Protein 2YIK (pdb70)

Structure (mmCIF, N/CA/C/O backbone):
data_2YIK
#
_entry.id   2YIK
#
_cell.length_a   96.860
_cell.length_b   96.860
_cell.length_c   159.920
_cell.angle_alpha   90.00
_cell.angle_beta   90.00
_cell.angle_gamma   90.00
#
_symmetry.space_group_name_H-M   'P 43 21 2'
#
loop_
_entity.id
_entity.type
_entity.pdbx_description
1 polymer ENDOGLUCANASE
2 non-polymer 'CALCIUM ION'
3 non-polymer 'ZINC ION'
4 water water
#
loop_
_atom_site.group_PDB
_atom_site.id
_atom_site.type_symbol
_atom_site.label_atom_id
_atom_site.label_alt_id
_atom_site.label_comp_id
_atom_site.label_asym_id
_atom_site.label_entity_id
_atom_site.label_seq_id
_atom_site.pdbx_PDB_ins_code
_atom_site.Cartn_x
_atom_site.Cartn_y
_atom_site.Cartn_z
_atom_site.occupancy
_atom_site.B_iso_or_equiv
_atom_site.auth_seq_id
_atom_site.auth_comp_id
_atom_site.auth_asym_id
_atom_site.auth_atom_id
_atom_site.pdbx_PDB_model_num
ATOM 1 N N . TYR A 1 38 ? -10.460 27.755 -4.865 1.00 36.73 38 TYR A N 1
ATOM 2 C CA . TYR A 1 38 ? -10.970 26.415 -5.296 1.00 36.07 38 TYR A CA 1
ATOM 3 C C . TYR A 1 38 ? -9.938 25.355 -4.939 1.00 34.85 38 TYR A C 1
ATOM 4 O O . TYR A 1 38 ? -9.298 24.744 -5.797 1.00 32.92 38 TYR A O 1
ATOM 13 N N . ASN A 1 39 ? -9.819 25.165 -3.629 1.00 34.20 39 ASN A N 1
ATOM 14 C CA . ASN A 1 39 ? -8.905 24.235 -2.979 1.00 33.21 39 ASN A CA 1
ATOM 15 C C . ASN A 1 39 ? -9.703 22.976 -2.633 1.00 31.75 39 ASN A C 1
ATOM 16 O O . ASN A 1 39 ? -10.475 22.974 -1.678 1.00 30.10 39 ASN A O 1
ATOM 21 N N . TYR A 1 40 ? -9.507 21.909 -3.401 1.00 31.23 40 TYR A N 1
ATOM 22 C CA . TYR A 1 40 ? -10.245 20.674 -3.182 1.00 30.84 40 TYR A CA 1
ATOM 23 C C . TYR A 1 40 ? -9.795 19.866 -1.976 1.00 31.44 40 TYR A C 1
ATOM 24 O O . TYR A 1 40 ? -10.569 19.073 -1.444 1.00 30.84 40 TYR A O 1
ATOM 33 N N . ALA A 1 41 ? -8.553 20.062 -1.541 1.00 31.46 41 ALA A N 1
ATOM 34 C CA . ALA A 1 41 ? -8.051 19.347 -0.367 1.00 31.89 41 ALA A CA 1
ATOM 35 C C . ALA A 1 41 ? -8.778 19.891 0.853 1.00 31.23 41 ALA A C 1
ATOM 36 O O . ALA A 1 41 ? -9.221 19.142 1.724 1.00 31.47 41 ALA A O 1
ATOM 38 N N . LYS A 1 42 ? -8.904 21.209 0.907 1.00 30.72 42 LYS A N 1
ATOM 39 C CA . LYS A 1 42 ? -9.591 21.858 2.011 1.00 29.32 42 LYS A CA 1
ATOM 40 C C . LYS A 1 42 ? -11.088 21.561 1.935 1.00 28.66 42 LYS A C 1
ATOM 41 O O . LYS A 1 42 ? -11.758 21.428 2.960 1.00 27.70 42 LYS A O 1
ATOM 47 N N . ALA A 1 43 ? -11.615 21.461 0.718 1.00 26.83 43 ALA A N 1
ATOM 48 C CA . ALA A 1 43 ? -13.037 21.177 0.536 1.00 26.49 43 ALA A CA 1
ATOM 49 C C . ALA A 1 43 ? -13.346 19.791 1.097 1.00 25.73 43 ALA A C 1
ATOM 50 O O . ALA A 1 43 ? -14.355 19.589 1.775 1.00 26.02 43 ALA A O 1
ATOM 52 N N . LEU A 1 44 ? -12.464 18.838 0.816 1.00 26.56 44 LEU A N 1
ATOM 53 C CA . LEU A 1 44 ? -12.624 17.474 1.312 1.00 27.46 44 LEU A CA 1
ATOM 54 C C . LEU A 1 44 ? -12.595 17.503 2.836 1.00 27.92 44 LEU A C 1
ATOM 55 O O . LEU A 1 44 ? -13.471 16.948 3.504 1.00 26.71 44 LEU A O 1
ATOM 60 N N . GLN A 1 45 ? -11.575 18.157 3.384 1.00 28.97 45 GLN A N 1
ATOM 61 C CA . GLN A 1 45 ? -11.436 18.266 4.829 1.00 29.36 45 GLN A CA 1
ATOM 62 C C . GLN A 1 45 ? -12.708 18.806 5.460 1.00 28.83 45 GLN A C 1
ATOM 63 O O . GLN A 1 45 ? -13.283 18.185 6.356 1.00 28.97 45 GLN A O 1
ATOM 69 N N . TYR A 1 46 ? -13.145 19.968 4.989 1.00 28.03 46 TYR A N 1
ATOM 70 C CA . TYR A 1 46 ? -14.348 20.594 5.513 1.00 28.65 46 TYR A CA 1
ATOM 71 C C . TYR A 1 46 ? -15.621 19.767 5.332 1.00 29.01 46 TYR A C 1
ATOM 72 O O . TYR A 1 46 ? -16.441 19.686 6.246 1.00 29.00 46 TYR A O 1
ATOM 81 N N . SER A 1 47 ? -15.782 19.148 4.165 1.00 28.95 47 SER A N 1
ATOM 82 C CA . SER A 1 47 ? -16.992 18.373 3.871 1.00 28.35 47 SER A CA 1
ATOM 83 C C . SER A 1 47 ? -17.449 17.381 4.940 1.00 28.86 47 SER A C 1
ATOM 84 O O . SER A 1 47 ? -18.648 17.236 5.169 1.00 27.71 47 SER A O 1
ATOM 87 N N . MET A 1 48 ? -16.513 16.705 5.599 1.00 29.44 48 MET A N 1
ATOM 88 C CA . MET A 1 48 ? -16.892 15.718 6.607 1.00 28.69 48 MET A CA 1
ATOM 89 C C . MET A 1 48 ? -17.382 16.283 7.927 1.00 27.93 48 MET A C 1
ATOM 90 O O . MET A 1 48 ? -18.082 15.596 8.674 1.00 27.08 48 MET A O 1
ATOM 95 N N . PHE A 1 49 ? -17.038 17.531 8.218 1.00 27.38 49 PHE A N 1
ATOM 96 C CA . PHE A 1 49 ? -17.461 18.129 9.476 1.00 27.99 49 PHE A CA 1
ATOM 97 C C . PHE A 1 49 ? -18.962 18.246 9.646 1.00 27.35 49 PHE A C 1
ATOM 98 O O . PHE A 1 49 ? -19.442 18.399 10.766 1.00 27.57 49 PHE A O 1
ATOM 106 N N . PHE A 1 50 ? -19.709 18.163 8.550 1.00 26.25 50 PHE A N 1
ATOM 107 C CA . PHE A 1 50 ? -21.158 18.232 8.672 1.00 26.08 50 PHE A CA 1
ATOM 108 C C . PHE A 1 50 ? -21.615 17.002 9.433 1.00 25.18 50 PHE A C 1
ATOM 109 O O . PHE A 1 50 ? -22.570 17.053 10.201 1.00 25.17 50 PHE A O 1
ATOM 117 N N . TYR A 1 51 ? -20.927 15.890 9.220 1.00 25.40 51 TYR A N 1
ATOM 118 C CA . TYR A 1 51 ? -21.305 14.667 9.897 1.00 25.44 51 TYR A CA 1
ATOM 119 C C . TYR A 1 51 ? -21.054 14.779 11.394 1.00 25.77 51 TYR A C 1
ATOM 120 O O . TYR A 1 51 ? -21.856 14.295 12.192 1.00 25.09 51 TYR A O 1
ATOM 129 N N . ASP A 1 52 ? -19.969 15.444 11.780 1.00 26.04 52 ASP A N 1
ATOM 130 C CA . ASP A 1 52 ? -19.689 15.622 13.200 1.00 26.80 52 ASP A CA 1
ATOM 131 C C . ASP A 1 52 ? -20.816 16.427 13.838 1.00 27.26 52 ASP A C 1
ATOM 132 O O . ASP A 1 52 ? -21.175 16.199 14.995 1.00 27.59 52 ASP A O 1
ATOM 137 N N . ALA A 1 53 ? -21.377 17.365 13.077 1.00 27.60 53 ALA A N 1
ATOM 138 C CA . ALA A 1 53 ? -22.451 18.212 13.581 1.00 26.57 53 ALA A CA 1
ATOM 139 C C . ALA A 1 53 ? -23.767 17.471 13.748 1.00 27.36 53 ALA A C 1
ATOM 140 O O . ALA A 1 53 ? -24.648 17.935 14.471 1.00 28.37 53 ALA A O 1
ATOM 142 N N . ASN A 1 54 ? -23.905 16.327 13.082 1.00 26.38 54 ASN A N 1
ATOM 143 C CA . ASN A 1 54 ? -25.134 15.544 13.172 1.00 27.23 54 ASN A CA 1
ATOM 144 C C . ASN A 1 54 ? -25.023 14.243 13.961 1.00 27.39 54 ASN A C 1
ATOM 145 O O . ASN A 1 54 ? -25.978 13.470 14.004 1.00 27.41 54 ASN A O 1
ATOM 150 N N . MET A 1 55 ? -23.871 13.983 14.572 1.00 28.11 55 MET A N 1
ATOM 151 C CA . MET A 1 55 ? -23.725 12.763 15.364 1.00 28.71 55 MET A CA 1
ATOM 152 C C . MET A 1 55 ? -24.767 12.746 16.485 1.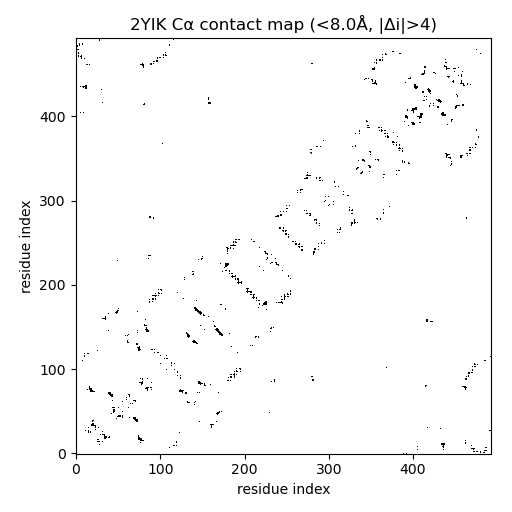00 28.44 55 MET A C 1
ATOM 153 O O . MET A 1 55 ? -25.054 13.765 17.107 1.00 27.91 55 MET A O 1
ATOM 158 N N . CYS A 1 56 ? -25.322 11.569 16.735 1.00 27.69 56 CYS A N 1
ATOM 159 C CA . CYS A 1 56 ? -26.378 11.400 17.718 1.00 27.87 56 CYS A CA 1
ATOM 160 C C . CYS A 1 56 ? -26.063 10.295 18.729 1.00 27.91 56 CYS A C 1
ATOM 161 O O . CYS A 1 56 ? -25.265 9.399 18.454 1.00 28.09 56 CYS A O 1
ATOM 164 N N . GLY A 1 57 ? -26.675 10.375 19.908 1.00 28.14 57 GLY A N 1
ATOM 165 C CA . GLY A 1 57 ? -26.471 9.344 20.914 1.00 29.01 57 GLY A CA 1
ATOM 166 C C . GLY A 1 57 ? -25.478 9.577 22.035 1.00 30.40 57 GLY A C 1
ATOM 167 O O . GLY A 1 57 ? -25.101 10.707 22.339 1.00 30.06 57 GLY A O 1
ATOM 168 N N . THR A 1 58 ? -25.048 8.473 22.640 1.00 31.27 58 THR A N 1
ATOM 169 C CA . THR A 1 58 ? -24.111 8.485 23.756 1.00 32.72 58 THR A CA 1
ATOM 170 C C . THR A 1 58 ? -22.645 8.559 23.342 1.00 32.88 58 THR A C 1
ATOM 171 O O . THR A 1 58 ? -21.761 8.648 24.191 1.00 33.29 58 THR A O 1
ATOM 175 N N . GLY A 1 59 ? -22.378 8.526 22.044 1.00 32.54 59 GLY A N 1
ATOM 176 C CA . GLY A 1 59 ? -20.997 8.586 21.611 1.00 31.03 59 GLY A CA 1
ATOM 177 C C . GLY A 1 59 ? -20.565 9.873 20.938 1.00 30.97 59 GLY A C 1
ATOM 178 O O . GLY A 1 59 ? -19.495 9.912 20.333 1.00 29.11 59 GLY A O 1
ATOM 179 N N . VAL A 1 60 ? -21.345 10.944 21.041 1.00 30.82 60 VAL A N 1
ATOM 180 C CA . VAL A 1 60 ? -20.910 12.139 20.339 1.00 32.98 60 VAL A CA 1
ATOM 181 C C . VAL A 1 60 ? -19.738 12.936 20.926 1.00 33.76 60 VAL A C 1
ATOM 182 O O . VAL A 1 60 ? -18.943 13.440 20.141 1.00 33.35 60 VAL A O 1
ATOM 186 N N . ASP A 1 61 ? -19.573 13.071 22.248 1.00 35.41 61 ASP A N 1
ATOM 187 C CA . ASP A 1 61 ? -18.388 13.830 22.667 1.00 36.68 61 ASP A CA 1
ATOM 188 C C . ASP A 1 61 ? -17.135 13.008 22.423 1.00 36.11 61 ASP A C 1
ATOM 189 O O . ASP A 1 61 ? -16.030 13.546 22.369 1.00 36.80 61 ASP A O 1
ATOM 194 N N . GLU A 1 62 ? -17.306 11.703 22.250 1.00 35.99 62 GLU A N 1
ATOM 195 C CA . GLU A 1 62 ? -16.169 10.825 21.993 1.00 36.50 62 GLU A CA 1
ATOM 196 C C . GLU A 1 62 ? -15.816 10.761 20.503 1.00 35.99 62 GLU A C 1
ATOM 197 O O . GLU A 1 62 ? -14.659 10.522 20.136 1.00 36.13 62 GLU A O 1
ATOM 203 N N . ASN A 1 63 ? -16.804 10.991 19.643 1.00 34.18 63 ASN A N 1
ATOM 204 C CA . ASN A 1 63 ? -16.578 10.899 18.204 1.00 33.19 63 ASN A CA 1
ATOM 205 C C . ASN A 1 63 ? -16.610 12.180 17.367 1.00 32.75 63 ASN A C 1
ATOM 206 O O . ASN A 1 63 ? -16.001 12.233 16.297 1.00 32.82 63 ASN A O 1
ATOM 211 N N . SER A 1 64 ? -17.319 13.201 17.835 1.00 32.30 64 SER A N 1
ATOM 212 C CA . SER A 1 64 ? -17.410 14.462 17.097 1.00 31.94 64 SER A CA 1
ATOM 213 C C . SER A 1 64 ? -16.254 15.423 17.404 1.00 33.09 64 SER A C 1
ATOM 214 O O . SER A 1 64 ? -15.830 15.553 18.556 1.00 34.22 64 SER A O 1
ATOM 217 N N . LEU A 1 65 ? -15.740 16.089 16.370 1.00 32.03 65 LEU A N 1
ATOM 218 C CA . LEU A 1 65 ? -14.641 17.034 16.538 1.00 32.45 65 LEU A CA 1
ATOM 219 C C . LEU A 1 65 ? -15.144 18.432 16.848 1.00 33.93 65 LEU A C 1
ATOM 220 O O . LEU A 1 65 ? -14.347 19.351 17.028 1.00 35.05 65 LEU A O 1
ATOM 225 N N . LEU A 1 66 ? -16.463 18.601 16.903 1.00 34.33 66 LEU A N 1
ATOM 226 C CA . LEU A 1 66 ? -17.038 19.915 17.188 1.00 35.51 66 LEU A CA 1
ATOM 227 C C . LEU A 1 66 ? -17.349 20.052 18.677 1.00 36.79 66 LEU A C 1
ATOM 228 O O . LEU A 1 66 ? -18.182 19.318 19.219 1.00 36.68 66 LEU A O 1
ATOM 233 N N . SER A 1 67 ? -16.666 20.989 19.332 1.00 36.72 67 SER A N 1
ATOM 234 C CA . SER A 1 67 ? -16.839 21.207 20.760 1.00 37.71 67 SER A CA 1
ATOM 235 C C . SER A 1 67 ? -18.260 21.581 21.152 1.00 36.65 67 SER A C 1
ATOM 236 O O . SER A 1 67 ? -18.671 21.345 22.291 1.00 37.58 67 SER A O 1
ATOM 239 N N . TRP A 1 68 ? -19.018 22.159 20.224 1.00 34.78 68 TRP A N 1
ATOM 240 C CA . TRP A 1 68 ? -20.385 22.542 20.544 1.00 33.29 68 TRP A CA 1
ATOM 241 C C . TRP A 1 68 ? -21.409 21.415 20.403 1.00 33.22 68 TRP A C 1
ATOM 242 O O . TRP A 1 68 ? -22.618 21.650 20.506 1.00 33.55 68 TRP A O 1
ATOM 253 N N . ARG A 1 69 ? -20.933 20.196 20.156 1.00 32.72 69 ARG A N 1
ATOM 254 C CA . ARG A 1 69 ? -21.828 19.036 20.067 1.00 33.65 69 ARG A CA 1
ATOM 255 C C . ARG A 1 69 ? -21.517 18.065 21.214 1.00 34.04 69 ARG A C 1
ATOM 256 O O . ARG A 1 69 ? -20.362 17.710 21.443 1.00 35.61 69 ARG A O 1
ATOM 264 N N . GLY A 1 70 ? -22.550 17.661 21.947 1.00 34.59 70 GLY A N 1
ATOM 265 C CA . GLY A 1 70 ? -22.372 16.713 23.040 1.00 33.56 70 GLY A CA 1
ATOM 266 C C . GLY A 1 70 ? -23.386 15.592 22.875 1.00 34.14 70 GLY A C 1
ATOM 267 O O . GLY A 1 70 ? -24.195 15.627 21.945 1.00 33.37 70 GLY A O 1
ATOM 268 N N . ASP A 1 71 ? -23.362 14.603 23.766 1.00 33.65 71 ASP A N 1
ATOM 269 C CA . ASP A 1 71 ? -24.302 13.486 23.695 1.00 33.05 71 ASP A CA 1
ATOM 270 C C . ASP A 1 71 ? -25.734 13.996 23.632 1.00 32.19 71 ASP A C 1
ATOM 271 O O . ASP A 1 71 ? -26.083 14.964 24.303 1.00 31.91 71 ASP A O 1
ATOM 276 N N . CYS A 1 72 ? -26.565 13.336 22.832 1.00 30.63 72 CYS A N 1
ATOM 277 C CA . CYS A 1 72 ? -27.956 13.751 22.691 1.00 29.79 72 CYS A CA 1
ATOM 278 C C . CYS A 1 72 ? -28.889 12.560 22.539 1.00 29.51 72 CYS A C 1
ATOM 279 O O . CYS A 1 72 ? -28.459 11.474 22.151 1.00 29.85 72 CYS A O 1
ATOM 282 N N . HIS A 1 73 ? -30.170 12.791 22.820 1.00 28.61 73 HIS A N 1
ATOM 283 C CA . HIS A 1 73 ? -31.198 11.759 22.735 1.00 30.26 73 HIS A CA 1
ATOM 284 C C . HIS A 1 73 ? -30.661 10.459 23.315 1.00 30.92 73 HIS A C 1
ATOM 285 O O . HIS A 1 73 ? -30.881 9.377 22.764 1.00 30.20 73 HIS A O 1
ATOM 292 N N . VAL A 1 74 ? -29.957 10.571 24.440 1.00 30.37 74 VAL A N 1
ATOM 293 C CA . VAL A 1 74 ? -29.387 9.391 25.066 1.00 31.50 74 VAL A CA 1
ATOM 294 C C . VAL A 1 74 ? -30.460 8.404 25.523 1.00 31.10 74 VAL A C 1
ATOM 295 O O . VAL A 1 74 ? -30.161 7.238 25.767 1.00 32.02 74 VAL A O 1
ATOM 299 N N . TYR A 1 75 ? -31.711 8.844 25.625 1.00 30.78 75 TYR A N 1
ATOM 300 C CA . TYR A 1 75 ? -32.758 7.911 26.022 1.00 30.34 75 TYR A CA 1
ATOM 301 C C . TYR A 1 75 ? -33.031 6.896 24.907 1.00 30.13 75 TYR A C 1
ATOM 302 O O . TYR A 1 75 ? -33.735 5.907 25.123 1.00 30.09 75 TYR A O 1
ATOM 311 N N . ASP A 1 76 ? -32.468 7.149 23.720 1.00 29.00 76 ASP A N 1
ATOM 312 C CA . ASP A 1 76 ? -32.597 6.239 22.575 1.00 28.34 76 ASP A CA 1
ATOM 313 C C . ASP A 1 76 ? -31.940 4.921 22.978 1.00 28.63 76 ASP A C 1
ATOM 314 O O . ASP A 1 76 ? -32.319 3.848 22.501 1.00 28.63 76 ASP A O 1
ATOM 319 N N . ALA A 1 77 ? -30.936 5.026 23.846 1.00 27.50 77 ALA A N 1
ATOM 320 C CA . ALA A 1 77 ? -30.185 3.866 24.310 1.00 29.48 77 ALA A CA 1
ATOM 321 C C . ALA A 1 77 ? -30.966 2.987 25.285 1.00 29.52 77 ALA A C 1
ATOM 322 O O . ALA A 1 77 ? -30.526 1.893 25.627 1.00 29.48 77 ALA A O 1
ATOM 324 N N . ARG A 1 78 ? -32.124 3.471 25.720 1.00 30.69 78 ARG A N 1
ATOM 325 C CA . ARG A 1 78 ? -32.972 2.731 2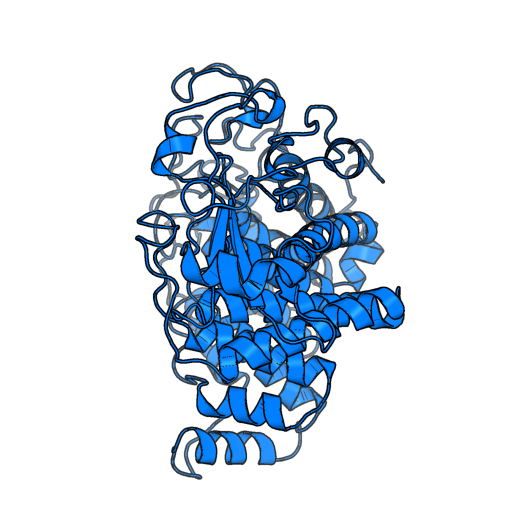6.643 1.00 33.48 78 ARG A CA 1
ATOM 326 C C . ARG A 1 78 ? -34.411 2.780 26.168 1.00 32.01 78 ARG A C 1
ATOM 327 O O . ARG A 1 78 ? -35.316 3.060 26.955 1.00 31.33 78 ARG A O 1
ATOM 335 N N . LEU A 1 79 ? -34.626 2.531 24.879 1.00 32.42 79 LEU A N 1
ATOM 336 C CA . LEU A 1 79 ? -35.977 2.538 24.320 1.00 30.31 79 LEU A CA 1
ATOM 337 C C . LEU A 1 79 ? -36.794 1.394 24.924 1.00 30.74 79 LEU A C 1
ATOM 338 O O . LEU A 1 79 ? -36.355 0.245 24.902 1.00 30.30 79 LEU A O 1
ATOM 343 N N . PRO A 1 80 ? -37.986 1.691 25.479 1.00 30.67 80 PRO A N 1
ATOM 344 C CA . PRO A 1 80 ? -38.802 0.622 26.065 1.00 30.42 80 PRO A CA 1
ATOM 345 C C . PRO A 1 80 ? -39.305 -0.343 25.004 1.00 30.19 80 PRO A C 1
ATOM 346 O O . PRO A 1 80 ? -39.812 0.069 23.963 1.00 30.40 80 PRO A O 1
ATOM 350 N N . LEU A 1 81 ? -39.178 -1.632 25.283 1.00 30.96 81 LEU A N 1
ATOM 351 C CA . LEU A 1 81 ? -39.610 -2.653 24.346 1.00 31.80 81 LEU A CA 1
ATOM 352 C C . LEU A 1 81 ? -41.098 -2.968 24.494 1.00 32.32 81 LEU A C 1
ATOM 353 O O . LEU A 1 81 ? -41.476 -3.846 25.264 1.00 32.95 81 LEU A O 1
ATOM 358 N N . ASP A 1 82 ? -41.939 -2.228 23.776 1.00 31.30 82 ASP A N 1
ATOM 359 C CA . ASP A 1 82 ? -43.384 -2.462 23.793 1.00 31.10 82 ASP A CA 1
ATOM 360 C C . ASP A 1 82 ? -43.987 -1.968 22.484 1.00 30.46 82 ASP A C 1
ATOM 361 O O . ASP A 1 82 ? -43.291 -1.361 21.671 1.00 29.59 82 ASP A O 1
ATOM 366 N N . SER A 1 83 ? -45.277 -2.230 22.281 1.00 29.90 83 SER A N 1
ATOM 367 C CA . SER A 1 83 ? -45.955 -1.850 21.043 1.00 29.78 83 SER A CA 1
ATOM 368 C C . SER A 1 83 ? -46.286 -0.374 20.859 1.00 30.14 83 SER A C 1
ATOM 369 O O . SER A 1 83 ? -46.933 -0.006 19.880 1.00 29.47 83 SER A O 1
ATOM 372 N N . GLN A 1 84 ? -45.863 0.468 21.795 1.00 30.59 84 GLN A N 1
ATOM 373 C CA . GLN A 1 84 ? -46.118 1.898 21.673 1.00 32.02 84 GLN A CA 1
ATOM 374 C C . GLN A 1 84 ? -44.796 2.621 21.457 1.00 31.32 84 GLN A C 1
ATOM 375 O O . GLN A 1 84 ? -44.702 3.510 20.616 1.00 31.08 84 GLN A O 1
ATOM 381 N N . ASN A 1 85 ? -43.768 2.237 22.208 1.00 29.64 85 ASN A N 1
ATOM 382 C CA . ASN A 1 85 ? -42.474 2.875 22.038 1.00 29.70 85 ASN A CA 1
ATOM 383 C C . ASN A 1 85 ? -41.764 2.349 20.795 1.00 28.81 85 ASN A C 1
ATOM 384 O O . ASN A 1 85 ? -40.796 2.946 20.329 1.00 29.45 85 ASN A O 1
ATOM 389 N N . THR A 1 86 ? -42.234 1.222 20.272 1.00 27.47 86 THR A N 1
ATOM 390 C CA . THR A 1 86 ? -41.686 0.665 19.035 1.00 27.63 86 THR A CA 1
ATOM 391 C C . THR A 1 86 ? -42.931 0.385 18.204 1.00 28.35 86 THR A C 1
ATOM 392 O O . THR A 1 86 ? -44.050 0.529 18.703 1.00 28.18 86 THR A O 1
ATOM 396 N N . ASN A 1 87 ? -42.758 -0.010 16.950 1.00 27.32 87 ASN A N 1
ATOM 397 C CA . ASN A 1 87 ? -43.916 -0.299 16.120 1.00 26.32 87 ASN A CA 1
ATOM 398 C C . ASN A 1 87 ? -44.036 -1.791 15.832 1.00 27.92 87 ASN A C 1
ATOM 399 O O . ASN A 1 87 ? -44.639 -2.199 14.834 1.00 27.91 87 ASN A O 1
ATOM 404 N N . MET A 1 88 ? -43.437 -2.607 16.697 1.00 27.32 88 MET A N 1
ATOM 405 C CA . MET A 1 88 ? -43.549 -4.056 16.560 1.00 28.26 88 MET A CA 1
ATOM 406 C C . MET A 1 88 ? -44.807 -4.430 17.343 1.00 27.64 88 MET A C 1
ATOM 407 O O . MET A 1 88 ? -45.150 -3.765 18.320 1.00 27.74 88 MET A O 1
ATOM 412 N N . SER A 1 89 ? -45.501 -5.476 16.905 1.00 27.92 89 SER A N 1
ATOM 413 C CA . SER A 1 89 ? -46.728 -5.929 17.560 1.00 28.67 89 SER A CA 1
ATOM 414 C C . SER A 1 89 ? -46.450 -6.602 18.903 1.00 29.31 89 SER A C 1
ATOM 415 O O . SER A 1 89 ? -45.324 -7.021 19.171 1.00 26.72 89 SER A O 1
ATOM 418 N N . ASP A 1 90 ? -47.485 -6.698 19.741 1.00 29.82 90 ASP A N 1
ATOM 419 C CA . ASP A 1 90 ? -47.361 -7.348 21.046 1.00 29.67 90 ASP A CA 1
ATOM 420 C C . ASP A 1 90 ? -46.932 -8.801 20.837 1.00 27.91 90 ASP A C 1
ATOM 421 O O . ASP A 1 90 ? -46.087 -9.326 21.558 1.00 27.50 90 ASP A O 1
ATOM 426 N N . GLY A 1 91 ? -47.543 -9.445 19.851 1.00 26.59 91 GLY A N 1
ATOM 427 C CA . GLY A 1 91 ? -47.237 -10.835 19.556 1.00 26.76 91 GLY A CA 1
ATOM 428 C C . GLY A 1 91 ? -45.810 -11.070 19.087 1.00 27.44 91 GLY A C 1
ATOM 429 O O . GLY A 1 91 ? -45.172 -12.048 19.474 1.00 25.45 91 GLY A O 1
ATOM 430 N N . PHE A 1 92 ? -45.311 -10.174 18.244 1.00 26.84 92 PHE A N 1
ATOM 431 C CA . PHE A 1 92 ? -43.953 -10.296 17.741 1.00 24.84 92 PHE A CA 1
ATOM 432 C C . PHE A 1 92 ? -42.967 -10.146 18.888 1.00 24.15 92 PHE A C 1
ATOM 433 O O . PHE A 1 92 ? -42.041 -10.936 19.018 1.00 24.80 92 PHE A O 1
ATOM 441 N N . ILE A 1 93 ? -43.164 -9.122 19.712 1.00 26.22 93 ILE A N 1
ATOM 442 C CA . ILE A 1 93 ? -42.288 -8.891 20.861 1.00 27.38 93 ILE A CA 1
ATOM 443 C C . ILE A 1 93 ? -42.345 -10.090 21.816 1.00 27.77 93 ILE A C 1
ATOM 444 O O . ILE A 1 93 ? -41.319 -10.545 22.328 1.00 26.66 93 ILE A O 1
ATOM 449 N N . SER A 1 94 ? -43.553 -10.602 22.039 1.00 27.27 94 SER A N 1
ATOM 450 C CA . SER A 1 94 ? -43.755 -11.732 22.940 1.00 26.48 94 SER A CA 1
ATOM 451 C C . SER A 1 94 ? -42.956 -12.965 22.503 1.00 25.63 94 SER A C 1
ATOM 452 O O . SER A 1 94 ? -42.279 -13.589 23.319 1.00 25.48 94 SER A O 1
ATOM 455 N N . SER A 1 95 ? -43.009 -13.291 21.213 1.00 25.73 95 SER A N 1
ATOM 456 C CA . SER A 1 95 ? -42.295 -14.454 20.675 1.00 24.88 95 SER A CA 1
ATOM 457 C C . SER A 1 95 ? -40.788 -14.267 20.508 1.00 24.84 95 SER A C 1
ATOM 458 O O . SER A 1 95 ? -40.044 -15.248 20.502 1.00 23.89 95 SER A O 1
ATOM 461 N N . ASN A 1 96 ? -40.339 -13.019 20.376 1.00 24.64 96 ASN A N 1
ATOM 462 C CA . ASN A 1 96 ? -38.920 -12.747 20.146 1.00 25.48 96 ASN A CA 1
ATOM 463 C C . ASN A 1 96 ? -38.149 -12.004 21.229 1.00 25.45 96 ASN A C 1
ATOM 464 O O . ASN A 1 96 ? -37.016 -11.569 21.003 1.00 23.74 96 ASN A O 1
ATOM 469 N N . ARG A 1 97 ? -38.741 -11.891 22.411 1.00 25.38 97 ARG A N 1
ATOM 470 C CA . ARG A 1 97 ? -38.117 -11.174 23.514 1.00 25.18 97 ARG A CA 1
ATOM 471 C C . ARG A 1 97 ? -36.669 -11.558 23.843 1.00 24.39 97 ARG A C 1
ATOM 472 O O . ARG A 1 97 ? -35.836 -10.685 24.099 1.00 24.01 97 ARG A O 1
ATOM 480 N N . SER A 1 98 ? -36.363 -12.851 23.838 1.00 21.84 98 SER A N 1
ATOM 481 C CA . SER A 1 98 ? -35.015 -13.293 24.177 1.00 23.43 98 SER A CA 1
ATOM 482 C C . SER A 1 98 ? -33.942 -12.846 23.188 1.00 23.77 98 SER A C 1
ATOM 483 O O . SER A 1 98 ? -32.761 -12.830 23.527 1.00 23.81 98 SER A O 1
ATOM 486 N N . VAL A 1 99 ? -34.343 -12.484 21.972 1.00 24.59 99 VAL A N 1
ATOM 487 C CA . VAL A 1 99 ? -33.380 -12.015 20.979 1.00 24.90 99 VAL A CA 1
ATOM 488 C C . VAL A 1 99 ? -33.377 -10.493 20.956 1.00 25.03 99 VAL A C 1
ATOM 489 O O . VAL A 1 99 ? -32.328 -9.871 20.825 1.00 27.23 99 VAL A O 1
ATOM 493 N N . LEU A 1 100 ? -34.550 -9.894 21.110 1.00 25.02 100 LEU A N 1
ATOM 494 C CA . LEU A 1 100 ? -34.664 -8.443 21.118 1.00 24.56 100 LEU A CA 1
ATOM 495 C C . LEU A 1 100 ? -34.122 -7.826 22.408 1.00 26.67 100 LEU A C 1
ATOM 496 O O . LEU A 1 100 ? -33.607 -6.705 22.400 1.00 26.83 100 LEU A O 1
ATOM 501 N N . ASP A 1 101 ? -34.225 -8.573 23.506 1.00 25.67 101 ASP A N 1
ATOM 502 C CA . ASP A 1 101 ? -33.825 -8.095 24.829 1.00 26.24 101 ASP A CA 1
ATOM 503 C C . ASP A 1 101 ? -33.219 -9.237 25.672 1.00 27.38 101 ASP A C 1
ATOM 504 O O . ASP A 1 101 ? -33.761 -9.601 26.715 1.00 26.71 101 ASP A O 1
ATOM 509 N N . PRO A 1 102 ? -32.063 -9.787 25.243 1.00 27.75 102 PRO A N 1
ATOM 510 C CA . PRO A 1 102 ? -31.404 -10.888 25.957 1.00 28.06 102 PRO A CA 1
ATOM 511 C C . PRO A 1 102 ? -31.237 -10.679 27.460 1.00 29.14 102 PRO A C 1
ATOM 512 O O . PRO A 1 102 ? -31.427 -11.610 28.239 1.00 27.43 102 PRO A O 1
ATOM 516 N N . ASP A 1 103 ? -30.877 -9.462 27.864 1.00 29.54 103 ASP A N 1
ATOM 517 C CA . ASP A 1 103 ? -30.667 -9.181 29.279 1.00 32.21 103 ASP A CA 1
ATOM 518 C C . ASP A 1 103 ? -31.959 -8.993 30.073 1.00 32.37 103 ASP A C 1
ATOM 519 O O . ASP A 1 103 ? -31.930 -8.895 31.300 1.00 33.13 103 ASP A O 1
ATOM 524 N N . GLY A 1 104 ? -33.085 -8.929 29.372 1.00 32.27 104 GLY A N 1
ATOM 525 C CA . GLY A 1 104 ? -34.370 -8.791 30.034 1.00 32.37 104 GLY A CA 1
ATOM 526 C C . GLY A 1 104 ? -34.695 -7.531 30.817 1.00 32.69 104 GLY A C 1
ATOM 527 O O . GLY A 1 104 ? -35.611 -7.555 31.635 1.00 33.10 104 GLY A O 1
ATOM 528 N N . ASP A 1 105 ? -33.992 -6.427 30.580 1.00 32.29 105 ASP A N 1
ATOM 529 C CA . ASP A 1 105 ? -34.303 -5.215 31.333 1.00 31.91 105 ASP A CA 1
ATOM 530 C C . ASP A 1 105 ? -35.450 -4.431 30.684 1.00 31.75 105 ASP A C 1
ATOM 531 O O . ASP A 1 105 ? -35.780 -3.322 31.108 1.00 32.42 105 ASP A O 1
ATOM 536 N N . GLY A 1 106 ? -36.049 -5.014 29.647 1.00 31.52 106 GLY A N 1
ATOM 537 C CA . GLY A 1 106 ? -37.172 -4.382 28.965 1.00 31.17 106 GLY A CA 1
ATOM 538 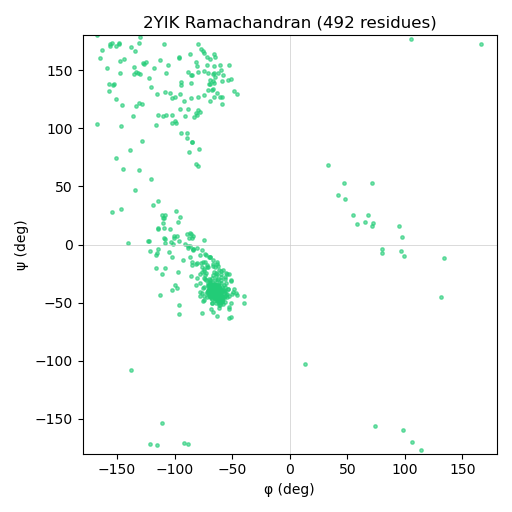C C . GLY A 1 106 ? -36.872 -3.160 28.111 1.00 31.10 106 GLY A C 1
ATOM 539 O O . GLY A 1 106 ? -37.782 -2.412 27.747 1.00 30.42 106 GLY A O 1
ATOM 540 N N . LYS A 1 107 ? -35.602 -2.953 27.783 1.00 30.07 107 LYS A N 1
ATOM 541 C CA . LYS A 1 107 ? -35.209 -1.810 26.971 1.00 30.69 107 LYS A CA 1
ATOM 542 C C . LYS A 1 107 ? -34.226 -2.215 25.876 1.00 30.50 107 LYS A C 1
ATOM 543 O O . LYS A 1 107 ? -33.521 -3.197 26.011 1.00 29.54 107 LYS A O 1
ATOM 549 N N . VAL A 1 108 ? -34.202 -1.488 24.767 1.00 30.83 108 VAL A N 1
ATOM 550 C CA . VAL A 1 108 ? -33.243 -1.803 23.716 1.00 29.45 108 VAL A CA 1
ATOM 551 C C . VAL A 1 108 ? -32.468 -0.536 23.397 1.00 29.09 108 VAL A C 1
ATOM 552 O O . VAL A 1 108 ? -32.951 0.573 23.632 1.00 28.78 108 VAL A O 1
ATOM 556 N N . ASP A 1 109 ? -31.260 -0.708 22.873 1.00 28.60 109 ASP A N 1
ATOM 557 C CA . ASP A 1 109 ? -30.401 0.414 22.529 1.00 28.98 109 ASP A CA 1
ATOM 558 C C . ASP A 1 109 ? -30.386 0.696 21.022 1.00 29.80 109 ASP A C 1
ATOM 559 O O . ASP A 1 109 ? -29.776 -0.041 20.248 1.00 29.19 109 ASP A O 1
ATOM 564 N N . VAL A 1 110 ? -31.074 1.755 20.603 1.00 29.69 110 VAL A N 1
ATOM 565 C CA . VAL A 1 110 ? -31.088 2.127 19.190 1.00 29.35 110 VAL A CA 1
ATOM 566 C C . VAL A 1 110 ? -30.485 3.525 19.053 1.00 29.20 110 VAL A C 1
ATOM 567 O O . VAL A 1 110 ? -30.878 4.317 18.193 1.00 29.96 110 VAL A O 1
ATOM 571 N N . SER A 1 111 ? -29.511 3.807 19.913 1.00 28.04 111 SER A N 1
ATOM 572 C CA . SER A 1 111 ? -28.822 5.086 19.919 1.00 27.04 111 SER A CA 1
ATOM 573 C C . SER A 1 111 ? -27.651 5.071 18.940 1.00 26.44 111 SER A C 1
ATOM 574 O O . SER A 1 111 ? -27.206 4.012 18.490 1.00 26.27 111 SER A O 1
ATOM 577 N N . GLY A 1 112 ? -27.161 6.262 18.617 1.00 26.01 112 GLY A N 1
ATOM 578 C CA . GLY A 1 112 ? -26.038 6.380 17.708 1.00 26.73 112 GLY A CA 1
ATOM 579 C C . GLY A 1 112 ? -26.423 6.881 16.333 1.00 26.96 112 GLY A C 1
ATOM 580 O O . GLY A 1 112 ? -27.548 7.324 16.113 1.00 26.63 112 GLY A O 1
ATOM 581 N N . GLY A 1 113 ? -25.485 6.812 15.400 1.00 26.00 113 GLY A N 1
ATOM 582 C CA . GLY A 1 113 ? -25.786 7.274 14.061 1.00 26.89 113 GLY A CA 1
ATOM 583 C C . GLY A 1 113 ? -25.841 8.788 13.942 1.00 26.80 113 GLY A C 1
ATOM 584 O O . GLY A 1 113 ? -25.284 9.516 14.771 1.00 25.94 113 GLY A O 1
ATOM 585 N N . PHE A 1 114 ? -26.566 9.261 12.933 1.00 26.70 114 PHE A N 1
ATOM 586 C CA . PHE A 1 114 ? -26.643 10.688 12.649 1.00 25.86 114 PHE A CA 1
ATOM 587 C C . PHE A 1 114 ? -28.052 11.232 12.468 1.00 25.48 114 PHE A C 1
ATOM 588 O O . PHE A 1 114 ? -28.925 10.525 11.967 1.00 25.53 114 PHE A O 1
ATOM 596 N N . HIS A 1 115 ? -28.259 12.486 12.882 1.00 23.88 115 HIS A N 1
ATOM 597 C CA . HIS A 1 115 ? -29.543 13.165 12.700 1.00 25.54 115 HIS A CA 1
ATOM 598 C C . HIS A 1 115 ? -29.630 13.270 11.193 1.00 25.22 115 HIS A C 1
ATOM 599 O O . HIS A 1 115 ? -28.623 13.344 10.501 1.00 25.17 115 HIS A O 1
ATOM 606 N N . ASP A 1 116 ? -30.824 13.336 10.659 1.00 25.82 116 ASP A N 1
ATOM 607 C CA . ASP A 1 116 ? -30.921 13.338 9.211 1.00 26.20 116 ASP A CA 1
ATOM 608 C C . ASP A 1 116 ? -30.565 14.594 8.458 1.00 26.93 116 ASP A C 1
ATOM 609 O O . ASP A 1 116 ? -29.729 14.577 7.526 1.00 26.63 116 ASP A O 1
ATOM 614 N N . ALA A 1 117 ? -31.093 15.721 8.888 1.00 26.53 117 ALA A N 1
ATOM 615 C CA . ALA A 1 117 ? -30.902 16.914 8.139 1.00 27.61 117 ALA A CA 1
ATOM 616 C C . ALA A 1 117 ? -30.594 18.096 9.075 1.00 26.87 117 ALA A C 1
ATOM 617 O O . ALA A 1 117 ? -29.435 18.219 9.485 1.00 28.09 117 ALA A O 1
ATOM 619 N N . GLY A 1 118 ? -31.515 19.056 9.271 1.00 27.38 118 GLY A N 1
ATOM 620 C CA . GLY A 1 118 ? -31.264 20.182 10.169 1.00 28.30 118 GLY A CA 1
ATOM 621 C C . GLY A 1 118 ? -32.103 19.835 11.405 1.00 29.04 118 GLY A C 1
ATOM 622 O O . GLY A 1 118 ? -32.101 20.547 12.430 1.00 31.57 118 GLY A O 1
ATOM 623 N N . ASP A 1 119 ? -32.877 18.740 11.252 1.00 28.92 119 ASP A N 1
ATOM 624 C CA . ASP A 1 119 ? -33.808 18.144 12.259 1.00 29.01 119 ASP A CA 1
ATOM 625 C C . ASP A 1 119 ? -33.046 17.074 13.074 1.00 29.20 119 ASP A C 1
ATOM 626 O O . ASP A 1 119 ? -31.813 16.991 12.942 1.00 29.99 119 ASP A O 1
ATOM 631 N N . HIS A 1 120 ? -33.724 16.272 13.905 1.00 28.28 120 HIS A N 1
ATOM 632 C CA . HIS A 1 120 ? -33.013 15.271 14.725 1.00 27.29 120 HIS A CA 1
ATOM 633 C C . HIS A 1 120 ? -33.500 13.827 14.526 1.00 27.57 120 HIS A C 1
ATOM 634 O O . HIS A 1 120 ? -33.033 12.896 15.214 1.00 26.82 120 HIS A O 1
ATOM 641 N N . VAL A 1 121 ? -34.451 13.636 13.615 1.00 27.04 121 VAL A N 1
ATOM 642 C CA . VAL A 1 121 ? -34.925 12.291 13.360 1.00 26.96 121 VAL A CA 1
ATOM 643 C C . VAL A 1 121 ? -33.833 11.520 12.618 1.00 28.38 121 VAL A C 1
ATOM 644 O O . VAL A 1 121 ? -32.988 12.116 11.937 1.00 28.53 121 VAL A O 1
ATOM 648 N N . LYS A 1 122 ? -33.846 10.198 12.760 1.00 27.02 122 LYS A N 1
ATOM 649 C CA . LYS A 1 122 ? -32.902 9.342 12.061 1.00 27.04 122 LYS A CA 1
ATOM 650 C C . LYS A 1 122 ? -33.753 8.477 11.133 1.00 26.15 122 LYS A C 1
ATOM 651 O O . LYS A 1 122 ? -34.421 7.551 11.584 1.00 25.94 122 LYS A O 1
ATOM 657 N N . PHE A 1 123 ? -33.757 8.819 9.843 1.00 25.82 123 PHE A N 1
ATOM 658 C CA . PHE A 1 123 ? -34.522 8.087 8.832 1.00 23.22 123 PHE A CA 1
ATOM 659 C C . PHE A 1 123 ? -33.600 7.066 8.177 1.00 24.14 123 PHE A C 1
ATOM 660 O O . PHE A 1 123 ? -32.508 7.408 7.727 1.00 23.98 123 PHE A O 1
ATOM 668 N N . GLY A 1 124 ? -34.055 5.816 8.120 1.00 23.20 124 GLY A N 1
ATOM 669 C CA . GLY A 1 124 ? -33.253 4.736 7.572 1.00 22.18 124 GLY A CA 1
ATOM 670 C C . GLY A 1 124 ? -32.781 4.769 6.131 1.00 22.25 124 GLY A C 1
ATOM 671 O O . GLY A 1 124 ? -31.617 4.459 5.862 1.00 22.79 124 GLY A O 1
ATOM 672 N N . LEU A 1 125 ? -33.660 5.126 5.200 1.00 21.45 125 LEU A N 1
ATOM 673 C CA . LEU A 1 125 ? -33.267 5.147 3.800 1.00 21.41 125 LEU A CA 1
ATOM 674 C C . LEU A 1 125 ? -32.137 6.136 3.535 1.00 21.08 125 LEU A C 1
ATOM 675 O O . LEU A 1 125 ? -31.114 5.755 2.978 1.00 21.25 125 LEU A O 1
ATOM 680 N N . PRO A 1 126 ? -32.300 7.416 3.916 1.00 22.64 126 PRO A N 1
ATOM 681 C CA . PRO A 1 126 ? -31.169 8.313 3.640 1.00 22.44 126 PRO A CA 1
ATOM 682 C C . PRO A 1 126 ? -29.963 8.072 4.569 1.00 23.49 126 PRO A C 1
ATOM 683 O O . PRO A 1 126 ? -28.828 8.389 4.208 1.00 25.25 126 PRO A O 1
ATOM 687 N N . GLU A 1 127 ? -30.197 7.520 5.760 1.00 21.81 127 GLU A N 1
ATOM 688 C CA . GLU A 1 127 ? -29.089 7.241 6.683 1.00 22.96 127 GLU A CA 1
ATOM 689 C C . GLU A 1 127 ? -28.159 6.226 5.992 1.00 23.08 127 GLU A C 1
ATOM 690 O O . GLU A 1 127 ? -26.936 6.402 5.953 1.00 22.92 127 GLU A O 1
ATOM 696 N N . ALA A 1 128 ? -28.749 5.170 5.439 1.00 22.15 128 ALA A N 1
ATOM 697 C CA . ALA A 1 128 ? -27.980 4.145 4.741 1.00 23.43 128 ALA A CA 1
ATOM 698 C C . ALA A 1 128 ? -27.374 4.703 3.450 1.00 23.42 128 ALA A C 1
ATOM 699 O O . ALA A 1 128 ? -26.262 4.343 3.079 1.00 21.52 128 ALA A O 1
ATOM 701 N N . TYR A 1 129 ? -28.107 5.580 2.766 1.00 22.73 129 TYR A N 1
ATOM 702 C CA . TYR A 1 129 ? -27.590 6.163 1.533 1.00 21.47 129 TYR A CA 1
ATOM 703 C C . TYR A 1 129 ? -26.330 6.976 1.801 1.00 21.07 129 TYR A C 1
ATOM 704 O O . TYR A 1 129 ? -25.360 6.886 1.054 1.00 22.61 129 TYR A O 1
ATOM 713 N N . ALA A 1 130 ? -26.351 7.774 2.866 1.00 20.88 130 ALA A N 1
ATOM 714 C CA . ALA A 1 130 ? -25.204 8.604 3.198 1.00 21.65 130 ALA A CA 1
ATOM 715 C C . ALA A 1 130 ? -24.021 7.732 3.571 1.00 22.06 130 ALA A C 1
ATOM 716 O O . ALA A 1 130 ? -22.907 7.943 3.095 1.00 22.36 130 ALA A O 1
ATOM 718 N N . ALA A 1 131 ? -24.279 6.740 4.414 1.00 21.28 131 ALA A N 1
ATOM 719 C CA . ALA A 1 131 ? -23.249 5.812 4.863 1.00 22.16 131 ALA A CA 1
ATOM 720 C C . ALA A 1 131 ? -22.594 5.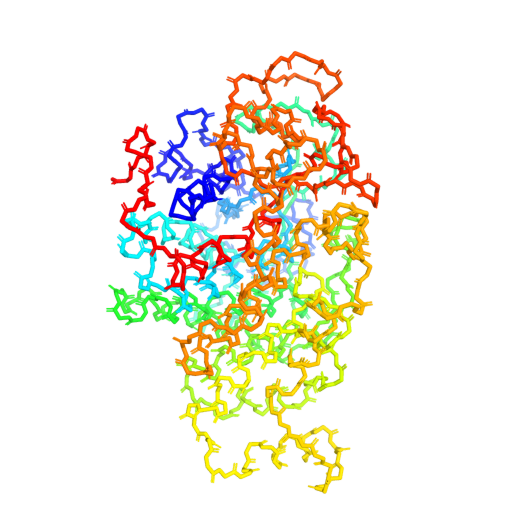059 3.706 1.00 22.15 131 ALA A C 1
ATOM 721 O O . ALA A 1 131 ? -21.376 4.921 3.655 1.00 23.36 131 ALA A O 1
ATOM 723 N N . SER A 1 132 ? -23.400 4.572 2.774 1.00 21.20 132 SER A N 1
ATOM 724 C CA . SER A 1 132 ? -22.851 3.824 1.657 1.00 21.94 132 SER A CA 1
ATOM 725 C C . SER A 1 132 ? -22.190 4.747 0.634 1.00 22.13 132 SER A C 1
ATOM 726 O O . SER A 1 132 ? -21.160 4.406 0.063 1.00 21.31 132 SER A O 1
ATOM 729 N N . THR A 1 133 ? -22.768 5.920 0.415 1.00 21.32 133 THR A N 1
ATOM 730 C CA . THR A 1 133 ? -22.204 6.827 -0.569 1.00 21.56 133 THR A CA 1
ATOM 731 C C . THR A 1 133 ? -20.882 7.439 -0.094 1.00 21.72 133 THR A C 1
ATOM 732 O O . THR A 1 133 ? -19.946 7.585 -0.881 1.00 22.49 133 THR A O 1
ATOM 736 N N . VAL A 1 134 ? -20.788 7.779 1.187 1.00 22.80 134 VAL A N 1
ATOM 737 C CA . VAL A 1 134 ? -19.527 8.304 1.708 1.00 23.13 134 VAL A CA 1
ATOM 738 C C . VAL A 1 134 ? -18.521 7.139 1.671 1.00 23.50 134 VAL A C 1
ATOM 739 O O . VAL A 1 134 ? -17.348 7.323 1.351 1.00 22.63 134 VAL A O 1
ATOM 743 N N . GLY A 1 135 ? -18.997 5.934 1.987 1.00 23.81 135 GLY A N 1
ATOM 744 C CA . GLY A 1 135 ? -18.132 4.759 1.963 1.00 24.96 135 GLY A CA 1
ATOM 745 C C . GLY A 1 135 ? -17.643 4.451 0.553 1.00 24.28 135 GLY A C 1
ATOM 746 O O . GLY A 1 135 ? -16.503 4.025 0.358 1.00 21.82 135 GLY A O 1
ATOM 747 N N . TRP A 1 136 ? -18.539 4.660 -0.411 1.00 24.71 136 TRP A N 1
ATOM 748 C CA . TRP A 1 136 ? -18.342 4.476 -1.858 1.00 26.04 136 TRP A CA 1
ATOM 749 C C . TRP A 1 136 ? -17.199 5.415 -2.267 1.00 25.82 136 TRP A C 1
ATOM 750 O O . TRP A 1 136 ? -16.238 4.992 -2.914 1.00 25.54 136 TRP A O 1
ATOM 761 N N . GLY A 1 137 ? -17.276 6.674 -1.843 1.00 25.28 137 GLY A N 1
ATOM 762 C CA . GLY A 1 137 ? -16.228 7.626 -2.174 1.00 24.67 137 GLY A CA 1
ATOM 763 C C . GLY A 1 137 ? -14.883 7.303 -1.529 1.00 25.82 137 GLY A C 1
ATOM 764 O O . GLY A 1 137 ? -13.831 7.438 -2.161 1.00 24.00 137 GLY A O 1
ATOM 765 N N . TYR A 1 138 ? -14.914 6.888 -0.264 1.00 25.37 138 TYR A N 1
ATOM 766 C CA . TYR A 1 138 ? -13.693 6.544 0.464 1.00 26.43 138 TYR A CA 1
ATOM 767 C C . TYR A 1 138 ? -13.049 5.321 -0.192 1.00 26.31 138 TYR A C 1
ATOM 768 O O . TYR A 1 138 ? -11.833 5.244 -0.328 1.00 26.42 138 TYR A O 1
ATOM 777 N N . TYR A 1 139 ? -13.874 4.370 -0.614 1.00 25.97 139 TYR A N 1
ATOM 778 C CA . TYR A 1 139 ? -13.373 3.172 -1.276 1.00 25.69 139 TYR A CA 1
ATOM 779 C C . TYR A 1 139 ? -12.676 3.514 -2.595 1.00 26.83 139 TYR A C 1
ATOM 780 O O . TYR A 1 139 ? -11.604 2.987 -2.888 1.00 26.34 139 TYR A O 1
ATOM 789 N N . GLU A 1 140 ? -13.286 4.399 -3.382 1.00 24.78 140 GLU A N 1
ATOM 790 C CA . GLU A 1 140 ? -12.730 4.796 -4.672 1.00 25.19 140 GLU A CA 1
ATOM 791 C C . GLU A 1 140 ? -11.498 5.680 -4.573 1.00 24.95 140 GLU A C 1
ATOM 792 O O . GLU A 1 140 ? -10.516 5.458 -5.280 1.00 27.39 140 GLU A O 1
ATOM 798 N N . PHE A 1 141 ? -11.549 6.680 -3.700 1.00 24.66 141 PHE A N 1
ATOM 799 C CA . PHE A 1 141 ? -10.447 7.626 -3.582 1.00 25.89 141 PHE A CA 1
ATOM 800 C C . PHE A 1 141 ? -9.673 7.621 -2.259 1.00 26.90 141 PHE A C 1
ATOM 801 O O . PHE A 1 141 ? -9.243 8.677 -1.785 1.00 25.47 141 PHE A O 1
ATOM 809 N N . LYS A 1 142 ? -9.467 6.438 -1.682 1.00 28.75 142 LYS A N 1
ATOM 810 C CA . LYS A 1 142 ? -8.738 6.325 -0.415 1.00 30.05 142 LYS A CA 1
ATOM 811 C C . LYS A 1 142 ? -7.364 7.015 -0.483 1.00 29.34 142 LYS A C 1
ATOM 812 O O . LYS A 1 142 ? -6.932 7.637 0.484 1.00 29.85 142 LYS A O 1
ATOM 818 N N . ASP A 1 143 ? -6.682 6.910 -1.622 1.00 29.67 143 ASP A N 1
ATOM 819 C CA . ASP A 1 143 ? -5.364 7.533 -1.774 1.00 31.02 143 ASP A CA 1
ATOM 820 C C . ASP A 1 143 ? -5.387 9.020 -1.455 1.00 30.32 143 ASP A C 1
ATOM 821 O O . ASP A 1 143 ? -4.483 9.532 -0.802 1.00 30.03 143 ASP A O 1
ATOM 826 N N . GLN A 1 144 ? -6.425 9.705 -1.926 1.00 30.07 144 GLN A N 1
ATOM 827 C CA . GLN A 1 144 ? -6.569 11.135 -1.703 1.00 30.40 144 GLN A CA 1
ATOM 828 C C . GLN A 1 144 ? -6.908 11.491 -0.264 1.00 29.79 144 GLN A C 1
ATOM 829 O O . GLN A 1 144 ? -6.456 12.518 0.235 1.00 30.51 144 GLN A O 1
ATOM 835 N N . PHE A 1 145 ? -7.708 10.664 0.401 1.00 29.95 145 PHE A N 1
ATOM 836 C CA . PHE A 1 145 ? -8.038 10.920 1.802 1.00 30.31 145 PHE A CA 1
ATOM 837 C C . PHE A 1 145 ? -6.729 10.806 2.599 1.00 31.26 145 PHE A C 1
ATOM 838 O O . PHE A 1 145 ? -6.452 11.602 3.498 1.00 30.90 145 PHE A O 1
ATOM 846 N N . ARG A 1 146 ? -5.925 9.808 2.251 1.00 33.21 146 ARG A N 1
ATOM 847 C CA . ARG A 1 146 ? -4.655 9.592 2.932 1.00 36.16 146 ARG A CA 1
ATOM 848 C C . ARG A 1 146 ? -3.678 10.714 2.652 1.00 36.43 146 ARG A C 1
ATOM 849 O O . ARG A 1 146 ? -3.097 11.282 3.576 1.00 36.63 146 ARG A O 1
ATOM 857 N N . ALA A 1 147 ? -3.510 11.043 1.376 1.00 35.81 147 ALA A N 1
ATOM 858 C CA . ALA A 1 147 ? -2.592 12.104 0.981 1.00 34.90 147 ALA A CA 1
ATOM 859 C C . ALA A 1 147 ? -2.923 13.416 1.682 1.00 35.00 147 ALA A C 1
ATOM 860 O O . ALA A 1 147 ? -2.029 14.233 1.936 1.00 36.85 147 ALA A O 1
ATOM 862 N N . THR A 1 148 ? -4.195 13.627 2.010 1.00 32.62 148 THR A N 1
ATOM 863 C CA . THR A 1 148 ? -4.589 14.868 2.670 1.00 31.30 148 THR A CA 1
ATOM 864 C C . THR A 1 148 ? -4.772 14.742 4.175 1.00 31.37 148 THR A C 1
ATOM 865 O O . THR A 1 148 ? -5.204 15.690 4.830 1.00 29.98 148 THR A O 1
ATOM 869 N N . GLY A 1 149 ? -4.449 13.571 4.717 1.00 30.18 149 GLY A N 1
ATOM 870 C CA . GLY A 1 149 ? -4.581 13.356 6.149 1.00 31.19 149 GLY A CA 1
ATOM 871 C C . GLY A 1 149 ? -6.020 13.352 6.627 1.00 31.09 149 GLY A C 1
ATOM 872 O O . GLY A 1 149 ? -6.293 13.634 7.797 1.00 31.14 149 GLY A O 1
ATOM 873 N N . GLN A 1 150 ? -6.949 13.015 5.734 1.00 31.31 150 GLN A N 1
ATOM 874 C CA . GLN A 1 150 ? -8.363 13.001 6.096 1.00 30.25 150 GLN A CA 1
ATOM 875 C C . GLN A 1 150 ? -8.986 11.603 6.195 1.00 29.75 150 GLN A C 1
ATOM 876 O O . GLN A 1 150 ? -10.196 11.474 6.395 1.00 28.44 150 GLN A O 1
ATOM 882 N N . ALA A 1 151 ? -8.168 10.563 6.066 1.00 29.05 151 ALA A N 1
ATOM 883 C CA . ALA A 1 151 ? -8.677 9.195 6.123 1.00 29.97 151 ALA A CA 1
ATOM 884 C C . ALA A 1 151 ? -9.195 8.821 7.506 1.00 30.75 151 ALA A C 1
ATOM 885 O O . ALA A 1 151 ? -10.229 8.156 7.631 1.00 31.11 151 ALA A O 1
ATOM 887 N N . VAL A 1 152 ? -8.491 9.251 8.548 1.00 31.24 152 VAL A N 1
ATOM 888 C CA . VAL A 1 152 ? -8.918 8.943 9.904 1.00 30.56 152 VAL A CA 1
ATOM 889 C C . VAL A 1 152 ? -10.310 9.516 10.174 1.00 30.43 152 VAL A C 1
ATOM 890 O O . VAL A 1 152 ? -11.165 8.837 10.749 1.00 30.24 152 VAL A O 1
ATOM 894 N N . HIS A 1 153 ? -10.538 10.756 9.747 1.00 28.81 153 HIS A N 1
ATOM 895 C CA . HIS A 1 153 ? -11.833 11.421 9.938 1.00 28.05 153 HIS A CA 1
ATOM 896 C C . HIS A 1 153 ? -12.929 10.608 9.238 1.00 26.75 153 HIS A C 1
ATOM 897 O O . HIS A 1 153 ? -13.995 10.364 9.802 1.00 27.07 153 HIS A O 1
ATOM 904 N N . ALA A 1 154 ? -12.655 10.184 8.008 1.00 25.76 154 ALA A N 1
ATOM 905 C CA . ALA A 1 154 ? -13.608 9.391 7.236 1.00 26.42 154 ALA A CA 1
ATOM 906 C C . ALA A 1 154 ? -13.955 8.079 7.942 1.00 26.38 154 ALA A C 1
ATOM 907 O O . ALA A 1 154 ? -15.124 7.696 8.027 1.00 25.77 154 ALA A O 1
ATOM 909 N N . GLU A 1 155 ? -12.937 7.392 8.453 1.00 26.44 155 GLU A N 1
ATOM 910 C CA . GLU A 1 155 ? -13.173 6.129 9.129 1.00 26.50 155 GLU A CA 1
ATOM 911 C C . GLU A 1 155 ? -13.988 6.300 10.414 1.00 27.11 155 GLU A C 1
ATOM 912 O O . GLU A 1 155 ? -14.815 5.448 10.741 1.00 26.83 155 GLU A O 1
ATOM 918 N N . VAL A 1 156 ? -13.790 7.409 11.125 1.00 25.69 156 VAL A N 1
ATOM 919 C CA . VAL A 1 156 ? -14.555 7.642 12.346 1.00 26.93 156 VAL A CA 1
ATOM 920 C C . VAL A 1 156 ? -16.035 7.824 12.007 1.00 26.65 156 VAL A C 1
ATOM 921 O O . VAL A 1 156 ? -16.917 7.314 12.713 1.00 27.11 156 VAL A O 1
ATOM 925 N N . ILE A 1 157 ? -16.304 8.550 10.925 1.00 24.75 157 ILE A N 1
ATOM 926 C CA . ILE A 1 157 ? -17.678 8.784 10.493 1.00 24.31 157 ILE A CA 1
ATOM 927 C C . ILE A 1 157 ? -18.305 7.478 9.999 1.00 22.63 157 ILE A C 1
ATOM 928 O O . ILE A 1 157 ? -19.429 7.162 10.369 1.00 22.88 157 ILE A O 1
ATOM 933 N N . LEU A 1 158 ? -17.575 6.721 9.181 1.00 20.45 158 LEU A N 1
ATOM 934 C CA . LEU A 1 158 ? -18.099 5.461 8.657 1.00 21.93 158 LEU A CA 1
ATOM 935 C C . LEU A 1 158 ? -18.340 4.415 9.745 1.00 23.21 158 LEU A C 1
ATOM 936 O O . LEU A 1 158 ? -19.275 3.621 9.647 1.00 21.97 158 LEU A O 1
ATOM 941 N N . ARG A 1 159 ? -17.503 4.414 10.781 1.00 24.63 159 ARG A N 1
ATOM 942 C CA . ARG A 1 159 ? -17.684 3.482 11.888 1.00 23.83 159 ARG A CA 1
ATOM 943 C C . ARG A 1 159 ? -18.926 3.885 12.673 1.00 23.82 159 ARG A C 1
ATOM 944 O O . ARG A 1 159 ? -19.695 3.030 13.116 1.00 22.68 159 ARG A O 1
ATOM 952 N N . TYR A 1 160 ? -19.130 5.189 12.839 1.00 23.59 160 TYR A N 1
ATOM 953 C CA . TYR A 1 160 ? -20.289 5.660 13.577 1.00 23.48 160 TYR A CA 1
ATOM 954 C C . TYR A 1 160 ? -21.589 5.300 12.856 1.00 24.06 160 TYR A C 1
ATOM 955 O O . TYR A 1 160 ? -22.583 4.970 13.507 1.00 24.87 160 TYR A O 1
ATOM 964 N N . PHE A 1 161 ? -21.588 5.365 11.523 1.00 22.83 161 PHE A N 1
ATOM 965 C CA . PHE A 1 161 ? -22.778 5.009 10.731 1.00 22.59 161 PHE A CA 1
ATOM 966 C C . PHE A 1 161 ? -23.064 3.516 10.863 1.00 22.69 161 PHE A C 1
ATOM 967 O O . PHE A 1 161 ? -24.140 3.102 11.278 1.00 21.73 161 PHE A O 1
ATOM 975 N N . ASN A 1 162 ? -22.075 2.715 10.484 1.00 22.40 162 ASN A N 1
ATOM 976 C CA . ASN A 1 162 ? -22.215 1.272 10.495 1.00 23.54 162 ASN A CA 1
ATOM 977 C C . ASN A 1 162 ? -22.337 0.588 11.861 1.00 23.29 162 ASN A C 1
ATOM 978 O O . ASN A 1 162 ? -22.960 -0.469 11.959 1.00 23.44 162 ASN A O 1
ATOM 983 N N . ASP A 1 163 ? -21.753 1.162 12.908 1.00 22.84 163 ASP A N 1
ATOM 984 C CA . ASP A 1 163 ? -21.892 0.542 14.223 1.00 24.11 163 ASP A CA 1
ATOM 985 C C . ASP A 1 163 ? -23.340 0.729 14.664 1.00 23.52 163 ASP A C 1
ATOM 986 O O . ASP A 1 163 ? -23.896 -0.096 15.388 1.00 22.16 163 ASP A O 1
ATOM 991 N N . TYR A 1 164 ? -23.945 1.825 14.204 1.00 23.55 164 TYR A N 1
ATOM 992 C CA . TYR A 1 164 ? -25.335 2.130 14.512 1.00 23.03 164 TYR A CA 1
ATOM 993 C C . TYR A 1 164 ? -26.215 1.085 13.820 1.00 24.13 164 TYR A C 1
ATOM 994 O O . TYR A 1 164 ? -27.112 0.518 14.441 1.00 25.78 164 TYR A O 1
ATOM 1003 N N . PHE A 1 165 ? -25.942 0.820 12.544 1.00 23.93 165 PHE A N 1
ATOM 1004 C CA . PHE A 1 165 ? -26.710 -0.171 11.796 1.00 24.17 165 PHE A CA 1
ATOM 1005 C C . PHE A 1 165 ? -26.610 -1.536 12.490 1.00 24.54 165 PHE A C 1
ATOM 1006 O O . PHE A 1 165 ? -27.614 -2.214 12.707 1.00 25.86 165 PHE A O 1
ATOM 1014 N N . MET A 1 166 ? -25.395 -1.934 12.847 1.00 25.30 166 MET A N 1
ATOM 1015 C CA . MET A 1 166 ? -25.197 -3.221 13.502 1.00 25.28 166 MET A CA 1
ATOM 1016 C C . MET A 1 166 ? -25.923 -3.359 14.836 1.00 25.50 166 MET A C 1
ATOM 1017 O O . MET A 1 166 ? -26.543 -4.393 15.091 1.00 25.67 166 MET A O 1
ATOM 1022 N N . ARG A 1 167 ? -25.861 -2.331 15.679 1.00 26.60 167 ARG A N 1
ATOM 1023 C CA . ARG A 1 167 ? -26.554 -2.359 16.971 1.00 26.50 167 ARG A CA 1
ATOM 1024 C C . ARG A 1 167 ? -28.066 -2.459 16.743 1.00 26.63 167 ARG A C 1
ATOM 1025 O O . ARG A 1 167 ? -28.792 -3.029 17.554 1.00 26.70 167 ARG A O 1
ATOM 1033 N N . CYS A 1 168 ? -28.534 -1.895 15.633 1.00 26.10 168 CYS A N 1
ATOM 1034 C CA . CYS A 1 168 ? -29.961 -1.904 15.309 1.00 25.46 168 CYS A CA 1
ATOM 1035 C C . CYS A 1 168 ? -30.428 -3.176 14.611 1.00 24.81 168 CYS A C 1
ATOM 1036 O O . CYS A 1 168 ? -31.618 -3.349 14.341 1.00 23.46 168 CYS A O 1
ATOM 1039 N N . THR A 1 169 ? -29.486 -4.061 14.307 1.00 24.19 169 THR A N 1
ATOM 1040 C CA . THR A 1 169 ? -29.829 -5.316 13.662 1.00 24.10 169 THR A CA 1
ATOM 1041 C C . THR A 1 169 ? -29.865 -6.384 14.748 1.00 24.94 169 THR A C 1
ATOM 1042 O O . THR A 1 169 ? -28.821 -6.800 15.255 1.00 24.36 169 THR A O 1
ATOM 1046 N N . PHE A 1 170 ? -31.073 -6.801 15.111 1.00 23.82 170 PHE A N 1
ATOM 1047 C CA . PHE A 1 170 ? -31.277 -7.818 16.136 1.00 24.80 170 PHE A CA 1
ATOM 1048 C C . PHE A 1 170 ? -31.318 -9.195 15.473 1.00 24.04 170 PHE A C 1
ATOM 1049 O O . PHE A 1 170 ? -32.257 -9.516 14.737 1.00 24.96 170 PHE A O 1
ATOM 1057 N N . ARG A 1 171 ? -30.281 -9.991 15.730 1.00 23.99 171 ARG A N 1
ATOM 1058 C CA . ARG A 1 171 ? -30.147 -11.322 15.143 1.00 24.67 171 ARG A CA 1
ATOM 1059 C C . ARG A 1 171 ? -30.139 -12.430 16.194 1.00 25.51 171 ARG A C 1
ATOM 1060 O O . ARG A 1 171 ? -29.735 -12.202 17.336 1.00 24.44 171 ARG A O 1
ATOM 1068 N N . ASP A 1 172 ? -30.582 -13.627 15.815 1.00 25.75 172 ASP A N 1
ATOM 1069 C CA . ASP A 1 172 ? -30.536 -14.733 16.758 1.00 27.61 172 ASP A CA 1
ATOM 1070 C C . ASP A 1 172 ? -29.083 -15.225 16.730 1.00 27.81 172 ASP A C 1
ATOM 1071 O O . ASP A 1 172 ? -28.285 -14.748 15.911 1.00 26.88 172 ASP A O 1
ATOM 1076 N N . ALA A 1 173 ? -28.732 -16.146 17.621 1.00 27.60 173 ALA A N 1
ATOM 1077 C CA . ALA A 1 173 ? -27.357 -16.630 17.713 1.00 28.43 173 ALA A CA 1
ATOM 1078 C C . ALA A 1 173 ? -26.801 -17.248 16.444 1.00 28.33 173 ALA A C 1
ATOM 1079 O O . ALA A 1 173 ? -25.590 -17.324 16.282 1.00 30.95 173 ALA A O 1
ATOM 1081 N N . SER A 1 174 ? -27.674 -17.694 15.550 1.00 29.12 174 SER A N 1
ATOM 1082 C CA . SER A 1 174 ? -27.241 -18.281 14.285 1.00 30.47 174 SER A CA 1
ATOM 1083 C C . SER A 1 174 ? -26.972 -17.219 13.214 1.00 30.89 174 SER A C 1
ATOM 1084 O O . SER A 1 174 ? -26.548 -17.538 12.100 1.00 31.54 174 SER A O 1
ATOM 1087 N N . GLY A 1 175 ? -27.243 -15.963 13.547 1.00 29.01 175 GLY A N 1
ATOM 1088 C CA . GLY A 1 175 ? -27.016 -14.888 12.601 1.00 28.65 175 GLY A CA 1
ATOM 1089 C C . GLY A 1 175 ? -28.242 -14.395 11.844 1.00 27.94 175 GLY A C 1
ATOM 1090 O O . GLY A 1 175 ? -28.166 -13.378 11.151 1.00 28.55 175 GLY A O 1
ATOM 1091 N N . ASN A 1 176 ? -29.364 -15.100 11.953 1.00 26.74 176 ASN A N 1
ATOM 1092 C CA . ASN A 1 176 ? -30.577 -14.689 11.252 1.00 27.10 176 ASN A CA 1
ATOM 1093 C C . ASN A 1 176 ? -31.132 -13.389 11.811 1.00 25.78 176 ASN A C 1
ATOM 1094 O O . ASN A 1 176 ? -31.241 -13.223 13.028 1.00 24.03 176 ASN A O 1
ATOM 1099 N N . VAL A 1 177 ? -31.477 -12.467 10.915 1.00 26.21 177 VAL A N 1
ATOM 1100 C CA . VAL A 1 177 ? -32.041 -11.184 11.323 1.00 25.17 177 VAL A CA 1
ATOM 1101 C C . VAL A 1 177 ? -33.491 -11.374 11.761 1.00 25.42 177 VAL A C 1
ATOM 1102 O O . VAL A 1 177 ? -34.301 -11.956 11.042 1.00 25.45 177 VAL A O 1
ATOM 1106 N N . VAL A 1 178 ? -33.805 -10.876 12.949 1.00 24.57 178 VAL A N 1
ATOM 1107 C CA . VAL A 1 178 ? -35.143 -10.979 13.505 1.00 23.84 178 VAL A CA 1
ATOM 1108 C C . VAL A 1 178 ? -35.881 -9.643 13.350 1.00 24.31 178 VAL A C 1
ATOM 1109 O O . VAL A 1 178 ? -37.076 -9.606 13.053 1.00 24.09 178 VAL A O 1
ATOM 1113 N N . ALA A 1 179 ? -35.155 -8.549 13.546 1.00 23.83 179 ALA A N 1
ATOM 1114 C CA . ALA A 1 179 ? -35.718 -7.213 13.409 1.00 23.38 179 ALA A CA 1
ATOM 1115 C C . ALA A 1 179 ? -34.595 -6.204 13.169 1.00 23.96 179 ALA A C 1
ATOM 1116 O O . ALA A 1 179 ? -33.451 -6.406 13.596 1.00 22.69 179 ALA A O 1
ATOM 1118 N N . PHE A 1 180 ? -34.925 -5.125 12.469 1.00 24.30 180 PHE A N 1
ATOM 1119 C CA . PHE A 1 180 ? -33.962 -4.072 12.197 1.00 22.86 180 PHE A CA 1
ATOM 1120 C C . PHE A 1 180 ? -34.602 -2.724 12.480 1.00 22.60 180 PHE A C 1
ATOM 1121 O O . PHE A 1 180 ? -35.616 -2.371 11.873 1.00 21.62 180 PHE A O 1
ATOM 1129 N N . CYS A 1 181 ? -34.032 -1.975 13.414 1.00 21.94 181 CYS A N 1
ATOM 1130 C CA . CYS A 1 181 ? -34.570 -0.657 13.709 1.00 23.85 181 CYS A CA 1
ATOM 1131 C C . CYS A 1 181 ? -34.011 0.285 12.656 1.00 24.23 181 CYS A C 1
ATOM 1132 O O . CYS A 1 181 ? -32.809 0.548 12.615 1.00 22.89 181 CYS A O 1
ATOM 1135 N N . HIS A 1 182 ? -34.898 0.796 11.813 1.00 24.41 182 HIS A N 1
ATOM 1136 C CA . HIS A 1 182 ? -34.500 1.685 10.733 1.00 25.46 182 HIS A CA 1
ATOM 1137 C C . HIS A 1 182 ? -34.766 3.161 11.001 1.00 25.34 182 HIS A C 1
ATOM 1138 O O . HIS A 1 182 ? -34.299 4.014 10.255 1.00 25.77 182 HIS A O 1
ATOM 1145 N N . GLN A 1 183 ? -35.506 3.469 12.058 1.00 25.13 183 GLN A N 1
ATOM 1146 C CA . GLN A 1 183 ? -35.826 4.866 12.349 1.00 24.98 183 GLN A CA 1
ATOM 1147 C C . GLN A 1 183 ? -36.073 5.125 13.835 1.00 25.58 183 GLN A C 1
ATOM 1148 O O . GLN A 1 183 ? -36.714 4.331 14.525 1.00 25.12 183 GLN A O 1
ATOM 1154 N N . VAL A 1 184 ? -35.541 6.237 14.318 1.00 25.59 184 VAL A N 1
ATOM 1155 C CA . VAL A 1 184 ? -35.726 6.641 15.702 1.00 27.03 184 VAL A CA 1
ATOM 1156 C C . VAL A 1 184 ? -36.220 8.079 15.603 1.00 28.61 184 VAL A C 1
ATOM 1157 O O . VAL A 1 184 ? -35.556 8.941 15.026 1.00 27.12 184 VAL A O 1
ATOM 1161 N N . GLY A 1 185 ? -37.402 8.333 16.147 1.00 29.14 185 GLY A N 1
ATOM 1162 C CA . GLY A 1 185 ? -37.958 9.668 16.061 1.00 28.74 185 GLY A CA 1
ATOM 1163 C C . GLY A 1 185 ? -39.076 9.676 15.035 1.00 28.58 185 GLY A C 1
ATOM 1164 O O . GLY A 1 185 ? -39.319 8.669 14.374 1.00 28.02 185 GLY A O 1
ATOM 1165 N N . ASP A 1 186 ? -39.727 10.826 14.891 1.00 28.03 186 ASP A N 1
ATOM 1166 C CA . ASP A 1 186 ? -40.853 10.998 13.975 1.00 28.94 186 ASP A CA 1
ATOM 1167 C C . ASP A 1 186 ? -40.884 12.452 13.503 1.00 28.86 186 ASP A C 1
ATOM 1168 O O . ASP A 1 186 ? -40.913 13.369 14.321 1.00 29.45 186 ASP A O 1
ATOM 1173 N N . GLY A 1 187 ? -40.878 12.668 12.193 1.00 28.94 187 GLY A N 1
ATOM 1174 C CA . GLY A 1 187 ? -40.907 14.030 11.691 1.00 31.17 187 GLY A CA 1
ATOM 1175 C C . GLY A 1 187 ? -42.071 14.831 12.257 1.00 31.95 187 GLY A C 1
ATOM 1176 O O . GLY A 1 187 ? -41.935 16.011 12.573 1.00 31.82 187 GLY A O 1
ATOM 1177 N N . ASP A 1 188 ? -43.218 14.179 12.403 1.00 32.64 188 ASP A N 1
ATOM 1178 C CA . ASP A 1 188 ? -44.409 14.842 12.921 1.00 34.36 188 ASP A CA 1
ATOM 1179 C C . ASP A 1 188 ? -44.212 15.408 14.314 1.00 35.27 188 ASP A C 1
ATOM 1180 O O . ASP A 1 188 ? -44.829 16.412 14.678 1.00 35.53 188 ASP A O 1
ATOM 1185 N N . ILE A 1 189 ? -43.360 14.760 15.098 1.00 35.64 189 ILE A N 1
ATOM 1186 C CA . ILE A 1 189 ? -43.096 15.207 16.458 1.00 35.37 189 ILE A CA 1
ATOM 1187 C C . ILE A 1 189 ? -41.851 16.078 16.526 1.00 35.48 189 ILE A C 1
ATOM 1188 O O . ILE A 1 189 ? -41.892 17.196 17.049 1.00 36.17 189 ILE A O 1
ATOM 1193 N N . ASP A 1 190 ? -40.752 15.572 15.974 1.00 34.85 190 ASP A N 1
ATOM 1194 C CA . ASP A 1 190 ? -39.474 16.277 15.984 1.00 33.83 190 ASP A CA 1
ATOM 1195 C C . ASP A 1 190 ? -39.493 17.678 15.367 1.00 34.10 190 ASP A C 1
ATOM 1196 O O . ASP A 1 190 ? -38.885 18.607 15.903 1.00 33.27 190 ASP A O 1
ATOM 1201 N N . HIS A 1 191 ? -40.189 17.842 14.248 1.00 34.34 191 HIS A N 1
ATOM 1202 C CA . HIS A 1 191 ? -40.230 19.145 13.595 1.00 35.98 191 HIS A CA 1
ATOM 1203 C C . HIS A 1 191 ? -41.000 20.230 14.341 1.00 36.13 191 HIS A C 1
ATOM 1204 O O . HIS A 1 191 ? -40.908 21.405 13.983 1.00 36.45 191 HIS A O 1
ATOM 1211 N N . ALA A 1 192 ? -41.742 19.853 15.379 1.00 36.74 192 ALA A N 1
ATOM 1212 C CA . ALA A 1 192 ? -42.500 20.836 16.156 1.00 36.87 192 ALA A CA 1
ATOM 1213 C C . ALA A 1 192 ? -41.609 21.556 17.166 1.00 36.56 192 ALA A C 1
ATOM 1214 O O . ALA A 1 192 ? -42.070 22.457 17.872 1.00 37.11 192 ALA A O 1
ATOM 1216 N N . PHE A 1 193 ? -40.337 21.161 17.231 1.00 36.52 193 PHE A N 1
ATOM 1217 C CA . PHE A 1 193 ? -39.390 21.774 18.163 1.00 36.67 193 PHE A CA 1
ATOM 1218 C C . PHE A 1 193 ? -38.167 22.289 17.437 1.00 36.09 193 PHE A C 1
ATOM 1219 O O . PHE A 1 193 ? -37.849 21.830 16.343 1.00 36.93 193 PHE A O 1
ATOM 1227 N N . TRP A 1 194 ? -37.494 23.253 18.057 1.00 35.80 194 TRP A N 1
ATOM 1228 C CA . TRP A 1 194 ? -36.283 23.838 17.507 1.00 35.37 194 TRP A CA 1
ATOM 1229 C C . TRP A 1 194 ? -35.366 24.221 18.658 1.00 35.63 194 TRP A C 1
ATOM 1230 O O . TRP A 1 194 ? -35.577 25.236 19.320 1.00 36.84 194 TRP A O 1
ATOM 1241 N N . GLY A 1 195 ? -34.352 23.396 18.895 1.00 35.91 195 GLY A N 1
ATOM 1242 C CA . GLY A 1 195 ? -33.406 23.662 19.961 1.00 35.70 195 GLY A CA 1
ATOM 1243 C C . GLY A 1 195 ? -32.207 22.752 19.811 1.00 35.98 195 GLY A C 1
ATOM 1244 O O . GLY A 1 195 ? -32.153 21.946 18.877 1.00 37.06 195 GLY A O 1
ATOM 1245 N N . ALA A 1 196 ? -31.240 22.873 20.714 1.00 35.36 196 ALA A N 1
ATOM 1246 C CA . ALA A 1 196 ? -30.050 22.032 20.645 1.00 34.33 196 ALA A CA 1
ATOM 1247 C C . ALA A 1 196 ? -30.456 20.580 20.901 1.00 33.67 1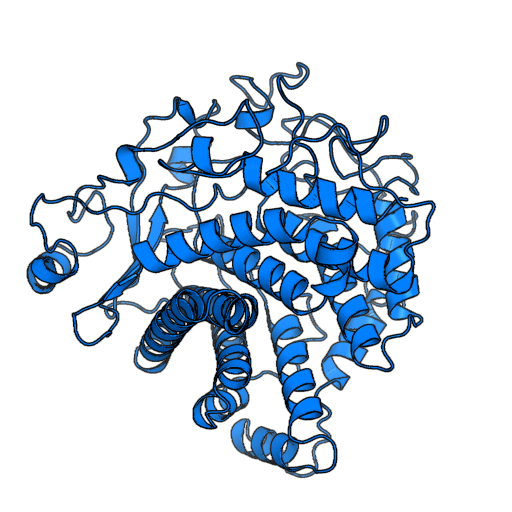96 ALA A C 1
ATOM 1248 O O . ALA A 1 196 ? -31.286 20.301 21.771 1.00 33.89 196 ALA A O 1
ATOM 1250 N N . PRO A 1 197 ? -29.887 19.634 20.139 1.00 32.91 197 PRO A N 1
ATOM 1251 C CA . PRO A 1 197 ? -30.238 18.220 20.337 1.00 32.82 197 PRO A CA 1
ATOM 1252 C C . PRO A 1 197 ? -29.937 17.687 21.746 1.00 32.65 197 PRO A C 1
ATOM 1253 O O . PRO A 1 197 ? -30.601 16.760 22.217 1.00 31.59 197 PRO A O 1
ATOM 1257 N N . GLU A 1 198 ? -28.944 18.282 22.409 1.00 32.35 198 GLU A N 1
ATOM 1258 C CA . GLU A 1 198 ? -28.559 17.877 23.760 1.00 32.61 198 GLU A CA 1
ATOM 1259 C C . GLU A 1 198 ? -29.678 18.097 24.787 1.00 33.58 198 GLU A C 1
ATOM 1260 O O . GLU A 1 198 ? -29.726 17.415 25.812 1.00 32.75 198 GLU A O 1
ATOM 1266 N N . ASN A 1 199 ? -30.578 19.039 24.517 1.00 34.16 199 ASN A N 1
ATOM 1267 C CA . ASN A 1 199 ? -31.668 19.332 25.452 1.00 34.52 199 ASN A CA 1
ATOM 1268 C C . ASN A 1 199 ? -33.025 18.761 25.060 1.00 34.31 199 ASN A C 1
ATOM 1269 O O . ASN A 1 199 ? -34.014 18.971 25.763 1.00 34.46 199 ASN A O 1
ATOM 1274 N N . ASP A 1 200 ? -33.079 18.034 23.946 1.00 33.32 200 ASP A N 1
ATOM 1275 C CA . ASP A 1 200 ? -34.339 17.441 23.493 1.00 33.12 200 AS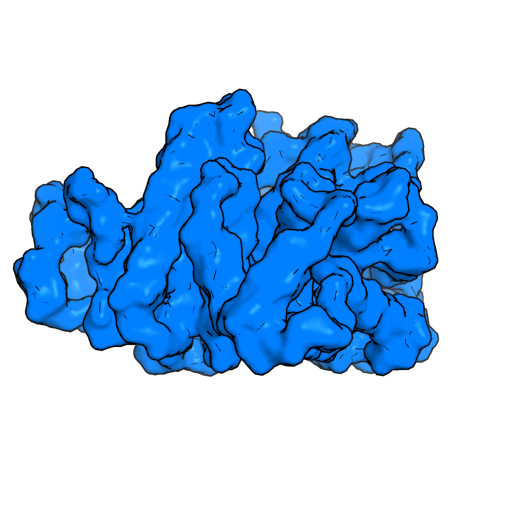P A CA 1
ATOM 1276 C C . ASP A 1 200 ? -34.844 16.387 24.468 1.00 33.10 200 ASP A C 1
ATOM 1277 O O . ASP A 1 200 ? -34.052 15.654 25.051 1.00 32.32 200 ASP A O 1
ATOM 1282 N N . THR A 1 201 ? -36.160 16.295 24.639 1.00 33.08 201 THR A N 1
ATOM 1283 C CA . THR A 1 201 ? -36.716 15.272 25.519 1.00 33.08 201 THR A CA 1
ATOM 1284 C C . THR A 1 201 ? -37.986 14.677 24.924 1.00 33.44 201 THR A C 1
ATOM 1285 O O . THR A 1 201 ? -38.595 13.797 25.528 1.00 32.88 201 THR A O 1
ATOM 1289 N N . MET A 1 202 ? -38.373 15.134 23.732 1.00 32.38 202 MET A N 1
ATOM 1290 C CA . MET A 1 202 ? -39.601 14.647 23.104 1.00 32.67 202 MET A CA 1
ATOM 1291 C C . MET A 1 202 ? -39.578 13.164 22.739 1.00 32.65 202 MET A C 1
ATOM 1292 O O . MET A 1 202 ? -38.515 12.543 22.650 1.00 33.38 202 MET A O 1
ATOM 1297 N N . PHE A 1 203 ? -40.771 12.611 22.537 1.00 31.78 203 PHE A N 1
ATOM 1298 C CA . PHE A 1 203 ? -40.962 11.204 22.186 1.00 32.99 203 PHE A CA 1
ATOM 1299 C C . PHE A 1 203 ? -40.255 10.809 20.881 1.00 32.76 203 PHE A C 1
ATOM 1300 O O . PHE A 1 203 ? -40.445 11.438 19.839 1.00 32.29 203 PHE A O 1
ATOM 1308 N N . ARG A 1 204 ? -39.437 9.761 20.954 1.00 32.22 204 ARG A N 1
ATOM 1309 C CA . ARG A 1 204 ? -38.702 9.262 19.794 1.00 30.87 204 ARG A CA 1
ATOM 1310 C C . ARG A 1 204 ? -38.938 7.764 19.634 1.00 30.68 204 ARG A C 1
ATOM 1311 O O . ARG A 1 204 ? -38.194 6.937 20.162 1.00 30.64 204 ARG A O 1
ATOM 1319 N N . ARG A 1 205 ? -39.990 7.435 18.894 1.00 30.11 205 ARG A N 1
ATOM 1320 C CA . ARG A 1 205 ? -40.375 6.058 18.649 1.00 29.66 205 ARG A CA 1
ATOM 1321 C C . ARG A 1 205 ? -39.321 5.320 17.830 1.00 29.74 205 ARG A C 1
ATOM 1322 O O . ARG A 1 205 ? -38.623 5.919 17.004 1.00 29.61 205 ARG A O 1
ATOM 1330 N N . GLY A 1 206 ? -39.197 4.021 18.087 1.00 27.90 206 GLY A N 1
ATOM 1331 C CA . GLY A 1 206 ? -38.264 3.203 17.341 1.00 26.95 206 GLY A CA 1
ATOM 1332 C C . GLY A 1 206 ? -39.092 2.426 16.330 1.00 25.62 206 GLY A C 1
ATOM 1333 O O . GLY A 1 206 ? -40.064 1.771 16.703 1.00 25.91 206 GLY A O 1
ATOM 1334 N N . TRP A 1 207 ? -38.742 2.507 15.052 1.00 24.33 207 TRP A N 1
ATOM 1335 C CA . TRP A 1 207 ? -39.499 1.791 14.032 1.00 23.69 207 TRP A CA 1
ATOM 1336 C C . TRP A 1 207 ? -38.634 0.632 13.541 1.00 24.40 207 TRP A C 1
ATOM 1337 O O . TRP A 1 207 ? -37.448 0.801 13.229 1.00 24.00 207 TRP A O 1
ATOM 1348 N N . PHE A 1 208 ? -39.240 -0.550 13.487 1.00 24.03 208 PHE A N 1
ATOM 1349 C CA . PHE A 1 208 ? -38.525 -1.765 13.124 1.00 24.07 208 PHE A CA 1
ATOM 1350 C C . PHE A 1 208 ? -39.071 -2.515 11.927 1.00 23.55 208 PHE A C 1
ATOM 1351 O O . PHE A 1 208 ? -40.282 -2.579 11.732 1.00 24.78 208 PHE A O 1
ATOM 1359 N N . ILE A 1 209 ? -38.170 -3.088 11.129 1.00 25.15 209 ILE A N 1
ATOM 1360 C CA . ILE A 1 209 ? -38.585 -3.914 10.000 1.00 25.35 209 ILE A CA 1
ATOM 1361 C C . ILE A 1 209 ? -38.558 -5.332 10.561 1.00 26.43 209 ILE A C 1
ATOM 1362 O O . ILE A 1 209 ? -37.631 -5.724 11.276 1.00 25.66 209 ILE A O 1
ATOM 1367 N N . THR A 1 210 ? -39.583 -6.088 10.207 1.00 26.60 210 THR A N 1
ATOM 1368 C CA . THR A 1 210 ? -39.792 -7.443 10.674 1.00 27.81 210 THR A CA 1
ATOM 1369 C C . THR A 1 210 ? -40.163 -8.296 9.455 1.00 28.78 210 THR A C 1
ATOM 1370 O O . THR A 1 210 ? -40.465 -7.751 8.395 1.00 28.73 210 THR A O 1
ATOM 1374 N N . LYS A 1 211 ? -40.142 -9.619 9.588 1.00 28.68 211 LYS A N 1
ATOM 1375 C CA . LYS A 1 211 ? -40.503 -10.469 8.460 1.00 29.74 211 LYS A CA 1
ATOM 1376 C C . LYS A 1 211 ? -42.004 -10.353 8.167 1.00 30.12 211 LYS A C 1
ATOM 1377 O O . LYS A 1 211 ? -42.483 -10.833 7.139 1.00 29.15 211 LYS A O 1
ATOM 1383 N N . GLU A 1 212 ? -42.738 -9.710 9.070 1.00 30.34 212 GLU A N 1
ATOM 1384 C CA . GLU A 1 212 ? -44.182 -9.567 8.918 1.00 31.86 212 GLU A CA 1
ATOM 1385 C C . GLU A 1 212 ? -44.642 -8.535 7.885 1.00 31.07 212 GLU A C 1
ATOM 1386 O O . GLU A 1 212 ? -45.801 -8.543 7.479 1.00 31.10 212 GLU A O 1
ATOM 1392 N N . LYS A 1 213 ? -43.737 -7.663 7.450 1.00 30.01 213 LYS A N 1
ATOM 1393 C CA . LYS A 1 213 ? -44.067 -6.662 6.435 1.00 29.30 213 LYS A CA 1
ATOM 1394 C C . LYS A 1 213 ? -42.767 -6.314 5.704 1.00 28.08 213 LYS A C 1
ATOM 1395 O O . LYS A 1 213 ? -41.727 -6.158 6.330 1.00 27.05 213 LYS A O 1
ATOM 1401 N N . PRO A 1 214 ? -42.812 -6.197 4.365 1.00 27.35 214 PRO A N 1
ATOM 1402 C CA . PRO A 1 214 ? -41.617 -5.877 3.576 1.00 27.56 214 PRO A CA 1
ATOM 1403 C C . PRO A 1 214 ? -40.921 -4.575 3.952 1.00 26.87 214 PRO A C 1
ATOM 1404 O O . PRO A 1 214 ? -41.563 -3.601 4.347 1.00 26.26 214 PRO A O 1
ATOM 1408 N N . GLY A 1 215 ? -39.600 -4.583 3.826 1.00 25.03 215 GLY A N 1
ATOM 1409 C CA . GLY A 1 215 ? -38.799 -3.412 4.118 1.00 25.24 215 GLY A CA 1
ATOM 1410 C C . GLY A 1 215 ? -37.539 -3.541 3.295 1.00 24.12 215 GLY A C 1
ATOM 1411 O O . GLY A 1 215 ? -36.485 -3.031 3.657 1.00 23.23 215 GLY A O 1
ATOM 1412 N N . THR A 1 216 ? -37.681 -4.232 2.170 1.00 23.95 216 THR A N 1
ATOM 1413 C CA . THR A 1 216 ? -36.593 -4.517 1.248 1.00 23.27 216 THR A CA 1
ATOM 1414 C C . THR A 1 216 ? -35.674 -3.360 0.886 1.00 25.15 216 THR A C 1
ATOM 1415 O O . THR A 1 216 ? -34.455 -3.522 0.858 1.00 25.05 216 THR A O 1
ATOM 1419 N N . ASP A 1 217 ? -36.240 -2.191 0.613 1.00 25.22 217 ASP A N 1
ATOM 1420 C CA . ASP A 1 217 ? -35.407 -1.059 0.240 1.00 25.08 217 ASP A CA 1
ATOM 1421 C C . ASP A 1 217 ? -34.430 -0.655 1.346 1.00 24.36 217 ASP A C 1
ATOM 1422 O O . ASP A 1 217 ? -33.228 -0.556 1.097 1.00 25.39 217 ASP A O 1
ATOM 1427 N N . ILE A 1 218 ? -34.927 -0.444 2.562 1.00 23.43 218 ILE A N 1
ATOM 1428 C CA . ILE A 1 218 ? -34.049 -0.050 3.667 1.00 23.75 218 ILE A CA 1
ATOM 1429 C C . ILE A 1 218 ? -33.100 -1.171 4.095 1.00 22.81 218 ILE A C 1
ATOM 1430 O O . ILE A 1 218 ? -31.940 -0.913 4.401 1.00 21.55 218 ILE A O 1
ATOM 1435 N N . ILE A 1 219 ? -33.591 -2.408 4.124 1.00 23.73 219 ILE A N 1
ATOM 1436 C CA . ILE A 1 219 ? -32.756 -3.547 4.512 1.00 24.29 219 ILE A CA 1
ATOM 1437 C C . ILE A 1 219 ? -31.567 -3.650 3.548 1.00 23.56 219 ILE A C 1
ATOM 1438 O O . ILE A 1 219 ? -30.422 -3.785 3.975 1.00 24.50 219 ILE A O 1
ATOM 1443 N N . SER A 1 220 ? -31.849 -3.565 2.250 1.00 22.51 220 SER A N 1
ATOM 1444 C CA . SER A 1 220 ? -30.811 -3.645 1.226 1.00 23.14 220 SER A CA 1
ATOM 1445 C C . SER A 1 220 ? -29.865 -2.448 1.255 1.00 22.96 220 SER A C 1
ATOM 1446 O O . SER A 1 220 ? -28.655 -2.610 1.115 1.00 21.87 220 SER A O 1
ATOM 1449 N N . ALA A 1 221 ? -30.417 -1.250 1.433 1.00 22.93 221 ALA A N 1
ATOM 1450 C CA . ALA A 1 221 ? -29.592 -0.050 1.476 1.00 23.20 221 ALA A CA 1
ATOM 1451 C C . ALA A 1 221 ? -28.595 -0.193 2.612 1.00 23.18 221 ALA A C 1
ATOM 1452 O O . ALA A 1 221 ? -27.426 0.168 2.469 1.00 23.64 221 ALA A O 1
ATOM 1454 N N . THR A 1 222 ? -29.055 -0.746 3.732 1.00 23.56 222 THR A N 1
ATOM 1455 C CA . THR A 1 222 ? -28.190 -0.939 4.889 1.00 22.95 222 THR A CA 1
ATOM 1456 C C . THR A 1 222 ? -27.144 -2.026 4.646 1.00 23.60 222 THR A C 1
ATOM 1457 O O . THR A 1 222 ? -25.982 -1.854 5.005 1.00 23.05 222 THR A O 1
ATOM 1461 N N . ALA A 1 223 ? -27.548 -3.137 4.036 1.00 22.00 223 ALA A N 1
ATOM 1462 C CA . ALA A 1 223 ? -26.604 -4.215 3.758 1.00 23.09 223 ALA A CA 1
ATOM 1463 C C . ALA A 1 223 ? -25.486 -3.717 2.842 1.00 23.08 223 ALA A C 1
ATOM 1464 O O . ALA A 1 223 ? -24.331 -4.108 2.999 1.00 22.55 223 ALA A O 1
ATOM 1466 N N . ALA A 1 224 ? -25.834 -2.851 1.893 1.00 21.83 224 ALA A N 1
ATOM 1467 C CA . ALA A 1 224 ? -24.847 -2.309 0.966 1.00 21.60 224 ALA A CA 1
ATOM 1468 C C . ALA A 1 224 ? -23.772 -1.557 1.740 1.00 21.80 224 ALA A C 1
ATOM 1469 O O . ALA A 1 224 ? -22.586 -1.792 1.539 1.00 21.52 224 ALA A O 1
ATOM 1471 N N . SER A 1 225 ? -24.201 -0.667 2.631 1.00 21.30 225 SER A N 1
ATOM 1472 C CA . SER A 1 225 ? -23.287 0.124 3.452 1.00 23.22 225 SER A CA 1
ATOM 1473 C C . SER A 1 225 ? -22.311 -0.757 4.233 1.00 23.92 225 SER A C 1
ATOM 1474 O O . SER A 1 225 ? -21.112 -0.474 4.297 1.00 24.38 225 SER A O 1
ATOM 1477 N N . LEU A 1 226 ? -22.837 -1.816 4.840 1.00 22.48 226 LEU A N 1
ATOM 1478 C CA . LEU A 1 226 ? -22.015 -2.736 5.612 1.00 23.06 226 LEU A CA 1
ATOM 1479 C C . LEU A 1 226 ? -21.039 -3.505 4.727 1.00 22.36 226 LEU A C 1
ATOM 1480 O O . LEU A 1 226 ? -19.919 -3.790 5.147 1.00 22.58 226 LEU A O 1
ATOM 1485 N N . ALA A 1 227 ? -21.457 -3.839 3.508 1.00 21.95 227 ALA A N 1
ATOM 1486 C CA . ALA A 1 227 ? -20.580 -4.542 2.578 1.00 22.38 227 ALA A CA 1
ATOM 1487 C C . ALA A 1 227 ? -19.452 -3.586 2.184 1.00 22.88 227 ALA A C 1
ATOM 1488 O O . ALA A 1 227 ? -18.302 -3.991 2.045 1.00 23.68 227 ALA A O 1
ATOM 1490 N N . ILE A 1 228 ? -19.791 -2.314 2.008 1.00 22.87 228 ILE A N 1
ATOM 1491 C CA . ILE A 1 228 ? -18.803 -1.295 1.669 1.00 22.98 228 ILE A CA 1
ATOM 1492 C C . ILE A 1 228 ? -17.846 -1.117 2.855 1.00 23.54 228 ILE A C 1
ATOM 1493 O O . ILE A 1 228 ? -16.647 -0.905 2.663 1.00 23.05 228 ILE A O 1
ATOM 1498 N N . ASN A 1 229 ? -18.381 -1.217 4.073 1.00 23.60 229 ASN A N 1
ATOM 1499 C CA . ASN A 1 229 ? -17.578 -1.069 5.284 1.00 25.64 229 ASN A CA 1
ATOM 1500 C C . ASN A 1 229 ? -16.527 -2.179 5.297 1.00 27.02 229 ASN A C 1
ATOM 1501 O O . ASN A 1 229 ? -15.370 -1.955 5.661 1.00 26.92 229 ASN A O 1
ATOM 1506 N N . TYR A 1 230 ? -16.938 -3.381 4.900 1.00 27.46 230 TYR A N 1
ATOM 1507 C CA . TYR A 1 230 ? -16.012 -4.497 4.837 1.00 26.91 230 TYR A CA 1
ATOM 1508 C C . TYR A 1 230 ? -14.909 -4.137 3.846 1.00 27.58 230 TYR A C 1
ATOM 1509 O O . TYR A 1 230 ? -13.720 -4.263 4.153 1.00 27.10 230 TYR A O 1
ATOM 1518 N N . MET A 1 231 ? -15.305 -3.683 2.658 1.00 26.75 231 MET A N 1
ATOM 1519 C CA . MET A 1 231 ? -14.344 -3.319 1.620 1.00 27.09 231 MET A CA 1
ATOM 1520 C C . MET A 1 231 ? -13.347 -2.269 2.100 1.00 28.23 231 MET A C 1
ATOM 1521 O O . MET A 1 231 ? -12.172 -2.311 1.742 1.00 28.26 231 MET A O 1
ATOM 1526 N N . ASN A 1 232 ? -13.820 -1.333 2.917 1.00 28.45 232 ASN A N 1
ATOM 1527 C CA . ASN A 1 232 ? -12.978 -0.259 3.436 1.00 27.99 232 ASN A CA 1
ATOM 1528 C C . ASN A 1 232 ? -12.066 -0.666 4.595 1.00 29.39 232 ASN A C 1
ATOM 1529 O O . ASN A 1 232 ? -11.018 -0.055 4.799 1.00 29.17 232 ASN A O 1
ATOM 1534 N N . PHE A 1 233 ? -12.447 -1.699 5.342 1.00 29.73 233 PHE A N 1
ATOM 1535 C CA . PHE A 1 233 ? -11.651 -2.125 6.492 1.00 30.72 233 PHE A CA 1
ATOM 1536 C C . PHE A 1 233 ? -10.994 -3.502 6.434 1.00 32.31 233 PHE A C 1
ATOM 1537 O O . PHE A 1 233 ? -10.251 -3.863 7.348 1.00 32.41 233 PHE A O 1
ATOM 1545 N N . LYS A 1 234 ? -11.241 -4.264 5.375 1.00 32.56 234 LYS A N 1
ATOM 1546 C CA . LYS A 1 234 ? -10.685 -5.613 5.281 1.00 35.71 234 LYS A CA 1
ATOM 1547 C C . LYS A 1 234 ? -9.177 -5.776 5.425 1.00 36.72 234 LYS A C 1
ATOM 1548 O O . LYS A 1 234 ? -8.710 -6.850 5.808 1.00 37.86 234 LYS A O 1
ATOM 1554 N N . ASP A 1 235 ? -8.414 -4.737 5.112 1.00 37.23 235 ASP A N 1
ATOM 1555 C CA . ASP A 1 235 ? -6.960 -4.830 5.207 1.00 38.87 235 ASP A CA 1
ATOM 1556 C C . ASP A 1 235 ? -6.480 -4.189 6.489 1.00 39.02 235 ASP A C 1
ATOM 1557 O O . ASP A 1 235 ? -5.535 -4.654 7.130 1.00 40.50 235 ASP A O 1
ATOM 1562 N N . THR A 1 236 ? -7.184 -3.134 6.870 1.00 37.58 236 THR A N 1
ATOM 1563 C CA . THR A 1 236 ? -6.876 -2.339 8.040 1.00 36.90 236 THR A CA 1
ATOM 1564 C C . THR A 1 236 ? -7.364 -2.862 9.399 1.00 36.58 236 THR A C 1
ATOM 1565 O O . THR A 1 236 ? -6.683 -2.680 10.410 1.00 35.91 236 THR A O 1
ATOM 1569 N N . ASP A 1 237 ? -8.524 -3.510 9.428 1.00 34.15 237 ASP A N 1
ATOM 1570 C CA . ASP A 1 237 ? -9.085 -4.058 10.672 1.00 33.02 237 ASP A CA 1
ATOM 1571 C C . ASP A 1 237 ? -9.913 -5.264 10.231 1.00 32.50 237 ASP A C 1
ATOM 1572 O O . ASP A 1 237 ? -11.144 -5.216 10.224 1.00 32.98 237 ASP A O 1
ATOM 1577 N N . PRO A 1 238 ? -9.243 -6.371 9.866 1.00 32.20 238 PRO A N 1
ATOM 1578 C CA . PRO A 1 238 ? -9.883 -7.612 9.406 1.00 31.01 238 PRO A CA 1
ATOM 1579 C C . PRO A 1 238 ? -11.058 -8.129 10.242 1.00 30.52 238 PRO A C 1
ATOM 1580 O O . PRO A 1 238 ? -12.068 -8.578 9.693 1.00 29.27 238 PRO A O 1
ATOM 1584 N N . GLN A 1 239 ? -10.925 -8.075 11.562 1.00 30.53 239 GLN A N 1
ATOM 1585 C CA . GLN A 1 239 ? -11.982 -8.558 12.446 1.00 31.44 239 GLN A CA 1
ATOM 1586 C C . GLN A 1 239 ? -13.234 -7.695 12.351 1.00 29.80 239 GLN A C 1
ATOM 1587 O O . GLN A 1 239 ? -14.349 -8.212 12.316 1.00 30.39 239 GLN A O 1
ATOM 1593 N N . TYR A 1 240 ? -13.040 -6.381 12.320 1.00 28.61 240 TYR A N 1
ATOM 1594 C CA . TYR A 1 240 ? -14.152 -5.444 12.213 1.00 29.17 240 TYR A CA 1
ATOM 1595 C C . TYR A 1 240 ? -14.790 -5.582 10.839 1.00 28.24 240 TYR A C 1
ATOM 1596 O O . TYR A 1 240 ? -16.012 -5.522 10.698 1.00 30.38 240 TYR A O 1
ATOM 1605 N N . ALA A 1 241 ? -13.952 -5.759 9.825 1.00 27.19 241 ALA A N 1
ATOM 1606 C CA . ALA A 1 241 ? -14.431 -5.912 8.460 1.00 27.34 241 ALA A CA 1
ATOM 1607 C C . ALA A 1 241 ? -15.272 -7.173 8.345 1.00 27.68 241 ALA A C 1
ATOM 1608 O O . ALA A 1 241 ? -16.320 -7.180 7.689 1.00 26.34 241 ALA A O 1
ATOM 1610 N N . ALA A 1 242 ? -14.806 -8.242 8.988 1.00 26.51 242 ALA A N 1
ATOM 1611 C CA . ALA A 1 242 ? -15.514 -9.519 8.964 1.00 26.67 242 ALA A CA 1
ATOM 1612 C C . ALA A 1 242 ? -16.874 -9.365 9.613 1.00 25.22 242 ALA A C 1
ATOM 1613 O O . ALA A 1 242 ? -17.861 -9.928 9.139 1.00 26.22 242 ALA A O 1
ATOM 1615 N N . LYS A 1 243 ? -16.929 -8.614 10.707 1.00 25.53 243 LYS A N 1
ATOM 1616 C CA . LYS A 1 243 ? -18.199 -8.408 11.391 1.00 26.79 243 LYS A CA 1
ATOM 1617 C C . LYS A 1 243 ? -19.177 -7.656 10.486 1.00 26.55 243 LYS A C 1
ATOM 1618 O O . LYS A 1 243 ? -20.351 -8.027 10.389 1.00 25.34 243 LYS A O 1
ATOM 1624 N N . SER A 1 244 ? -18.686 -6.613 9.818 1.00 25.91 244 SER A N 1
ATOM 1625 C CA . SER A 1 244 ? -19.516 -5.818 8.911 1.00 25.74 244 SER A CA 1
ATOM 1626 C C . SER A 1 244 ? -20.074 -6.707 7.805 1.00 25.37 244 SER A C 1
ATOM 1627 O O . SER A 1 244 ? -21.268 -6.670 7.510 1.00 24.38 244 SER A O 1
ATOM 1630 N N . LEU A 1 245 ? -19.204 -7.512 7.202 1.00 25.86 245 LEU A N 1
ATOM 1631 C CA . LEU A 1 245 ? -19.617 -8.408 6.130 1.00 25.84 245 LEU A CA 1
ATOM 1632 C C . LEU A 1 245 ? -20.633 -9.435 6.619 1.00 26.64 245 LEU A C 1
ATOM 1633 O O . LEU A 1 245 ? -21.568 -9.780 5.899 1.00 27.82 245 LEU A O 1
ATOM 1638 N N . ASP A 1 246 ? -20.451 -9.924 7.842 1.00 26.30 246 ASP A N 1
ATOM 1639 C CA . ASP A 1 246 ? -21.378 -10.905 8.394 1.00 26.09 246 ASP A CA 1
ATOM 1640 C C . ASP A 1 246 ? -22.775 -10.288 8.528 1.00 25.58 246 ASP A C 1
ATOM 1641 O O . ASP A 1 246 ? -23.779 -10.906 8.156 1.00 23.93 246 ASP A O 1
ATOM 1646 N N . TYR A 1 247 ? -22.842 -9.071 9.057 1.00 23.92 247 TYR A N 1
ATOM 1647 C CA . TYR A 1 247 ? -24.122 -8.388 9.195 1.00 23.69 247 TYR A CA 1
ATOM 1648 C C . TYR A 1 247 ? -24.706 -8.058 7.813 1.00 24.39 247 TYR A C 1
ATOM 1649 O O . TYR A 1 247 ? -25.913 -8.180 7.596 1.00 26.17 247 TYR A O 1
ATOM 1658 N N . ALA A 1 248 ? -23.852 -7.651 6.878 1.00 23.69 248 ALA A N 1
ATOM 1659 C CA . ALA A 1 248 ? -24.307 -7.316 5.528 1.00 23.28 248 ALA A CA 1
ATOM 1660 C C . ALA A 1 248 ? -24.998 -8.506 4.856 1.00 24.72 248 ALA A C 1
ATOM 1661 O O . ALA A 1 248 ? -26.106 -8.374 4.323 1.00 24.47 248 ALA A O 1
ATOM 1663 N N . LYS A 1 249 ? -24.342 -9.665 4.889 1.00 23.15 249 LYS A N 1
ATOM 1664 C CA . LYS A 1 249 ? -24.889 -10.880 4.287 1.00 24.48 249 LYS A CA 1
ATOM 1665 C C . LYS A 1 249 ? -26.208 -11.302 4.934 1.00 22.66 249 LYS A C 1
ATOM 1666 O O . LYS A 1 249 ? -27.108 -11.783 4.252 1.00 22.94 249 LYS A O 1
ATOM 1672 N N . ALA A 1 250 ? -26.305 -11.141 6.251 1.00 23.25 250 ALA A N 1
ATOM 1673 C CA . ALA A 1 250 ? -27.513 -11.512 6.984 1.00 23.02 250 ALA A CA 1
ATOM 1674 C C . ALA A 1 250 ? -28.673 -10.615 6.580 1.00 22.42 250 ALA A C 1
ATOM 1675 O O . ALA A 1 250 ? -29.786 -11.090 6.355 1.00 23.31 250 ALA A O 1
ATOM 1677 N N . LEU A 1 251 ? -28.411 -9.316 6.495 1.00 22.73 251 LEU A N 1
ATOM 1678 C CA . LEU A 1 251 ? -29.444 -8.374 6.095 1.00 22.95 251 LEU A CA 1
ATOM 1679 C C . LEU A 1 251 ? -29.882 -8.695 4.665 1.00 23.20 251 LEU A C 1
ATOM 1680 O O . LEU A 1 251 ? -31.080 -8.778 4.385 1.00 24.10 251 LEU A O 1
ATOM 1685 N N . PHE A 1 252 ? -28.921 -8.914 3.767 1.00 24.95 252 PHE A N 1
ATOM 1686 C CA . PHE A 1 252 ? -29.272 -9.226 2.383 1.00 26.40 252 PHE A CA 1
ATOM 1687 C C . PHE A 1 252 ? -30.104 -10.499 2.304 1.00 27.84 252 PHE A C 1
ATOM 1688 O O . PHE A 1 252 ? -31.047 -10.578 1.514 1.00 29.92 252 PHE A O 1
ATOM 1696 N N . ASP A 1 253 ? -29.758 -11.495 3.116 1.00 27.53 253 ASP A N 1
ATOM 1697 C CA . ASP A 1 253 ? -30.496 -12.751 3.111 1.00 27.22 253 ASP A CA 1
ATOM 1698 C C . ASP A 1 253 ? -31.932 -12.541 3.583 1.00 25.67 253 ASP A C 1
ATOM 1699 O O . ASP A 1 253 ? -32.859 -13.188 3.099 1.00 24.95 253 ASP A O 1
ATOM 1704 N N . PHE A 1 254 ? -32.101 -11.635 4.535 1.00 24.41 254 PHE A N 1
ATOM 1705 C CA . PHE A 1 254 ? -33.413 -11.306 5.064 1.00 24.26 254 PHE A CA 1
ATOM 1706 C C . PHE A 1 254 ? -34.215 -10.648 3.932 1.00 24.21 254 PHE A C 1
ATOM 1707 O O . PHE A 1 254 ? -35.380 -10.968 3.720 1.00 23.11 254 PHE A O 1
ATOM 1715 N N . ALA A 1 255 ? -33.581 -9.736 3.201 1.00 23.13 255 ALA A N 1
ATOM 1716 C CA . ALA A 1 255 ? -34.258 -9.056 2.094 1.00 23.90 255 ALA A CA 1
ATOM 1717 C C . ALA A 1 255 ? -34.603 -10.051 0.992 1.00 24.47 255 ALA A C 1
ATOM 1718 O O . ALA A 1 255 ? -35.695 -10.024 0.434 1.00 24.91 255 ALA A O 1
ATOM 1720 N N . GLU A 1 256 ? -33.665 -10.940 0.689 1.00 25.27 256 GLU A N 1
ATOM 1721 C CA . GLU A 1 256 ? -33.863 -11.936 -0.357 1.00 26.16 256 GLU A CA 1
ATOM 1722 C C . GLU A 1 256 ? -34.980 -12.930 -0.045 1.00 27.50 256 GLU A C 1
ATOM 1723 O O . GLU A 1 256 ? -35.860 -13.162 -0.864 1.00 26.80 256 GLU A O 1
ATOM 1729 N N . LYS A 1 257 ? -34.922 -13.503 1.153 1.00 29.93 257 LYS A N 1
ATOM 1730 C CA . LYS A 1 257 ? -35.871 -14.510 1.618 1.00 31.65 257 LYS A CA 1
ATOM 1731 C C . LYS A 1 257 ? -37.307 -14.075 1.869 1.00 32.11 257 LYS A C 1
ATOM 1732 O O . LYS A 1 257 ? -38.234 -14.863 1.687 1.00 32.11 257 LYS A O 1
ATOM 1738 N N . ASN A 1 258 ? -37.500 -12.832 2.289 1.00 30.41 258 ASN A N 1
ATOM 1739 C CA . ASN A 1 258 ? -38.840 -12.354 2.601 1.00 29.75 258 ASN A CA 1
ATOM 1740 C C . ASN A 1 258 ? -39.538 -11.593 1.470 1.00 29.78 258 ASN A C 1
ATOM 1741 O O . ASN A 1 258 ? -38.894 -11.130 0.531 1.00 28.94 258 ASN A O 1
ATOM 1746 N N . PRO A 1 259 ? -40.880 -11.486 1.536 1.00 29.28 259 PRO A N 1
ATOM 1747 C CA . PRO A 1 259 ? -41.642 -10.773 0.503 1.00 28.63 259 PRO A CA 1
ATOM 1748 C C . PRO A 1 259 ? -41.070 -9.380 0.235 1.00 27.55 259 PRO A C 1
ATOM 1749 O O . PRO A 1 259 ? -40.635 -8.680 1.149 1.00 26.15 259 PRO A O 1
ATOM 1753 N N . LYS A 1 260 ? -41.092 -8.991 -1.032 1.00 26.59 260 LYS A N 1
ATOM 1754 C CA . LYS A 1 260 ? -40.549 -7.717 -1.481 1.00 26.76 260 LYS A CA 1
ATOM 1755 C C . LYS A 1 260 ? -41.490 -6.516 -1.358 1.00 27.71 260 LYS A C 1
ATOM 1756 O O . LYS A 1 260 ? -42.704 -6.638 -1.524 1.00 28.92 260 LYS A O 1
ATOM 1762 N N . GLY A 1 261 ? -40.909 -5.353 -1.072 1.00 26.41 261 GLY A N 1
ATOM 1763 C CA . GLY A 1 261 ? -41.680 -4.130 -0.949 1.00 26.64 261 GLY A CA 1
ATOM 1764 C C . GLY A 1 261 ? -40.848 -3.045 -0.292 1.00 27.68 261 GLY A C 1
ATOM 1765 O O . GLY A 1 261 ? -39.740 -3.308 0.175 1.00 27.97 261 GLY A O 1
ATOM 1766 N N . VAL A 1 262 ? -41.363 -1.821 -0.256 1.00 26.92 262 VAL A N 1
ATOM 1767 C CA . VAL A 1 262 ? -40.632 -0.735 0.384 1.00 26.01 262 VAL A CA 1
ATOM 1768 C C . VAL A 1 262 ? -41.287 -0.421 1.722 1.00 25.28 262 VAL A C 1
ATOM 1769 O O . VAL A 1 262 ? -42.466 -0.698 1.923 1.00 25.10 262 VAL A O 1
ATOM 1773 N N . VAL A 1 263 ? -40.519 0.127 2.654 1.00 24.98 263 VAL A N 1
ATOM 1774 C CA . VAL A 1 263 ? -41.090 0.495 3.937 1.00 25.53 263 VAL A CA 1
ATOM 1775 C C . VAL A 1 263 ? -42.127 1.583 3.625 1.00 27.81 263 VAL A C 1
ATOM 1776 O O . VAL A 1 263 ? -41.842 2.541 2.899 1.00 28.04 263 VAL A O 1
ATOM 1780 N N . GLN A 1 264 ? -43.335 1.411 4.154 1.00 28.57 264 GLN A N 1
ATOM 1781 C CA . GLN A 1 264 ? -44.436 2.343 3.917 1.00 29.70 264 GLN A CA 1
ATOM 1782 C C . GLN A 1 264 ? -44.389 3.587 4.793 1.00 29.20 264 GLN A C 1
ATOM 1783 O O . GLN A 1 264 ? -43.840 3.564 5.896 1.00 27.76 264 GLN A O 1
ATOM 1789 N N . GLY A 1 265 ? -44.978 4.670 4.291 1.00 29.81 265 GLY A N 1
ATOM 1790 C CA . GLY A 1 265 ? -44.995 5.924 5.025 1.00 28.88 265 GLY A CA 1
ATOM 1791 C C . GLY A 1 265 ? -45.519 5.821 6.447 1.00 29.83 265 GLY A C 1
ATOM 1792 O O . GLY A 1 265 ? -44.937 6.393 7.370 1.00 30.23 265 GLY A O 1
ATOM 1793 N N . GLU A 1 266 ? -46.616 5.091 6.632 1.00 30.38 266 GLU A N 1
ATOM 1794 C CA . GLU A 1 266 ? -47.224 4.925 7.955 1.00 31.64 266 GLU A CA 1
ATOM 1795 C C . GLU A 1 266 ? -46.333 4.131 8.906 1.00 31.06 266 GLU A C 1
ATOM 1796 O O . GLU A 1 266 ? -46.543 4.142 10.119 1.00 29.73 266 GLU A O 1
ATOM 1802 N N . ASP A 1 267 ? -45.347 3.429 8.363 1.00 29.82 267 ASP A N 1
ATOM 1803 C CA . ASP A 1 267 ? -44.474 2.636 9.213 1.00 29.75 267 ASP A CA 1
ATOM 1804 C C . ASP A 1 267 ? -43.182 3.355 9.492 1.00 30.20 267 ASP A C 1
ATOM 1805 O O . ASP A 1 267 ? -42.122 2.751 9.705 1.00 28.51 267 ASP A O 1
ATOM 1810 N N . GLY A 1 268 ? -43.295 4.683 9.470 1.00 29.42 268 GLY A N 1
ATOM 1811 C CA . GLY A 1 268 ? -42.154 5.538 9.788 1.00 30.98 268 GLY A CA 1
ATOM 1812 C C . GLY A 1 268 ? -41.700 6.710 8.946 1.00 32.03 268 GLY A C 1
ATOM 1813 O O . GLY A 1 268 ? -41.631 7.830 9.522 1.00 32.35 268 GLY A O 1
ATOM 1814 N N . PRO A 1 269 ? -41.592 6.636 7.619 1.00 32.84 269 PRO A N 1
ATOM 1815 C CA . PRO A 1 269 ? -41.111 7.932 7.167 1.00 33.10 269 PRO A CA 1
ATOM 1816 C C . PRO A 1 269 ? -42.056 8.985 6.667 1.00 31.84 269 PRO A C 1
ATOM 1817 O O . PRO A 1 269 ? -41.589 10.183 6.434 1.00 32.81 269 PRO A O 1
ATOM 1821 N N . LYS A 1 270 ? -43.354 8.610 6.753 1.00 32.17 270 LYS A N 1
ATOM 1822 C CA . LYS A 1 270 ? -44.582 9.127 6.170 1.00 33.48 270 LYS A CA 1
ATOM 1823 C C . LYS A 1 270 ? -44.264 10.106 5.060 1.00 31.75 270 LYS A C 1
ATOM 1824 O O . LYS A 1 270 ? -44.142 9.516 3.931 1.00 32.39 270 LYS A O 1
ATOM 1830 N N . GLY A 1 271 ? -44.322 11.452 5.115 1.00 31.72 271 GLY A N 1
ATOM 1831 C CA . GLY A 1 271 ? -44.079 12.067 3.857 1.00 29.82 271 GLY A CA 1
ATOM 1832 C C . GLY A 1 271 ? -42.680 12.612 3.704 1.00 30.01 271 GLY A C 1
ATOM 1833 O O . GLY A 1 271 ? -42.361 13.266 2.701 1.00 29.70 271 GLY A O 1
ATOM 1834 N N . TYR A 1 272 ? -41.823 12.332 4.675 1.00 27.68 272 TYR A N 1
ATOM 1835 C CA . TYR A 1 272 ? -40.466 12.855 4.675 1.00 28.12 272 TYR A CA 1
ATOM 1836 C C . TYR A 1 272 ? -39.528 12.157 3.705 1.00 27.88 272 TYR A C 1
ATOM 1837 O O . TYR A 1 272 ? -38.728 12.808 3.030 1.00 27.51 272 TYR A O 1
ATOM 1846 N N . TYR A 1 273 ? -39.632 10.835 3.638 1.00 25.54 273 TYR A N 1
ATOM 1847 C CA . TYR A 1 273 ? -38.810 10.046 2.731 1.00 25.62 273 TYR A CA 1
ATOM 1848 C C . TYR A 1 273 ? -39.643 8.947 2.083 1.00 25.61 273 TYR A C 1
ATOM 1849 O O . TYR A 1 273 ? -39.635 7.796 2.521 1.00 26.40 273 TYR A O 1
ATOM 1858 N N . GLY A 1 274 ? -40.379 9.337 1.043 1.00 25.62 274 GLY A N 1
ATOM 1859 C CA . GLY A 1 274 ? -41.222 8.415 0.305 1.00 25.44 274 GLY A CA 1
ATOM 1860 C C . GLY A 1 274 ? -40.370 7.622 -0.664 1.00 25.49 274 GLY A C 1
ATOM 1861 O O . GLY A 1 274 ? -39.798 8.176 -1.599 1.00 26.15 274 GLY A O 1
ATOM 1862 N N . SER A 1 275 ? -40.299 6.316 -0.447 1.00 25.41 275 SER A N 1
ATOM 1863 C CA . SER A 1 275 ? -39.479 5.431 -1.276 1.00 24.91 275 SER A CA 1
ATOM 1864 C C . SER A 1 275 ? -40.166 4.930 -2.540 1.00 25.97 275 SER A C 1
ATOM 1865 O O . SER A 1 275 ? -41.248 4.353 -2.474 1.00 26.37 275 SER A O 1
ATOM 1868 N N . SER A 1 276 ? -39.522 5.136 -3.686 1.00 26.42 276 SER A N 1
ATOM 1869 C CA . SER A 1 276 ? -40.075 4.698 -4.968 1.00 27.69 276 SER A CA 1
ATOM 1870 C C . SER A 1 276 ? -39.975 3.189 -5.170 1.00 27.12 276 SER A C 1
ATOM 1871 O O . SER A 1 276 ? -40.948 2.550 -5.559 1.00 26.30 276 SER A O 1
ATOM 1874 N N . LYS A 1 277 ? -38.803 2.614 -4.922 1.00 26.49 277 LYS A N 1
ATOM 1875 C CA . LYS A 1 277 ? -38.653 1.176 -5.107 1.00 27.56 277 LYS A CA 1
ATOM 1876 C C . LYS A 1 277 ? -37.533 0.542 -4.303 1.00 27.62 277 LYS A C 1
ATOM 1877 O O . LYS A 1 277 ? -36.712 1.223 -3.705 1.00 28.32 277 LYS A O 1
ATOM 1883 N N . TRP A 1 278 ? -37.506 -0.785 -4.320 1.00 26.00 278 TRP A N 1
ATOM 1884 C CA . TRP A 1 278 ? -36.506 -1.543 -3.592 1.00 24.17 278 TRP A CA 1
ATOM 1885 C C . TRP A 1 278 ? -35.481 -2.211 -4.501 1.00 23.91 278 TRP A C 1
ATOM 1886 O O . TRP A 1 278 ? -34.391 -2.557 -4.051 1.00 23.05 278 TRP A O 1
ATOM 1897 N N . GLN A 1 279 ? -35.822 -2.388 -5.774 1.00 23.24 279 GLN A N 1
ATOM 1898 C CA . GLN A 1 279 ? -34.919 -3.069 -6.696 1.00 24.62 279 GLN A CA 1
ATOM 1899 C C . GLN A 1 279 ? -33.534 -2.456 -6.873 1.00 24.44 279 GLN A C 1
ATOM 1900 O O . GLN A 1 279 ? -32.555 -3.188 -7.017 1.00 25.14 279 GLN A O 1
ATOM 1906 N N . ASP A 1 280 ? -33.433 -1.130 -6.859 1.00 23.03 280 ASP A N 1
ATOM 1907 C CA . ASP A 1 280 ? -32.125 -0.499 -7.008 1.00 23.02 280 ASP A CA 1
ATOM 1908 C C . ASP A 1 280 ? -31.266 -0.735 -5.762 1.00 23.07 280 ASP A C 1
ATOM 1909 O O . ASP A 1 280 ? -30.088 -1.057 -5.880 1.00 23.35 280 ASP A O 1
ATOM 1914 N N . ASP A 1 281 ? -31.847 -0.579 -4.573 1.00 24.03 281 ASP A N 1
ATOM 1915 C CA . ASP A 1 281 ? -31.097 -0.803 -3.334 1.00 24.04 281 ASP A CA 1
ATOM 1916 C C . ASP A 1 281 ? -30.672 -2.272 -3.238 1.00 23.14 281 ASP A C 1
ATOM 1917 O O . ASP A 1 281 ? -29.569 -2.586 -2.783 1.00 21.23 281 ASP A O 1
ATOM 1922 N N . TYR A 1 282 ? -31.571 -3.162 -3.652 1.00 22.08 282 TYR A N 1
ATOM 1923 C CA . TYR A 1 282 ? -31.313 -4.596 -3.625 1.00 21.92 282 TYR A CA 1
ATOM 1924 C C . TYR A 1 282 ? -30.110 -4.910 -4.520 1.00 23.12 282 TYR A C 1
ATOM 1925 O O . TYR A 1 282 ? -29.181 -5.600 -4.102 1.00 23.15 282 TYR A O 1
ATOM 1934 N N . CYS A 1 283 ? -30.124 -4.382 -5.744 1.00 22.11 283 CYS A N 1
ATOM 1935 C CA . CYS A 1 283 ? -29.033 -4.610 -6.692 1.00 23.56 283 CYS A CA 1
ATOM 1936 C C . CYS A 1 283 ? -27.723 -3.963 -6.239 1.00 23.11 283 CYS A C 1
ATOM 1937 O O . CYS A 1 283 ? -26.648 -4.522 -6.441 1.00 23.74 283 CYS A O 1
ATOM 1940 N N . TRP A 1 284 ? -27.836 -2.791 -5.621 1.00 22.12 284 TRP A N 1
ATOM 1941 C CA . TRP A 1 284 ? -26.705 -2.034 -5.078 1.00 21.36 284 TRP A CA 1
ATOM 1942 C C . TRP A 1 284 ? -25.997 -2.900 -4.014 1.00 20.51 284 TRP A C 1
ATOM 1943 O O . TRP A 1 284 ? -24.781 -3.058 -4.043 1.00 21.42 284 TRP A O 1
ATOM 1954 N N . ALA A 1 285 ? -26.770 -3.466 -3.093 1.00 20.92 285 ALA A N 1
ATOM 1955 C CA . ALA A 1 285 ? -26.219 -4.330 -2.048 1.00 20.87 285 ALA A CA 1
ATOM 1956 C C . ALA A 1 285 ? -25.610 -5.591 -2.671 1.00 21.98 285 ALA A C 1
ATOM 1957 O O . ALA A 1 285 ? -24.503 -6.002 -2.316 1.00 22.79 285 ALA A O 1
ATOM 1959 N N . ALA A 1 286 ? -26.341 -6.196 -3.604 1.00 21.51 286 ALA A N 1
ATOM 1960 C CA . ALA A 1 286 ? -25.885 -7.412 -4.270 1.00 22.68 286 ALA A CA 1
ATOM 1961 C C . ALA A 1 286 ? -24.555 -7.197 -4.984 1.00 23.50 286 ALA A C 1
ATOM 1962 O O . ALA A 1 286 ? -23.651 -8.028 -4.884 1.00 24.29 286 ALA A O 1
ATOM 1964 N N . ALA A 1 287 ? -24.439 -6.084 -5.703 1.00 22.71 287 ALA A N 1
ATOM 1965 C CA . ALA A 1 287 ? -23.207 -5.777 -6.424 1.00 22.71 287 ALA A CA 1
ATOM 1966 C C . ALA A 1 287 ? -22.037 -5.644 -5.456 1.00 22.62 287 ALA A C 1
ATOM 1967 O O . ALA A 1 287 ? -20.962 -6.177 -5.704 1.00 24.07 287 ALA A O 1
ATOM 1969 N N . TRP A 1 288 ? -22.245 -4.919 -4.361 1.00 23.13 288 TRP A N 1
ATOM 1970 C CA . TRP A 1 288 ? -21.188 -4.739 -3.375 1.00 22.88 288 TRP A CA 1
ATOM 1971 C C . TRP A 1 288 ? -20.827 -6.048 -2.687 1.00 23.30 288 TRP A C 1
ATOM 1972 O O . TRP A 1 288 ? -19.663 -6.282 -2.360 1.00 23.96 288 TRP A O 1
ATOM 1983 N N . LEU A 1 289 ? -21.826 -6.892 -2.456 1.00 21.84 289 LEU A N 1
ATOM 1984 C CA . LEU A 1 289 ? -21.574 -8.175 -1.821 1.00 23.21 289 LEU A CA 1
ATOM 1985 C C . LEU A 1 289 ? -20.790 -9.103 -2.748 1.00 23.82 289 LEU A C 1
ATOM 1986 O O . LEU A 1 289 ? -20.013 -9.933 -2.277 1.00 22.98 289 LEU A O 1
ATOM 1991 N N . TYR A 1 290 ? -20.977 -8.965 -4.061 1.00 24.21 290 TYR A N 1
ATOM 1992 C CA . TYR A 1 290 ? -20.223 -9.814 -4.977 1.00 26.12 290 TYR A CA 1
ATOM 1993 C C . TYR A 1 290 ? -18.785 -9.321 -4.948 1.00 27.56 290 TYR A C 1
ATOM 1994 O O . TYR A 1 290 ? -17.845 -10.115 -4.935 1.00 27.19 290 TYR A O 1
ATOM 2003 N N . LEU A 1 291 ? -18.624 -8.000 -4.919 1.00 27.48 291 LEU A N 1
ATOM 2004 C CA . LEU A 1 291 ? -17.303 -7.387 -4.878 1.00 27.78 291 LEU A CA 1
ATOM 2005 C C . LEU A 1 291 ? -16.562 -7.861 -3.624 1.00 27.82 291 LEU A C 1
ATOM 2006 O O . LEU A 1 291 ? -15.361 -8.126 -3.660 1.00 26.72 291 LEU A O 1
ATOM 2011 N N . ALA A 1 292 ? -17.295 -7.991 -2.524 1.00 25.43 292 ALA A N 1
ATOM 2012 C CA . ALA A 1 292 ? -16.717 -8.414 -1.257 1.00 27.82 292 ALA A CA 1
ATOM 2013 C C . ALA A 1 292 ? -16.447 -9.905 -1.121 1.00 29.76 292 ALA A C 1
ATOM 2014 O O . ALA A 1 292 ? -15.482 -10.315 -0.479 1.00 28.50 292 ALA A O 1
ATOM 2016 N N . THR A 1 293 ? -17.286 -10.722 -1.745 1.00 30.63 293 THR A N 1
ATOM 2017 C CA . THR A 1 293 ? -17.168 -12.187 -1.600 1.00 31.36 293 THR A CA 1
ATOM 2018 C C . THR A 1 293 ? -16.837 -13.084 -2.794 1.00 32.79 293 THR A C 1
ATOM 2019 O O . THR A 1 293 ? -16.323 -14.200 -2.616 1.00 32.78 293 THR A O 1
ATOM 2023 N N . GLN A 1 294 ? -17.067 -12.550 -3.991 1.00 32.14 294 GLN A N 1
ATOM 2024 C CA . GLN A 1 294 ? -16.995 -13.230 -5.303 1.00 33.12 294 GLN A CA 1
ATOM 2025 C C . GLN A 1 294 ? -17.902 -14.490 -5.358 1.00 32.06 294 GLN A C 1
ATOM 2026 O O . GLN A 1 294 ? -17.719 -15.402 -6.178 1.00 32.40 294 GLN A O 1
ATOM 2032 N N . ASN A 1 295 ? -18.941 -14.471 -4.514 1.00 30.81 295 ASN A N 1
ATOM 2033 C CA . ASN A 1 295 ? -19.970 -15.514 -4.479 1.00 30.06 295 ASN A CA 1
ATOM 2034 C C . ASN A 1 295 ? -20.942 -15.177 -5.650 1.00 29.65 295 ASN A C 1
ATOM 2035 O O . ASN A 1 295 ? -21.695 -14.165 -5.623 1.00 27.89 295 ASN A O 1
ATOM 2040 N N . GLU A 1 296 ? -20.924 -16.040 -6.658 1.00 28.06 296 GLU A N 1
ATOM 2041 C CA . GLU A 1 296 ? -21.740 -15.851 -7.828 1.00 29.83 296 GLU A CA 1
ATOM 2042 C C . GLU A 1 296 ? -23.223 -15.628 -7.571 1.00 29.39 296 GLU A C 1
ATOM 2043 O O . GLU A 1 296 ? -23.913 -15.031 -8.396 1.00 28.66 296 GLU A O 1
ATOM 2049 N N . HIS A 1 297 ? -23.715 -16.117 -6.441 1.00 28.07 297 HIS A N 1
ATOM 2050 C CA . HIS A 1 297 ? -25.123 -15.961 -6.099 1.00 27.57 297 HIS A CA 1
ATOM 2051 C C . HIS A 1 297 ? -25.537 -14.486 -6.065 1.00 26.78 297 HIS A C 1
ATOM 2052 O O . HIS A 1 297 ? -26.628 -14.125 -6.511 1.00 25.99 297 HIS A O 1
ATOM 2059 N N . TYR A 1 298 ? -24.663 -13.642 -5.527 1.00 25.78 298 TYR A N 1
ATOM 2060 C CA . TYR A 1 298 ? -24.951 -12.219 -5.440 1.00 25.73 298 TYR A CA 1
ATOM 2061 C C . TYR A 1 298 ? -25.017 -11.579 -6.812 1.00 25.68 298 TYR A C 1
ATOM 2062 O O . TYR A 1 298 ? -25.881 -10.738 -7.066 1.00 25.33 298 TYR A O 1
ATOM 2071 N N . LEU A 1 299 ? -24.112 -11.973 -7.701 1.00 25.21 299 LEU A N 1
ATOM 2072 C CA . LEU A 1 299 ? -24.124 -11.410 -9.040 1.00 26.64 299 LEU A CA 1
ATOM 2073 C C . LEU A 1 299 ? -25.400 -11.855 -9.750 1.00 26.80 299 LEU A C 1
ATOM 2074 O O . LEU A 1 299 ? -25.983 -11.091 -10.525 1.00 24.64 299 LEU A O 1
ATOM 2079 N N . ASP A 1 300 ? -25.836 -13.088 -9.478 1.00 27.48 300 ASP A N 1
ATOM 2080 C CA . ASP A 1 300 ? -27.058 -13.615 -10.083 1.00 27.35 300 ASP A CA 1
ATOM 2081 C C . ASP A 1 300 ? -28.267 -12.824 -9.592 1.00 27.74 300 ASP A C 1
ATOM 2082 O O . ASP A 1 300 ? -29.214 -12.591 -10.342 1.00 27.78 300 ASP A O 1
ATOM 2087 N N . GLU A 1 301 ? -28.245 -12.429 -8.322 1.00 26.53 301 GLU A N 1
ATOM 2088 C CA . GLU A 1 301 ? -29.348 -11.654 -7.777 1.00 26.62 301 GLU A CA 1
ATOM 2089 C C . GLU A 1 301 ? -29.335 -10.250 -8.375 1.00 26.19 301 GLU A C 1
ATOM 2090 O O . GLU A 1 301 ? -30.389 -9.683 -8.661 1.00 26.58 301 GLU A O 1
ATOM 2096 N N . ALA A 1 302 ? -28.142 -9.694 -8.571 1.00 24.45 302 ALA A N 1
ATOM 2097 C CA . ALA A 1 302 ? -28.032 -8.362 -9.149 1.00 25.20 302 ALA A CA 1
ATOM 2098 C C . ALA A 1 302 ? -28.554 -8.380 -10.583 1.00 25.18 302 ALA A C 1
ATOM 2099 O O . ALA A 1 302 ? -29.333 -7.515 -10.981 1.00 26.15 302 ALA A O 1
ATOM 2101 N N . PHE A 1 303 ? -28.136 -9.381 -11.350 1.00 24.54 303 PHE A N 1
ATOM 2102 C CA . PHE A 1 303 ? -28.559 -9.498 -12.737 1.00 25.62 303 PHE A CA 1
ATOM 2103 C C . PHE A 1 303 ? -30.056 -9.740 -12.879 1.00 25.23 303 PHE A C 1
ATOM 2104 O O . PHE A 1 303 ? -30.659 -9.312 -13.854 1.00 25.20 303 PHE A O 1
ATOM 2112 N N . LYS A 1 304 ? -30.653 -10.413 -11.901 1.00 26.11 304 LYS A N 1
ATOM 2113 C CA . LYS A 1 304 ? -32.085 -10.703 -11.929 1.00 27.15 304 LYS A CA 1
ATOM 2114 C C . LYS A 1 304 ? -32.957 -9.439 -11.881 1.00 27.06 304 LYS A C 1
ATOM 2115 O O . LYS A 1 304 ? -34.006 -9.379 -12.518 1.00 26.65 304 LYS A O 1
ATOM 2121 N N . TYR A 1 305 ? -32.517 -8.422 -11.149 1.00 26.15 305 TYR A N 1
ATOM 2122 C CA . TYR A 1 305 ? -33.317 -7.212 -11.015 1.00 26.62 305 TYR A CA 1
ATOM 2123 C C . TYR A 1 305 ? -32.735 -5.933 -11.611 1.00 26.26 305 TYR A C 1
ATOM 2124 O O . TYR A 1 305 ? -33.424 -4.920 -11.668 1.00 27.36 305 TYR A O 1
ATOM 2133 N N . TYR A 1 306 ? -31.487 -5.981 -12.063 1.00 25.45 306 TYR A N 1
ATOM 2134 C CA . TYR A 1 306 ? -30.836 -4.810 -12.641 1.00 24.94 306 TYR A CA 1
ATOM 2135 C C . TYR A 1 306 ? -31.552 -4.230 -13.864 1.00 25.80 306 TYR A C 1
ATOM 2136 O O . TYR A 1 306 ? -31.739 -4.911 -14.874 1.00 26.09 306 TYR A O 1
ATOM 2145 N N . ASP A 1 307 ? -31.950 -2.965 -13.756 1.00 25.27 307 ASP A N 1
ATOM 2146 C CA . ASP A 1 307 ? -32.631 -2.254 -14.838 1.00 24.33 307 ASP A CA 1
ATOM 2147 C C . ASP A 1 307 ? -31.544 -1.504 -15.610 1.00 24.06 307 ASP A C 1
ATOM 2148 O O . ASP A 1 307 ? -31.132 -0.411 -15.226 1.00 22.66 307 ASP A O 1
ATOM 2153 N N . TYR A 1 308 ? -31.076 -2.115 -16.692 1.00 23.07 308 TYR A N 1
ATOM 2154 C CA . TYR A 1 308 ? -30.021 -1.546 -17.530 1.00 23.80 308 TYR A CA 1
ATOM 2155 C C . TYR A 1 308 ? -30.415 -0.193 -18.109 1.00 24.54 308 TYR A C 1
ATOM 2156 O O . TYR A 1 308 ? -29.557 0.610 -18.462 1.00 24.14 308 TYR A O 1
ATOM 2165 N N . TYR A 1 309 ? -31.718 0.050 -18.199 1.00 24.24 309 TYR A N 1
ATOM 2166 C CA . TYR A 1 309 ? -32.234 1.293 -18.766 1.00 25.29 309 TYR A CA 1
ATOM 2167 C C . TYR A 1 309 ? -32.370 2.443 -17.772 1.00 24.61 309 TYR A C 1
ATOM 2168 O O . TYR A 1 309 ? -32.568 3.584 -18.171 1.00 24.08 309 TYR A O 1
ATOM 2177 N N . ALA A 1 310 ? -32.229 2.148 -16.484 1.00 22.41 310 ALA A N 1
ATOM 2178 C CA . ALA A 1 310 ? -32.390 3.161 -15.444 1.00 24.05 310 ALA A CA 1
ATOM 2179 C C . ALA A 1 310 ? -31.257 4.164 -15.175 1.00 24.26 310 ALA A C 1
ATOM 2180 O O . ALA A 1 310 ? -31.512 5.358 -15.021 1.00 26.50 310 ALA A O 1
ATOM 2182 N N . PRO A 1 311 ? -29.996 3.707 -15.124 1.00 24.33 311 PRO A N 1
ATOM 2183 C CA . PRO A 1 311 ? -28.924 4.666 -14.846 1.00 24.53 311 PRO A CA 1
ATOM 2184 C C . PRO A 1 311 ? -28.943 6.067 -15.460 1.00 24.99 311 PRO A C 1
ATOM 2185 O O . PRO A 1 311 ? -28.809 7.053 -14.749 1.00 25.12 311 PRO A O 1
ATOM 2189 N N . PRO A 1 312 ? -29.138 6.172 -16.784 1.00 25.67 312 PRO A N 1
ATOM 2190 C CA . PRO A 1 312 ? -29.147 7.490 -17.449 1.00 26.49 312 PRO A CA 1
ATOM 2191 C C . PRO A 1 312 ? -30.272 8.455 -17.117 1.00 26.57 312 PRO A C 1
ATOM 2192 O O . PRO A 1 312 ? -30.157 9.666 -17.351 1.00 28.11 312 PRO A O 1
ATOM 2196 N N . GLY A 1 313 ? -31.336 7.892 -16.556 1.00 27.23 313 GLY A N 1
ATOM 2197 C CA . GLY A 1 313 ? -32.528 8.641 -16.221 1.00 29.67 313 GLY A CA 1
ATOM 2198 C C . GLY A 1 313 ? -32.466 9.744 -15.208 1.00 32.32 313 GLY A C 1
ATOM 2199 O O . GLY A 1 313 ? -32.729 10.903 -15.535 1.00 38.63 313 GLY A O 1
ATOM 2200 N N . TRP A 1 314 ? -32.106 9.353 -13.993 1.00 30.75 314 TRP A N 1
ATOM 2201 C CA . TRP A 1 314 ? -31.999 10.221 -12.825 1.00 30.66 314 TRP A CA 1
ATOM 2202 C C . TRP A 1 314 ? -30.507 10.339 -12.456 1.00 30.94 314 TRP A C 1
ATOM 2203 O O . TRP A 1 314 ? -29.652 10.185 -13.347 1.00 37.34 314 TRP A O 1
ATOM 2214 N N . ILE A 1 315 ? -30.154 10.597 -11.189 1.00 29.80 315 ILE A N 1
ATOM 2215 C CA . ILE A 1 315 ? -28.755 10.539 -10.784 1.00 27.43 315 ILE A CA 1
ATOM 2216 C C . ILE A 1 315 ? -28.702 9.827 -9.400 1.00 25.39 315 ILE A C 1
ATOM 2217 O O . ILE A 1 315 ? -29.753 9.530 -8.820 1.00 20.59 315 ILE A O 1
ATOM 2222 N N . HIS A 1 316 ? -27.517 9.473 -8.921 1.00 23.06 316 HIS A N 1
ATOM 2223 C CA . HIS A 1 316 ? -27.417 8.752 -7.666 1.00 22.12 316 HIS A CA 1
ATOM 2224 C C . HIS A 1 316 ? -28.006 9.590 -6.508 1.00 21.36 316 HIS A C 1
ATOM 2225 O O . HIS A 1 316 ? -27.606 10.730 -6.328 1.00 20.51 316 HIS A O 1
ATOM 2232 N N . CYS A 1 317 ? -28.945 9.041 -5.731 1.00 20.93 317 CYS A N 1
ATOM 2233 C CA . CYS A 1 317 ? -29.536 9.774 -4.595 1.00 22.11 317 CYS A CA 1
ATOM 2234 C C . CYS A 1 317 ? -30.247 8.801 -3.655 1.00 22.52 317 CYS A C 1
ATOM 2235 O O . CYS A 1 317 ? -30.485 7.654 -4.028 1.00 23.84 317 CYS A O 1
ATOM 2238 N N . TRP A 1 318 ? -30.611 9.250 -2.456 1.00 22.04 318 TRP A N 1
ATOM 2239 C CA . TRP A 1 318 ? -31.263 8.353 -1.504 1.00 23.22 318 TRP A CA 1
ATOM 2240 C C . TRP A 1 318 ? -32.462 7.587 -2.055 1.00 23.93 318 TRP A C 1
ATOM 2241 O O . TRP A 1 318 ? -32.724 6.469 -1.629 1.00 22.79 318 TRP A O 1
ATOM 2252 N N . ASN A 1 319 ? -33.183 8.174 -3.003 1.00 24.10 319 ASN A N 1
ATOM 2253 C CA . ASN A 1 319 ? -34.358 7.509 -3.564 1.00 23.46 319 ASN A CA 1
ATOM 2254 C C . ASN A 1 319 ? -34.096 6.781 -4.888 1.00 23.31 319 ASN A C 1
ATOM 2255 O O . ASN A 1 319 ? -35.025 6.293 -5.535 1.00 22.58 319 ASN A O 1
ATOM 2260 N N . ASP A 1 320 ? -32.831 6.703 -5.288 1.00 22.12 320 ASP A N 1
ATOM 2261 C CA . ASP A 1 320 ? -32.478 6.014 -6.527 1.00 22.93 320 ASP A CA 1
ATOM 2262 C C . ASP A 1 320 ? -30.976 5.790 -6.636 1.00 22.50 320 ASP A C 1
ATOM 2263 O O . ASP A 1 320 ? -30.221 6.705 -6.951 1.00 22.80 320 ASP A O 1
ATOM 2268 N N . VAL A 1 321 ? -30.547 4.561 -6.389 1.00 22.63 321 VAL A N 1
ATOM 2269 C CA . VAL A 1 321 ? -29.134 4.238 -6.455 1.00 20.58 321 VAL A CA 1
ATOM 2270 C C . VAL A 1 321 ? -28.780 3.373 -7.667 1.00 22.02 321 VAL A C 1
ATOM 2271 O O . VAL A 1 321 ? -27.789 2.643 -7.655 1.00 23.75 321 VAL A O 1
ATOM 2275 N N . TRP A 1 322 ? -29.589 3.464 -8.720 1.00 20.91 322 TRP A N 1
ATOM 2276 C CA . TRP A 1 322 ? -29.331 2.695 -9.939 1.00 20.98 322 TRP A CA 1
ATOM 2277 C C . TRP A 1 322 ? -27.998 3.087 -10.596 1.00 21.45 322 TRP A C 1
ATOM 2278 O O . TRP A 1 322 ? -27.264 2.226 -11.072 1.00 22.07 322 TRP A O 1
ATOM 2289 N N . SER A 1 323 ? -27.680 4.379 -10.627 1.00 20.91 323 SER A N 1
ATOM 2290 C CA . SER A 1 323 ? -26.440 4.808 -11.259 1.00 21.86 323 SER A CA 1
ATOM 2291 C C . SER A 1 323 ? -25.223 4.321 -10.489 1.00 19.22 323 SER A C 1
ATOM 2292 O O . SER A 1 323 ? -24.226 3.944 -11.087 1.00 20.70 323 SER A O 1
ATOM 2295 N N . GLY A 1 324 ? -25.308 4.323 -9.164 1.00 21.80 324 GLY A N 1
ATOM 2296 C CA . GLY A 1 324 ? -24.197 3.835 -8.365 1.00 20.55 324 GLY A CA 1
ATOM 2297 C C . GLY A 1 324 ? -24.047 2.342 -8.614 1.00 21.22 324 GLY A C 1
ATOM 2298 O O . GLY A 1 324 ? -22.936 1.825 -8.754 1.00 20.86 324 GLY A O 1
ATOM 2299 N N . THR A 1 325 ? -25.181 1.652 -8.676 1.00 20.77 325 THR A N 1
ATOM 2300 C CA . THR A 1 325 ? -25.197 0.215 -8.919 1.00 21.17 325 THR A CA 1
ATOM 2301 C C . THR A 1 325 ? -24.509 -0.083 -10.249 1.00 21.30 325 THR A C 1
ATOM 2302 O O . THR A 1 325 ? -23.648 -0.955 -10.326 1.00 22.52 325 THR A O 1
ATOM 2306 N N . ALA A 1 326 ? -24.880 0.654 -11.291 1.00 22.04 326 ALA A N 1
ATOM 2307 C CA . ALA A 1 326 ? -24.290 0.448 -12.608 1.00 22.37 326 ALA A CA 1
ATOM 2308 C C . ALA A 1 326 ? -22.777 0.583 -12.554 1.00 22.29 326 ALA A C 1
ATOM 2309 O O . ALA A 1 326 ? -22.070 -0.180 -13.199 1.00 22.92 326 ALA A O 1
ATOM 2311 N N . CYS A 1 327 ? -22.285 1.551 -11.783 1.00 23.44 327 CYS A N 1
ATOM 2312 C CA . CYS A 1 327 ? -20.846 1.762 -11.649 1.00 22.93 327 CYS A CA 1
ATOM 2313 C C . CYS A 1 327 ? -20.161 0.540 -11.038 1.00 23.16 327 CYS A C 1
ATOM 2314 O O . CYS A 1 327 ? -19.114 0.100 -11.513 1.00 23.75 327 CYS A O 1
ATOM 2317 N N . ILE A 1 328 ? -20.758 -0.010 -9.988 1.00 22.18 328 ILE A N 1
ATOM 2318 C CA . ILE A 1 328 ? -20.164 -1.156 -9.324 1.00 23.30 328 ILE A CA 1
ATOM 2319 C C . ILE A 1 328 ? -20.181 -2.397 -10.214 1.00 23.57 328 ILE A C 1
ATOM 2320 O O . ILE A 1 328 ? -19.187 -3.122 -10.285 1.00 22.87 328 ILE A O 1
ATOM 2325 N N . LEU A 1 329 ? -21.299 -2.634 -10.895 1.00 22.68 329 LEU A N 1
ATOM 2326 C CA . LEU A 1 329 ? -21.397 -3.774 -11.794 1.00 22.19 329 LEU A CA 1
ATOM 2327 C C . LEU A 1 329 ? -20.366 -3.627 -12.915 1.00 22.70 329 LEU A C 1
ATOM 2328 O O . LEU A 1 329 ? -19.797 -4.609 -13.378 1.00 23.07 329 LEU A O 1
ATOM 2333 N N . ALA A 1 330 ? -20.111 -2.396 -13.341 1.00 22.25 330 ALA A N 1
ATOM 2334 C CA . ALA A 1 330 ? -19.134 -2.173 -14.396 1.00 22.40 330 ALA A CA 1
ATOM 2335 C C . ALA A 1 330 ? -17.718 -2.439 -13.878 1.00 22.21 330 ALA A C 1
ATOM 2336 O O . ALA A 1 330 ? -16.889 -3.006 -14.593 1.00 22.43 330 ALA A O 1
ATOM 2338 N N . GLU A 1 331 ? -17.440 -2.025 -12.644 1.00 21.35 331 GLU A N 1
ATOM 2339 C CA . GLU A 1 331 ? -16.122 -2.252 -12.058 1.00 23.23 331 GLU A CA 1
ATOM 2340 C C . GLU A 1 331 ? -15.931 -3.752 -11.850 1.00 23.43 331 GLU A C 1
ATOM 2341 O O . GLU A 1 331 ? -14.834 -4.264 -12.001 1.00 24.62 331 GLU A O 1
ATOM 2347 N N . ILE A 1 332 ? -17.010 -4.448 -11.508 1.00 23.48 332 ILE A N 1
ATOM 2348 C CA . ILE A 1 332 ? -16.965 -5.889 -11.303 1.00 24.20 332 ILE A CA 1
ATOM 2349 C C . ILE A 1 332 ? -16.613 -6.557 -12.632 1.00 24.91 332 ILE A C 1
ATOM 2350 O O . ILE A 1 332 ? -15.797 -7.480 -12.688 1.00 23.34 332 ILE A O 1
ATOM 2355 N N . ASN A 1 333 ? -17.226 -6.069 -13.705 1.00 24.15 333 ASN A N 1
ATOM 2356 C CA . ASN A 1 333 ? -16.968 -6.614 -15.021 1.00 23.54 333 ASN A CA 1
ATOM 2357 C C . ASN A 1 333 ? -15.527 -6.372 -15.449 1.00 24.13 333 ASN A C 1
ATOM 2358 O O . ASN A 1 333 ? -14.898 -7.252 -16.033 1.00 23.98 333 ASN A O 1
ATOM 2363 N N . ASP A 1 334 ? -15.013 -5.177 -15.168 1.00 23.53 334 ASP A N 1
ATOM 2364 C CA . ASP A 1 334 ? -13.641 -4.833 -15.533 1.00 24.59 334 ASP A CA 1
ATOM 2365 C C . ASP A 1 334 ? -12.643 -5.702 -14.784 1.00 26.19 334 ASP A C 1
ATOM 2366 O O . ASP A 1 334 ? -11.647 -6.150 -15.346 1.00 27.37 334 ASP A O 1
ATOM 2371 N N . LEU A 1 335 ? -12.934 -5.930 -13.511 1.00 25.82 335 LEU A N 1
ATOM 2372 C CA . LEU A 1 335 ? -12.095 -6.715 -12.617 1.00 28.10 335 LEU A CA 1
ATOM 2373 C C . LEU A 1 335 ? -12.024 -8.213 -12.923 1.00 29.32 335 LEU A C 1
ATOM 2374 O O . LEU A 1 335 ? -10.944 -8.811 -12.933 1.00 29.26 335 LEU A O 1
ATOM 2379 N N . TYR A 1 336 ? -13.187 -8.800 -1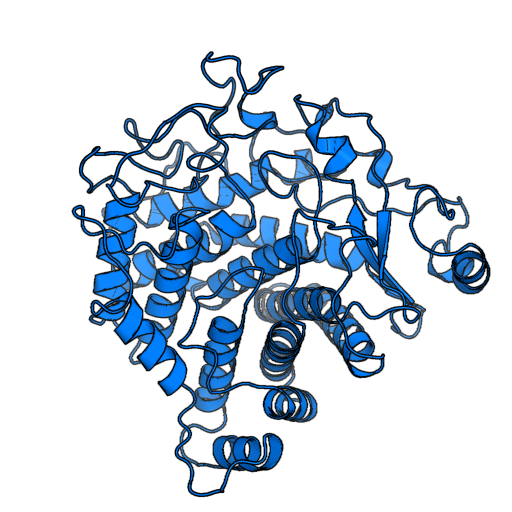3.183 1.00 28.58 336 TYR A N 1
ATOM 2380 C CA . TYR A 1 336 ? -13.304 -10.231 -13.391 1.00 28.92 336 TYR A CA 1
ATOM 2381 C C . TYR A 1 336 ? -13.752 -10.779 -14.739 1.00 29.22 336 TYR A C 1
ATOM 2382 O O . TYR A 1 336 ? -13.681 -11.983 -14.953 1.00 30.66 336 TYR A O 1
ATOM 2391 N N . ASP A 1 337 ? -14.210 -9.930 -15.648 1.00 28.82 337 ASP A N 1
ATOM 2392 C CA . ASP A 1 337 ? -14.682 -10.426 -16.934 1.00 29.35 337 ASP A CA 1
ATOM 2393 C C . ASP A 1 337 ? -14.389 -9.440 -18.072 1.00 30.13 337 ASP A C 1
ATOM 2394 O O . ASP A 1 337 ? -15.099 -9.386 -19.056 1.00 29.31 337 ASP A O 1
ATOM 2399 N N . LYS A 1 338 ? -13.312 -8.682 -17.937 1.00 32.33 338 LYS A N 1
ATOM 2400 C CA . LYS A 1 338 ? -12.921 -7.674 -18.925 1.00 34.80 338 LYS A CA 1
ATOM 2401 C C . LYS A 1 338 ? -12.851 -8.131 -20.384 1.00 35.74 338 LYS A C 1
ATOM 2402 O O . LYS A 1 338 ? -13.427 -7.490 -21.268 1.00 34.19 338 LYS A O 1
ATOM 2408 N N . ASP A 1 339 ? -12.154 -9.236 -20.637 1.00 36.83 339 ASP A N 1
ATOM 2409 C CA . ASP A 1 339 ? -11.977 -9.724 -22.006 1.00 38.47 339 ASP A CA 1
ATOM 2410 C C . ASP A 1 339 ? -12.927 -10.798 -22.548 1.00 37.30 339 ASP A C 1
ATOM 2411 O O . ASP A 1 339 ? -12.570 -11.527 -23.473 1.00 37.83 339 ASP A O 1
ATOM 2416 N N . SER A 1 340 ? -14.128 -10.910 -21.996 1.00 34.70 340 SER A N 1
ATOM 2417 C CA . SER A 1 340 ? -15.066 -11.901 -22.512 1.00 32.04 340 SER A CA 1
ATOM 2418 C C . SER A 1 340 ? -16.494 -11.387 -22.339 1.00 29.97 340 SER A C 1
ATOM 2419 O O . SER A 1 340 ? -16.690 -10.355 -21.732 1.00 28.05 340 SER A O 1
ATOM 2422 N N . GLN A 1 341 ? -17.483 -12.089 -22.886 1.00 28.86 341 GLN A N 1
ATOM 2423 C CA . GLN A 1 341 ? -18.881 -11.659 -22.781 1.00 28.06 341 GLN A CA 1
ATOM 2424 C C . GLN A 1 341 ? -19.713 -12.453 -21.770 1.00 27.41 341 GLN A C 1
ATOM 2425 O O . GLN A 1 341 ? -20.941 -12.342 -21.752 1.00 26.59 341 GLN A O 1
ATOM 2431 N N . ASN A 1 342 ? -19.050 -13.238 -20.924 1.00 27.04 342 ASN A N 1
ATOM 2432 C CA . ASN A 1 342 ? -19.756 -14.049 -19.936 1.00 28.10 342 ASN A CA 1
ATOM 2433 C C . ASN A 1 342 ? -20.743 -13.306 -19.049 1.00 26.65 342 ASN A C 1
ATOM 2434 O O . ASN A 1 342 ? -21.904 -13.701 -18.965 1.00 27.29 342 ASN A O 1
ATOM 2439 N N . PHE A 1 343 ? -20.293 -12.245 -18.383 1.00 26.43 343 PHE A N 1
ATOM 2440 C CA . PHE A 1 343 ? -21.178 -11.482 -17.503 1.00 24.66 343 PHE A CA 1
ATOM 2441 C C . PHE A 1 343 ? -22.311 -10.831 -18.297 1.00 24.18 343 PHE A C 1
ATOM 2442 O O . PHE A 1 343 ? -23.462 -10.836 -17.866 1.00 24.31 343 PHE A O 1
ATOM 2450 N N . GLU A 1 344 ? -21.985 -10.274 -19.459 1.00 24.73 344 GLU A N 1
ATOM 2451 C CA . GLU A 1 344 ? -22.998 -9.633 -20.289 1.00 26.17 344 GLU A CA 1
ATOM 2452 C C . GLU A 1 344 ? -24.070 -10.630 -20.724 1.00 26.32 344 GLU A C 1
ATOM 2453 O O . GLU A 1 344 ? -25.267 -10.346 -20.646 1.00 27.23 344 GLU A O 1
ATOM 2459 N N . ASP A 1 345 ? -23.639 -11.798 -21.187 1.00 26.23 345 ASP A N 1
ATOM 2460 C CA . ASP A 1 345 ? -24.582 -12.808 -21.633 1.00 27.69 345 ASP A CA 1
ATOM 2461 C C . ASP A 1 345 ? -25.381 -13.400 -20.482 1.00 26.44 345 ASP A C 1
ATOM 2462 O O . ASP A 1 345 ? -26.540 -13.770 -20.663 1.00 27.58 345 ASP A O 1
ATOM 2467 N N . ARG A 1 346 ? -24.769 -13.489 -19.305 1.00 26.60 346 ARG A N 1
ATOM 2468 C CA . ARG A 1 346 ? -25.467 -14.001 -18.127 1.00 26.77 346 ARG A CA 1
ATOM 2469 C C . ARG A 1 346 ? -26.537 -12.982 -17.740 1.00 26.39 346 ARG A C 1
ATOM 2470 O O . ARG A 1 346 ? -27.665 -13.342 -17.381 1.00 26.63 346 ARG A O 1
ATOM 2478 N N . TYR A 1 347 ? -26.186 -11.702 -17.816 1.00 26.17 347 TYR A N 1
ATOM 2479 C CA . TYR A 1 347 ? -27.148 -10.662 -17.478 1.00 25.63 347 TYR A CA 1
ATOM 2480 C C . TYR A 1 347 ? -28.337 -10.669 -18.447 1.00 25.82 347 TYR A C 1
ATOM 2481 O O . TYR A 1 347 ? -29.487 -10.523 -18.029 1.00 25.52 347 TYR A O 1
ATOM 2490 N N . LYS A 1 348 ? -28.067 -10.837 -19.738 1.00 26.24 348 LYS A N 1
ATOM 2491 C CA . LYS A 1 348 ? -29.149 -10.874 -20.718 1.00 27.86 348 LYS A CA 1
ATOM 2492 C C . LYS A 1 348 ? -30.092 -12.039 -20.425 1.00 28.74 348 LYS A C 1
ATOM 2493 O O . LYS A 1 348 ? -31.314 -11.883 -20.474 1.00 28.33 348 LYS A O 1
ATOM 2499 N N . ARG A 1 349 ? -29.525 -13.202 -20.116 1.00 30.08 349 ARG A N 1
ATOM 2500 C CA . ARG A 1 349 ? -30.338 -14.375 -19.807 1.00 30.49 349 ARG A CA 1
ATOM 2501 C C . ARG A 1 349 ? -31.173 -14.123 -18.558 1.00 30.79 349 ARG A C 1
ATOM 2502 O O . ARG A 1 349 ? -32.342 -14.491 -18.499 1.00 30.75 349 ARG A O 1
ATOM 2510 N N . ALA A 1 350 ? -30.569 -13.471 -17.570 1.00 31.49 350 ALA A N 1
ATOM 2511 C CA . ALA A 1 350 ? -31.233 -13.180 -16.300 1.00 31.80 350 ALA A CA 1
ATOM 2512 C C . ALA A 1 350 ? -32.365 -12.153 -16.360 1.00 32.67 350 ALA A C 1
ATOM 2513 O O . ALA A 1 350 ? -33.326 -12.244 -15.603 1.00 32.97 350 ALA A O 1
ATOM 2515 N N . SER A 1 351 ? -32.249 -11.170 -17.245 1.00 33.02 351 SER A N 1
ATOM 2516 C CA . SER A 1 351 ? -33.262 -10.120 -17.360 1.00 34.46 351 SER A CA 1
ATOM 2517 C C . SER A 1 351 ? -34.035 -10.285 -18.660 1.00 35.11 351 SER A C 1
ATOM 2518 O O . SER A 1 351 ? -34.636 -9.337 -19.160 1.00 35.82 351 SER A O 1
ATOM 2521 N N . ASN A 1 352 ? -34.022 -11.515 -19.167 1.00 36.93 352 ASN A N 1
ATOM 2522 C CA . ASN A 1 352 ? -34.623 -11.927 -20.435 1.00 37.61 352 ASN A CA 1
ATOM 2523 C C . ASN A 1 352 ? -34.637 -10.928 -21.586 1.00 35.93 352 ASN A C 1
ATOM 2524 O O . ASN A 1 352 ? -35.675 -10.431 -22.034 1.00 34.27 352 ASN A O 1
ATOM 2529 N N . LYS A 1 353 ? -33.421 -10.678 -22.056 1.00 33.67 353 LYS A N 1
ATOM 2530 C CA . LYS A 1 353 ? -33.122 -9.822 -23.184 1.00 31.51 353 LYS A CA 1
ATOM 2531 C C . LYS A 1 353 ? -32.591 -10.824 -24.204 1.00 31.56 353 LYS A C 1
ATOM 2532 O O . LYS A 1 353 ? -32.159 -11.920 -23.829 1.00 29.98 353 LYS A O 1
ATOM 2538 N N . ASN A 1 354 ? -32.624 -10.466 -25.483 1.00 30.08 354 ASN A N 1
ATOM 2539 C CA . ASN A 1 354 ? -32.106 -11.350 -26.523 1.00 30.31 354 ASN A CA 1
ATOM 2540 C C . ASN A 1 354 ? -30.584 -11.369 -26.373 1.00 30.01 354 ASN A C 1
ATOM 2541 O O . ASN A 1 354 ? -29.992 -10.373 -25.966 1.00 28.29 354 ASN A O 1
ATOM 2546 N N . GLN A 1 355 ? -29.955 -12.498 -26.691 1.00 28.51 355 GLN A N 1
ATOM 2547 C CA . GLN A 1 355 ? -28.505 -12.613 -26.567 1.00 28.32 355 GLN A CA 1
ATOM 2548 C C . GLN A 1 355 ? -27.758 -11.636 -27.461 1.00 28.88 355 GLN A C 1
ATOM 2549 O O . GLN A 1 355 ? -26.595 -11.313 -27.207 1.00 28.43 355 GLN A O 1
ATOM 2555 N N . TRP A 1 356 ? -28.422 -11.156 -28.505 1.00 29.06 356 TRP A N 1
ATOM 2556 C CA . TRP A 1 356 ? -27.772 -10.223 -29.413 1.00 30.51 356 TRP A CA 1
ATOM 2557 C C . TRP A 1 356 ? -27.969 -8.766 -29.029 1.00 31.08 356 TRP A C 1
ATOM 2558 O O . TRP A 1 356 ? -27.481 -7.878 -29.719 1.00 30.52 356 TRP A O 1
ATOM 2569 N N . GLU A 1 357 ? -28.686 -8.505 -27.938 1.00 32.45 357 GLU A N 1
ATOM 2570 C CA . GLU A 1 357 ? -28.853 -7.118 -27.515 1.00 33.64 357 GLU A CA 1
ATOM 2571 C C . GLU A 1 357 ? -27.477 -6.648 -27.035 1.00 34.10 357 GLU A C 1
ATOM 2572 O O . GLU A 1 357 ? -26.748 -7.421 -26.411 1.00 34.06 357 GLU A O 1
ATOM 2578 N N . GLN A 1 358 ? -27.107 -5.402 -27.330 1.00 33.28 358 GLN A N 1
ATOM 2579 C CA . GLN A 1 358 ? -25.802 -4.913 -26.897 1.00 34.16 358 GLN A CA 1
ATOM 2580 C C . GLN A 1 358 ? -25.816 -4.488 -25.431 1.00 32.72 358 GLN A C 1
ATOM 2581 O O . GLN A 1 358 ? -26.669 -3.709 -25.000 1.00 31.36 358 GLN A O 1
ATOM 2587 N N . ILE A 1 359 ? -24.873 -5.033 -24.673 1.00 30.56 359 ILE A N 1
ATOM 2588 C CA . ILE A 1 359 ? -24.731 -4.731 -23.258 1.00 29.55 359 ILE A CA 1
ATOM 2589 C C . ILE A 1 359 ? -23.276 -4.398 -22.969 1.00 29.07 359 ILE A C 1
ATOM 2590 O O . ILE A 1 359 ? -22.379 -5.202 -23.245 1.00 28.52 359 ILE A O 1
ATOM 2595 N N . ASP A 1 360 ? -23.056 -3.200 -22.442 1.00 26.62 360 ASP A N 1
ATOM 2596 C CA . ASP A 1 360 ? -21.734 -2.734 -22.050 1.00 26.02 360 ASP A CA 1
ATOM 2597 C C . ASP A 1 360 ? -22.015 -2.098 -20.701 1.00 25.92 360 ASP A C 1
ATOM 2598 O O . ASP A 1 360 ? -22.681 -1.064 -20.614 1.00 25.73 360 ASP A O 1
ATOM 2603 N N . PHE A 1 361 ? -21.519 -2.730 -19.646 1.00 25.16 361 PHE A N 1
ATOM 2604 C CA . PHE A 1 361 ? -21.774 -2.250 -18.299 1.00 24.59 361 PHE A CA 1
ATOM 2605 C C . PHE A 1 361 ? -21.485 -0.774 -18.019 1.00 23.23 361 PHE A C 1
ATOM 2606 O O . PHE A 1 361 ? -22.173 -0.171 -17.205 1.00 22.43 361 PHE A O 1
ATOM 2614 N N . TRP A 1 362 ? -20.505 -0.183 -18.696 1.00 23.16 362 TRP A N 1
ATOM 2615 C CA . TRP A 1 362 ? -20.215 1.241 -18.493 1.00 24.31 362 TRP A CA 1
ATOM 2616 C C . TRP A 1 362 ? -21.093 2.165 -19.351 1.00 25.54 362 TRP A C 1
ATOM 2617 O O . TRP A 1 362 ? -21.206 3.359 -19.064 1.00 25.76 362 TRP A O 1
ATOM 2628 N N . LYS A 1 363 ? -21.712 1.619 -20.397 1.00 25.58 363 LYS A N 1
ATOM 2629 C CA . LYS A 1 363 ? -22.532 2.419 -21.305 1.00 26.84 363 LYS A CA 1
ATOM 2630 C C . LYS A 1 363 ? -23.661 3.199 -20.629 1.00 26.38 363 LYS A C 1
ATOM 2631 O O . LYS A 1 363 ? -23.872 4.372 -20.937 1.00 27.13 363 LYS A O 1
ATOM 2637 N N . PRO A 1 364 ? -24.399 2.573 -19.697 1.00 25.83 364 PRO A N 1
ATOM 2638 C CA . PRO A 1 364 ? -25.472 3.347 -19.064 1.00 25.40 364 PRO A CA 1
ATOM 2639 C C . PRO A 1 364 ? -24.964 4.594 -18.337 1.00 25.32 364 PRO A C 1
ATOM 2640 O O . PRO A 1 364 ? -25.653 5.616 -18.282 1.00 25.62 364 PRO A O 1
ATOM 2644 N N . ILE A 1 365 ? -23.760 4.506 -17.779 1.00 24.67 365 ILE A N 1
ATOM 2645 C CA . ILE A 1 365 ? -23.180 5.633 -17.065 1.00 24.02 365 ILE A CA 1
ATOM 2646 C C . ILE A 1 365 ? -22.567 6.631 -18.045 1.00 24.06 365 ILE A C 1
ATOM 2647 O O . ILE A 1 365 ? -22.519 7.829 -17.771 1.00 23.40 365 ILE A O 1
ATOM 2652 N N . GLN A 1 366 ? -22.111 6.144 -19.195 1.00 24.67 366 GLN A N 1
ATOM 2653 C CA . GLN A 1 366 ? -21.551 7.046 -20.190 1.00 26.63 366 GLN A CA 1
ATOM 2654 C C . GLN A 1 366 ? -22.712 7.901 -20.703 1.00 26.92 366 GLN A C 1
ATOM 2655 O O . GLN A 1 366 ? -22.552 9.094 -20.969 1.00 26.80 366 GLN A O 1
ATOM 2661 N N . ASP A 1 367 ? -23.884 7.281 -20.832 1.00 26.59 367 ASP A N 1
ATOM 2662 C CA . ASP A 1 367 ? -25.083 7.985 -21.284 1.00 25.58 367 ASP A CA 1
ATOM 2663 C C . ASP A 1 367 ? -25.530 9.006 -20.239 1.00 26.81 367 ASP A C 1
ATOM 2664 O O . ASP A 1 367 ? -25.947 10.112 -20.574 1.00 26.50 367 ASP A O 1
ATOM 2669 N N . LEU A 1 368 ? -25.457 8.616 -18.971 1.00 24.85 368 LEU A N 1
ATOM 2670 C CA . LEU A 1 368 ? -25.843 9.493 -17.874 1.00 23.63 368 LEU A CA 1
ATOM 2671 C C . LEU A 1 368 ? -24.937 10.720 -17.862 1.00 23.80 368 LEU A C 1
ATOM 2672 O O . LEU A 1 368 ? -25.399 11.857 -17.755 1.00 24.46 368 LEU A O 1
ATOM 2677 N N . LEU A 1 369 ? -23.637 10.471 -17.978 1.00 23.63 369 LEU A N 1
ATOM 2678 C CA . LEU A 1 369 ? -22.652 11.539 -17.971 1.00 24.48 369 LEU A CA 1
ATOM 2679 C C . LEU A 1 369 ? -22.712 12.449 -19.194 1.00 24.05 369 LEU A C 1
ATOM 2680 O O . LEU A 1 369 ? -22.479 13.649 -19.077 1.00 24.09 369 LEU A O 1
ATOM 2685 N N . ASP A 1 370 ? -23.012 11.889 -20.363 1.00 24.56 370 ASP A N 1
ATOM 2686 C CA . ASP A 1 370 ? -23.123 12.717 -21.565 1.00 26.70 370 ASP A CA 1
ATOM 2687 C C . ASP A 1 370 ? -24.310 13.649 -21.364 1.00 26.35 370 ASP A C 1
ATOM 2688 O O . ASP A 1 370 ? -24.297 14.800 -21.793 1.00 26.36 370 ASP A O 1
ATOM 2693 N N . LYS A 1 371 ? -25.330 13.131 -20.691 1.00 26.04 371 LYS A N 1
ATOM 2694 C CA . LYS A 1 371 ? -26.541 13.888 -20.432 1.00 26.02 371 LYS A CA 1
ATOM 2695 C C . LYS A 1 371 ? -26.262 15.046 -19.478 1.00 27.01 371 LYS A C 1
ATOM 2696 O O . LYS A 1 371 ? -26.632 16.190 -19.763 1.00 26.43 371 LYS A O 1
ATOM 2702 N N . TRP A 1 372 ? -25.607 14.750 -18.354 1.00 25.38 372 TRP A N 1
ATOM 2703 C CA . TRP A 1 372 ? -25.284 15.765 -17.350 1.00 24.68 372 TRP A CA 1
ATOM 2704 C C . TRP A 1 372 ? -24.210 16.779 -17.752 1.00 25.13 372 TRP A C 1
ATOM 2705 O O . TRP A 1 372 ? -24.340 17.971 -17.486 1.00 24.48 372 TRP A O 1
ATOM 2716 N N . SER A 1 373 ? -23.151 16.304 -18.393 1.00 26.08 373 SER A N 1
ATOM 2717 C CA . SER A 1 373 ? -22.048 17.173 -18.785 1.00 27.39 373 SER A CA 1
ATOM 2718 C C . SER A 1 373 ? -22.155 17.743 -20.190 1.00 28.85 373 SER A C 1
ATOM 2719 O O . SER A 1 373 ? -21.422 18.668 -20.536 1.00 28.36 373 SER A O 1
ATOM 2722 N N . GLY A 1 374 ? -23.063 17.197 -20.995 1.00 29.00 374 GLY A N 1
ATOM 2723 C CA . GLY A 1 374 ? -23.180 17.645 -22.373 1.00 31.21 374 GLY A CA 1
ATOM 2724 C C . GLY A 1 374 ? -24.400 18.429 -22.812 1.00 32.66 374 GLY A C 1
ATOM 2725 O O . GLY A 1 374 ? -24.680 18.500 -24.010 1.00 33.55 374 GLY A O 1
ATOM 2726 N N . GLY A 1 375 ? -25.132 19.010 -21.868 1.00 31.93 375 GLY A N 1
ATOM 2727 C CA . GLY A 1 375 ? -26.293 19.796 -22.245 1.00 32.65 375 GLY A CA 1
ATOM 2728 C C . GLY A 1 375 ? -27.653 19.120 -22.186 1.00 31.90 375 GLY A C 1
ATOM 2729 O O . GLY A 1 375 ? -28.647 19.706 -22.615 1.00 33.57 375 GLY A O 1
ATOM 2730 N N . GLY A 1 376 ? -27.712 17.897 -21.672 1.00 29.37 376 GLY A N 1
ATOM 2731 C CA . GLY A 1 376 ? -28.986 17.208 -21.585 1.00 27.91 376 GLY A CA 1
ATOM 2732 C C . GLY A 1 376 ? -29.820 17.701 -20.416 1.00 27.94 376 GLY A C 1
ATOM 2733 O O . GLY A 1 376 ? -31.039 17.853 -20.531 1.00 28.53 376 GLY A O 1
ATOM 2734 N N . ILE A 1 377 ? -29.170 17.930 -19.280 1.00 26.44 377 ILE A N 1
ATOM 2735 C CA . ILE A 1 377 ? -29.854 18.415 -18.093 1.00 26.92 377 ILE A CA 1
ATOM 2736 C C . ILE A 1 377 ? -29.746 19.936 -18.064 1.00 26.78 377 ILE A C 1
ATOM 2737 O O . ILE A 1 377 ? -28.709 20.500 -18.404 1.00 25.46 377 ILE A O 1
ATOM 2742 N N . THR A 1 378 ? -30.839 20.577 -17.670 1.00 27.05 378 THR A N 1
ATOM 2743 C CA . THR A 1 378 ? -30.940 22.027 -17.582 1.00 29.88 378 THR A CA 1
ATOM 2744 C C . THR A 1 378 ? -29.753 22.712 -16.910 1.00 29.64 378 THR A C 1
ATOM 2745 O O . THR A 1 378 ? -29.337 22.318 -15.821 1.00 28.99 378 THR A O 1
ATOM 2749 N N . VAL A 1 379 ? -29.188 23.725 -17.554 1.00 29.25 379 VAL A N 1
ATOM 2750 C CA . VAL A 1 379 ? -28.109 24.451 -16.900 1.00 30.84 379 VAL A CA 1
ATOM 2751 C C . VAL A 1 379 ? -28.537 25.913 -16.781 1.00 30.97 379 VAL A C 1
ATOM 2752 O O . VAL A 1 379 ? -29.109 26.489 -17.707 1.00 29.37 379 VAL A O 1
ATOM 2756 N N . THR A 1 380 ? -28.302 26.479 -15.601 1.00 29.54 380 THR A N 1
ATOM 2757 C CA . THR A 1 380 ? -28.671 27.855 -15.300 1.00 29.17 380 THR A CA 1
ATOM 2758 C C . THR A 1 380 ? -27.895 28.867 -16.139 1.00 28.36 380 THR A C 1
ATOM 2759 O O . THR A 1 380 ? -26.875 28.535 -16.744 1.00 28.46 380 THR A O 1
ATOM 2763 N N . PRO A 1 381 ? -28.378 30.122 -16.187 1.00 28.84 381 PRO A N 1
ATOM 2764 C CA . PRO A 1 381 ? -27.670 31.145 -16.965 1.00 28.32 381 PRO A CA 1
ATOM 2765 C C . PRO A 1 381 ? -26.236 31.196 -16.448 1.00 27.41 381 PRO A C 1
ATOM 2766 O O . PRO A 1 381 ? -25.290 31.432 -17.193 1.00 27.55 381 PRO A O 1
ATOM 2770 N N . GLY A 1 382 ? -26.091 30.938 -15.151 1.00 28.28 382 GLY A N 1
ATOM 2771 C CA . GLY A 1 382 ? -24.782 30.952 -14.525 1.00 28.23 382 GLY A CA 1
ATOM 2772 C C . GLY A 1 382 ? -23.881 29.768 -14.845 1.00 29.06 382 GLY A C 1
ATOM 2773 O O . GLY A 1 382 ? -22.717 29.773 -14.461 1.00 30.98 382 GLY A O 1
ATOM 2774 N N . GLY A 1 383 ? -24.402 28.749 -15.526 1.00 28.62 383 GLY A N 1
ATOM 2775 C CA . GLY A 1 383 ? -23.579 27.600 -15.883 1.00 28.20 383 GLY A CA 1
ATOM 2776 C C . GLY A 1 383 ? -23.623 26.405 -14.941 1.00 27.93 383 GLY A C 1
ATOM 2777 O O . GLY A 1 383 ? -22.780 25.511 -15.015 1.00 28.07 383 GLY A O 1
ATOM 2778 N N . TYR A 1 384 ? -24.630 26.373 -14.078 1.00 25.67 384 TYR A N 1
ATOM 2779 C CA . TYR A 1 384 ? -24.797 25.312 -13.089 1.00 25.38 384 TYR A CA 1
ATOM 2780 C C . TYR A 1 384 ? -25.818 24.276 -13.558 1.00 25.14 384 TYR A C 1
ATOM 2781 O O . TYR A 1 384 ? -26.938 24.640 -13.908 1.00 25.32 384 TYR A O 1
ATOM 2790 N N . VAL A 1 385 ? -25.446 22.995 -13.567 1.00 24.65 385 VAL A N 1
ATOM 2791 C CA . VAL A 1 385 ? -26.386 21.957 -14.003 1.00 23.81 385 VAL A CA 1
ATOM 2792 C C . VAL A 1 385 ? -27.374 21.690 -12.866 1.00 24.50 385 VAL A C 1
ATOM 2793 O O . VAL A 1 385 ? -27.026 21.193 -11.796 1.00 25.60 385 VAL A O 1
ATOM 2797 N N . PHE A 1 386 ? -28.622 22.036 -13.154 1.00 25.72 386 PHE A N 1
ATOM 2798 C CA . PHE A 1 386 ? -29.755 22.008 -12.231 1.00 27.80 386 PHE A CA 1
ATOM 2799 C C . PHE A 1 386 ? -30.846 20.979 -12.595 1.00 28.76 386 PHE A C 1
ATOM 2800 O O . PHE A 1 386 ? -31.532 21.153 -13.599 1.00 30.06 386 PHE A O 1
ATOM 2808 N N . LEU A 1 387 ? -31.011 19.920 -11.796 1.00 28.17 387 LEU A N 1
ATOM 2809 C CA . LEU A 1 387 ? -32.054 18.913 -12.075 1.00 29.07 387 LEU A CA 1
ATOM 2810 C C . LEU A 1 387 ? -33.402 19.506 -11.657 1.00 29.83 387 LEU A C 1
ATOM 2811 O O . LEU A 1 387 ? -34.328 19.613 -12.462 1.00 31.13 387 LEU A O 1
ATOM 2816 N N . ASN A 1 388 ? -33.511 19.869 -10.385 1.00 30.18 388 ASN A N 1
ATOM 2817 C CA . ASN A 1 388 ? -34.700 20.533 -9.862 1.00 31.13 388 ASN A CA 1
ATOM 2818 C C . ASN A 1 388 ? -34.298 21.327 -8.617 1.00 32.41 388 ASN A C 1
ATOM 2819 O O . ASN A 1 388 ? -33.159 21.224 -8.150 1.00 33.37 388 ASN A O 1
ATOM 2824 N N . GLN A 1 389 ? -35.214 22.127 -8.084 1.00 34.27 389 GLN A N 1
ATOM 2825 C CA . GLN A 1 389 ? -34.911 22.987 -6.936 1.00 36.54 389 GLN A CA 1
ATOM 2826 C C . GLN A 1 389 ? -34.689 22.383 -5.556 1.00 36.84 389 GLN A C 1
ATOM 2827 O O . GLN A 1 389 ? -34.118 23.044 -4.685 1.00 37.04 389 GLN A O 1
ATOM 2833 N N . TRP A 1 390 ? -35.148 21.158 -5.332 1.00 35.58 390 TRP A N 1
ATOM 2834 C CA . TRP A 1 390 ? -34.975 20.553 -4.023 1.00 36.26 390 TRP A CA 1
ATOM 2835 C C . TRP A 1 390 ? -33.653 19.794 -3.934 1.00 34.79 390 TRP A C 1
ATOM 2836 O O . TRP A 1 390 ? -33.547 18.638 -4.350 1.00 33.05 390 TRP A O 1
ATOM 2847 N N . GLY A 1 391 ? -32.642 20.480 -3.401 1.00 31.75 391 GLY A N 1
ATOM 2848 C CA . GLY A 1 391 ? -31.327 19.888 -3.256 1.00 29.29 391 GLY A CA 1
ATOM 2849 C C . GLY A 1 391 ? -30.635 19.721 -4.591 1.00 28.92 391 GLY A C 1
ATOM 2850 O O . GLY A 1 391 ? -30.183 18.623 -4.935 1.00 30.13 391 GLY A O 1
ATOM 2851 N N . SER A 1 392 ? -30.554 20.806 -5.356 1.00 27.02 392 SER A N 1
ATOM 2852 C CA . SER A 1 392 ? -29.902 20.753 -6.653 1.00 24.73 392 SER A CA 1
ATOM 2853 C C . SER A 1 392 ? -28.423 20.410 -6.489 1.00 24.00 392 SER A C 1
ATOM 2854 O O . SER A 1 392 ? -27.864 19.680 -7.305 1.00 24.23 392 SER A O 1
ATOM 2857 N N . ALA A 1 393 ? -27.798 20.932 -5.432 1.00 21.75 393 ALA A N 1
ATOM 2858 C CA . ALA A 1 393 ? -26.375 20.688 -5.161 1.00 22.48 393 ALA A CA 1
ATOM 2859 C C . ALA A 1 393 ? -26.115 19.214 -4.852 1.00 22.06 393 ALA A C 1
ATOM 2860 O O . ALA A 1 393 ? -25.075 18.658 -5.204 1.00 19.69 393 ALA A O 1
ATOM 2862 N N . ARG A 1 394 ? -27.074 18.599 -4.178 1.00 23.26 394 ARG A N 1
ATOM 2863 C CA . ARG A 1 394 ? -26.989 17.198 -3.816 1.00 24.92 394 ARG A CA 1
ATOM 2864 C C . ARG A 1 394 ? -26.968 16.330 -5.077 1.00 24.52 394 ARG A C 1
ATOM 2865 O O . ARG A 1 394 ? -26.228 15.347 -5.154 1.00 25.45 394 ARG A O 1
ATOM 2873 N N . TYR A 1 395 ? -27.764 16.708 -6.074 1.00 23.25 395 TYR A N 1
ATOM 2874 C CA . TYR A 1 395 ? -27.811 15.972 -7.338 1.00 22.99 395 TYR A CA 1
ATOM 2875 C C . TYR A 1 395 ? -26.566 16.251 -8.169 1.00 23.32 395 TYR A C 1
ATOM 2876 O O . TYR A 1 395 ? -25.969 15.342 -8.747 1.00 22.14 395 TYR A O 1
ATOM 2885 N N . ASN A 1 396 ? -26.192 17.526 -8.229 1.00 21.90 396 ASN A N 1
ATOM 2886 C CA . ASN A 1 396 ? -25.032 17.941 -8.997 1.00 22.98 396 ASN A CA 1
ATOM 2887 C C . ASN A 1 396 ? -23.751 17.255 -8.525 1.00 22.02 396 ASN A C 1
ATOM 2888 O O . ASN A 1 396 ? -22.999 16.725 -9.337 1.00 24.82 396 ASN A O 1
ATOM 2893 N N . THR A 1 397 ? -23.500 17.265 -7.219 1.00 22.23 397 THR A N 1
ATOM 2894 C CA . THR A 1 397 ? -22.293 16.633 -6.698 1.00 22.21 397 THR A CA 1
ATOM 2895 C C . THR A 1 397 ? -22.307 15.110 -6.880 1.00 22.15 397 THR A C 1
ATOM 2896 O O . THR A 1 397 ? -21.247 14.492 -6.971 1.00 21.85 397 THR A O 1
ATOM 2900 N N . ALA A 1 398 ? -23.500 14.518 -6.954 1.00 22.05 398 ALA A N 1
ATOM 2901 C CA . ALA A 1 398 ? -23.619 13.078 -7.177 1.00 22.67 398 ALA A CA 1
ATOM 2902 C C . ALA A 1 398 ? -23.157 12.796 -8.604 1.00 22.46 398 ALA A C 1
ATOM 2903 O O . ALA A 1 398 ? -22.489 11.795 -8.867 1.00 24.36 398 ALA A O 1
ATOM 2905 N N . ALA A 1 399 ? -23.521 13.680 -9.528 1.00 21.84 399 ALA A N 1
ATOM 2906 C CA . ALA A 1 399 ? -23.104 13.530 -10.919 1.00 22.12 399 ALA A CA 1
ATOM 2907 C C . ALA A 1 399 ? -21.592 13.719 -10.984 1.00 20.70 399 ALA A C 1
ATOM 2908 O O . ALA A 1 399 ? -20.904 13.031 -11.736 1.00 21.17 399 ALA A O 1
ATOM 2910 N N . GLN A 1 400 ? -21.082 14.666 -10.199 1.00 22.49 400 GLN A N 1
ATOM 2911 C CA . GLN A 1 400 ? -19.645 14.923 -10.154 1.00 22.03 400 GLN A CA 1
ATOM 2912 C C . GLN A 1 400 ? -18.921 13.655 -9.708 1.00 22.72 400 GLN A C 1
ATOM 2913 O O . GLN A 1 400 ? -17.911 13.258 -10.294 1.00 23.96 400 GLN A O 1
ATOM 2919 N N . LEU A 1 401 ? -19.439 13.027 -8.657 1.00 22.89 401 LEU A N 1
ATOM 2920 C CA . LEU A 1 401 ? -18.845 11.802 -8.138 1.00 23.45 401 LEU A CA 1
ATOM 2921 C C . LEU A 1 401 ? -18.793 10.739 -9.227 1.00 23.14 401 LEU A C 1
ATOM 2922 O O . LEU A 1 401 ? -17.737 10.163 -9.476 1.00 23.30 401 LEU A O 1
ATOM 2927 N N . ILE A 1 402 ? -19.929 10.492 -9.880 1.00 23.97 402 ILE A N 1
ATOM 2928 C CA . ILE A 1 402 ? -19.988 9.492 -10.948 1.00 24.16 402 ILE A CA 1
ATOM 2929 C C . ILE A 1 402 ? -19.007 9.855 -12.055 1.00 24.20 402 ILE A C 1
ATOM 2930 O O . ILE A 1 402 ? -18.342 8.988 -12.610 1.00 23.56 402 ILE A O 1
ATOM 2935 N N . ALA A 1 403 ? -18.914 11.141 -12.370 1.00 23.62 403 ALA A N 1
ATOM 2936 C CA . ALA A 1 403 ? -18.002 11.594 -13.415 1.00 23.12 403 ALA A CA 1
ATOM 2937 C C . ALA A 1 403 ? -16.547 11.250 -13.076 1.00 24.36 403 ALA A C 1
ATOM 2938 O O . ALA A 1 403 ? -15.795 10.777 -13.929 1.00 22.97 403 ALA A O 1
ATOM 2940 N N . LEU A 1 404 ? -16.164 11.493 -11.825 1.00 23.79 404 LEU A N 1
ATOM 2941 C CA . LEU A 1 404 ? -14.805 11.235 -11.360 1.00 24.70 404 LEU A CA 1
ATOM 2942 C C . LEU A 1 404 ? -14.501 9.738 -11.235 1.00 24.67 404 LEU A C 1
ATOM 2943 O O . LEU A 1 404 ? -13.376 9.308 -11.470 1.00 24.26 404 LEU A O 1
ATOM 2948 N N . VAL A 1 405 ? -15.510 8.950 -10.876 1.00 25.58 405 VAL A N 1
ATOM 2949 C CA . VAL A 1 405 ? -15.338 7.507 -10.764 1.00 24.74 405 VAL A CA 1
ATOM 2950 C C . VAL A 1 405 ? -15.152 6.907 -12.170 1.00 25.85 405 VAL A C 1
ATOM 2951 O O . VAL A 1 405 ? -14.337 6.004 -12.374 1.00 25.04 405 VAL A O 1
ATOM 2955 N N . TYR A 1 406 ? -15.900 7.424 -13.141 1.00 25.35 406 TYR A N 1
ATOM 2956 C CA . TYR A 1 406 ? -15.795 6.933 -14.514 1.00 25.63 406 TYR A CA 1
ATOM 2957 C C . TYR A 1 406 ? -14.388 7.183 -15.055 1.00 26.18 406 TYR A C 1
ATOM 2958 O O . TYR A 1 406 ? -13.775 6.290 -15.650 1.00 25.19 406 TYR A O 1
ATOM 2967 N N . ASP A 1 407 ? -13.876 8.394 -14.850 1.00 25.23 407 ASP A N 1
ATOM 2968 C CA . ASP A 1 407 ? -12.543 8.720 -15.339 1.00 26.33 407 ASP A CA 1
ATOM 2969 C C . ASP A 1 407 ? -11.471 7.901 -14.638 1.00 27.26 407 ASP A C 1
ATOM 2970 O O . ASP A 1 407 ? -10.486 7.500 -15.265 1.00 27.34 407 ASP A O 1
ATOM 2975 N N . LYS A 1 408 ? -11.661 7.646 -13.346 1.00 26.14 408 LYS A N 1
ATOM 2976 C CA . LYS A 1 408 ? -10.685 6.859 -12.615 1.00 26.30 408 LYS A CA 1
ATOM 2977 C C . LYS A 1 408 ? -10.559 5.487 -13.265 1.00 27.95 408 LYS A C 1
ATOM 2978 O O . LYS A 1 408 ? -9.453 4.975 -13.455 1.00 25.84 408 LYS A O 1
ATOM 2984 N N . HIS A 1 409 ? -11.697 4.909 -13.633 1.00 26.67 409 HIS A N 1
ATOM 2985 C CA . HIS A 1 409 ? -11.706 3.586 -14.225 1.00 27.12 409 HIS A CA 1
ATOM 2986 C C . HIS A 1 409 ? -11.498 3.514 -15.728 1.00 26.69 409 HIS A C 1
ATOM 2987 O O . HIS A 1 409 ? -11.639 2.449 -16.334 1.00 27.66 409 HIS A O 1
ATOM 2994 N N . HIS A 1 410 ? -11.147 4.646 -16.323 1.00 27.54 410 HIS A N 1
ATOM 2995 C CA . HIS A 1 410 ? -10.874 4.703 -17.749 1.00 28.77 410 HIS A CA 1
ATOM 2996 C C . HIS A 1 410 ? -9.550 5.422 -17.984 1.00 30.26 410 HIS A C 1
ATOM 2997 O O . HIS A 1 410 ? -9.508 6.492 -18.587 1.00 30.90 410 HIS A O 1
ATOM 3004 N N . GLY A 1 411 ? -8.470 4.822 -17.493 1.00 31.18 411 GLY A N 1
ATOM 3005 C CA . GLY A 1 411 ? -7.148 5.401 -17.660 1.00 31.81 411 GLY A CA 1
ATOM 3006 C C . GLY A 1 411 ? -6.709 6.200 -16.447 1.00 33.68 411 GLY A C 1
ATOM 3007 O O . GLY A 1 411 ? -5.570 6.666 -16.377 1.00 33.00 411 GLY A O 1
ATOM 3008 N N . ASP A 1 412 ? -7.615 6.345 -15.484 1.00 34.40 412 ASP A N 1
ATOM 3009 C CA . ASP A 1 412 ? -7.345 7.102 -14.264 1.00 35.51 412 ASP A CA 1
ATOM 3010 C C . ASP A 1 412 ? -6.701 8.440 -14.615 1.00 36.10 412 ASP A C 1
ATOM 3011 O O . ASP A 1 412 ? -5.645 8.803 -14.094 1.00 35.80 412 ASP A O 1
ATOM 3016 N N . THR A 1 413 ? -7.353 9.169 -15.511 1.00 35.71 413 THR A N 1
ATOM 3017 C CA . THR A 1 413 ? -6.872 10.472 -15.939 1.00 36.02 413 THR A CA 1
ATOM 3018 C C . THR A 1 413 ? -8.124 11.291 -16.230 1.00 35.16 413 THR A C 1
ATOM 3019 O O . THR A 1 413 ? -9.152 10.740 -16.639 1.00 35.33 413 THR A O 1
ATOM 3023 N N . PRO A 1 414 ? -8.068 12.611 -15.997 1.00 34.29 414 PRO A N 1
ATOM 3024 C CA . PRO A 1 414 ? -9.250 13.431 -16.259 1.00 33.82 414 PRO A CA 1
ATOM 3025 C C . PRO A 1 414 ? -9.577 13.596 -17.714 1.00 33.79 414 PRO A C 1
ATOM 3026 O O . PRO A 1 414 ? -8.706 13.835 -18.560 1.00 34.78 414 PRO A O 1
ATOM 3030 N N . SER A 1 415 ? -10.871 13.495 -17.966 1.00 32.75 415 SER A N 1
ATOM 3031 C CA . SER A 1 415 ? -11.456 13.618 -19.277 1.00 30.80 415 SER A CA 1
ATOM 3032 C C . SER A 1 415 ? -12.467 14.775 -19.200 1.00 29.77 415 SER A C 1
ATOM 3033 O O . SER A 1 415 ? -12.499 15.536 -18.210 1.00 28.95 415 SER A O 1
ATOM 3036 N N . LYS A 1 416 ? -13.243 14.948 -20.270 1.00 29.36 416 LYS A N 1
ATOM 3037 C CA . LYS A 1 416 ? -14.265 15.981 -20.332 1.00 30.26 416 LYS A CA 1
ATOM 3038 C C . LYS A 1 416 ? -15.218 15.799 -19.133 1.00 29.63 416 LYS A C 1
ATOM 3039 O O . LYS A 1 416 ? -15.818 16.766 -18.671 1.00 30.12 416 LYS A O 1
ATOM 3045 N N . TYR A 1 417 ? -15.374 14.574 -18.623 1.00 27.68 417 TYR A N 1
ATOM 3046 C CA . TYR A 1 417 ? -16.274 14.376 -17.474 1.00 26.48 417 TYR A CA 1
ATOM 3047 C C . TYR A 1 417 ? -15.713 15.039 -16.214 1.00 25.63 417 TYR A C 1
ATOM 3048 O O . TYR A 1 417 ? -16.382 15.864 -15.590 1.00 23.74 417 TYR A O 1
ATOM 3057 N N . ALA A 1 418 ? -14.485 14.683 -15.848 1.00 26.51 418 ALA A N 1
ATOM 3058 C CA . ALA A 1 418 ? -13.842 15.271 -14.680 1.00 27.06 418 ALA A CA 1
ATOM 3059 C C . ALA A 1 418 ? -13.709 16.786 -14.851 1.00 27.44 418 ALA A C 1
ATOM 3060 O O . ALA A 1 418 ? -13.912 17.543 -13.904 1.00 28.40 418 ALA A O 1
ATOM 3062 N N . ASN A 1 419 ? -13.357 17.226 -16.058 1.00 27.70 419 ASN A N 1
ATOM 3063 C CA . ASN A 1 419 ? -13.217 18.654 -16.322 1.00 27.29 419 ASN A CA 1
ATOM 3064 C C . ASN A 1 419 ? -14.557 19.327 -16.067 1.00 27.13 419 ASN A C 1
ATOM 3065 O O . ASN A 1 419 ? -14.613 20.417 -15.495 1.00 26.82 419 ASN A O 1
ATOM 3070 N N . TRP A 1 420 ? -15.636 18.672 -16.490 1.00 26.80 420 TRP A N 1
ATOM 3071 C CA . TRP A 1 420 ? -16.973 19.208 -16.276 1.00 25.67 420 TRP A CA 1
ATOM 3072 C C . TRP A 1 420 ? -17.276 19.248 -14.777 1.00 25.62 420 TRP A C 1
ATOM 3073 O O . TRP A 1 420 ? -17.801 20.242 -14.261 1.00 25.13 420 TRP A O 1
ATOM 3084 N N . ALA A 1 421 ? -16.959 18.154 -14.087 1.00 25.06 421 ALA A N 1
ATOM 3085 C CA . ALA A 1 421 ? -17.197 18.064 -12.646 1.00 24.89 421 ALA A CA 1
ATOM 3086 C C . ALA A 1 421 ? -16.513 19.234 -11.940 1.00 24.15 421 ALA A C 1
ATOM 3087 O O . ALA A 1 421 ? -17.086 19.860 -11.050 1.00 22.97 421 ALA A O 1
ATOM 3089 N N . ARG A 1 422 ? -15.283 19.519 -12.353 1.00 23.84 422 ARG A N 1
ATOM 3090 C CA . ARG A 1 422 ? -14.522 20.613 -11.771 1.00 25.86 422 ARG A CA 1
ATOM 3091 C C . ARG A 1 422 ? -15.218 21.959 -11.966 1.00 25.02 422 ARG A C 1
ATOM 3092 O O . ARG A 1 422 ? -15.265 22.778 -11.049 1.00 25.36 422 ARG A O 1
ATOM 3100 N N . SER A 1 423 ? -15.747 22.191 -13.163 1.00 25.48 423 SER A N 1
ATOM 3101 C CA . SER A 1 423 ? -16.435 23.445 -13.436 1.00 25.70 423 SER A CA 1
ATOM 3102 C C . SER A 1 423 ? -17.638 23.567 -12.499 1.00 24.07 423 SER A C 1
ATOM 3103 O O . SER A 1 423 ? -17.947 24.649 -12.012 1.00 24.77 423 SER A O 1
ATOM 3106 N N . GLN A 1 424 ? -18.302 22.449 -12.227 1.00 24.27 424 GLN A N 1
ATOM 3107 C CA . GLN A 1 424 ? -19.462 22.471 -11.348 1.00 23.58 424 GLN A CA 1
ATOM 3108 C C . GLN A 1 424 ? -19.076 22.699 -9.884 1.00 25.11 424 GLN A C 1
ATOM 3109 O O . GLN A 1 424 ? -19.749 23.454 -9.180 1.00 25.01 424 GLN A O 1
ATOM 3115 N N . MET A 1 425 ? -18.002 22.062 -9.419 1.00 26.29 425 MET A N 1
ATOM 3116 C CA . MET A 1 425 ? -17.576 22.269 -8.033 1.00 26.78 425 MET A CA 1
ATOM 3117 C C . MET A 1 425 ? -17.127 23.718 -7.856 1.00 25.99 425 MET A C 1
ATOM 3118 O O . MET A 1 425 ? -17.423 24.347 -6.834 1.00 26.80 425 MET A O 1
ATOM 3123 N N . ASP A 1 426 ? -16.413 24.247 -8.847 1.00 27.00 426 ASP A N 1
ATOM 3124 C CA . ASP A 1 426 ? -15.964 25.636 -8.763 1.00 28.93 426 ASP A CA 1
ATOM 3125 C C . ASP A 1 426 ? -17.179 26.574 -8.714 1.00 29.22 426 ASP A C 1
ATOM 3126 O O . ASP A 1 426 ? -17.140 27.593 -8.020 1.00 29.96 426 ASP A O 1
ATOM 3131 N N . TYR A 1 427 ? -18.255 26.241 -9.432 1.00 27.96 427 TYR A N 1
ATOM 3132 C CA . TYR A 1 427 ? -19.456 27.082 -9.378 1.00 27.32 427 TYR A CA 1
ATOM 3133 C C . TYR A 1 427 ? -19.972 27.049 -7.942 1.00 27.72 427 TYR A C 1
ATOM 3134 O O . TYR A 1 427 ? -20.267 28.092 -7.349 1.00 28.18 427 TYR A O 1
ATOM 3143 N N . LEU A 1 428 ? -20.083 25.849 -7.380 1.00 26.19 428 LEU A N 1
ATOM 3144 C CA . LEU A 1 428 ? -20.579 25.714 -6.016 1.00 26.64 428 LEU A CA 1
ATOM 3145 C C . LEU A 1 428 ? -19.661 26.357 -4.980 1.00 26.46 428 LEU A C 1
ATOM 3146 O O . LEU A 1 428 ? -20.118 26.739 -3.906 1.00 26.64 428 LEU A O 1
ATOM 3151 N N . LEU A 1 429 ? -18.377 26.493 -5.297 1.00 26.11 429 LEU A N 1
ATOM 3152 C CA . LEU A 1 429 ? -17.446 27.113 -4.364 1.00 27.52 429 LEU A CA 1
ATOM 3153 C C . LEU A 1 429 ? -17.409 28.640 -4.504 1.00 28.18 429 LEU A C 1
ATOM 3154 O O . LEU A 1 429 ? -16.686 29.309 -3.774 1.00 27.42 429 LEU A O 1
ATOM 3159 N N . GLY A 1 430 ? -18.178 29.191 -5.442 1.00 28.88 430 GLY A N 1
ATOM 3160 C CA . GLY A 1 430 ? -18.191 30.640 -5.595 1.00 28.93 430 GLY A CA 1
ATOM 3161 C C . GLY A 1 430 ? -18.085 31.234 -6.993 1.00 28.80 430 GLY A C 1
ATOM 3162 O O . GLY A 1 430 ? -18.304 32.432 -7.164 1.00 27.94 430 GLY A O 1
ATOM 3163 N N . LYS A 1 431 ? -17.744 30.419 -7.987 1.00 28.15 431 LYS A N 1
ATOM 3164 C CA . LYS A 1 431 ? -17.613 30.895 -9.362 1.00 29.48 431 LYS A CA 1
ATOM 3165 C C . LYS A 1 431 ? -19.020 30.966 -9.982 1.00 29.47 431 LYS A C 1
ATOM 3166 O O . LYS A 1 431 ? -19.366 30.192 -10.879 1.00 29.11 431 LYS A O 1
ATOM 3172 N N . ASN A 1 432 ? -19.820 31.908 -9.487 1.00 28.86 432 ASN A N 1
ATOM 3173 C CA . ASN A 1 432 ? -21.198 32.080 -9.930 1.00 29.55 432 ASN A CA 1
ATOM 3174 C C . ASN A 1 432 ? -21.640 33.546 -9.864 1.00 30.52 432 ASN A C 1
ATOM 3175 O O . ASN A 1 432 ? -20.916 34.395 -9.349 1.00 31.60 432 ASN A O 1
ATOM 3180 N N . PRO A 1 433 ? -22.845 33.858 -10.374 1.00 30.97 433 PRO A N 1
ATOM 3181 C CA . PRO A 1 433 ? -23.353 35.235 -10.363 1.00 31.20 433 PRO A CA 1
ATOM 3182 C C . PRO A 1 433 ? -23.411 35.947 -9.012 1.00 32.32 433 PRO A C 1
ATOM 3183 O O . PRO A 1 433 ? -23.385 37.178 -8.968 1.00 31.51 433 PRO A O 1
ATOM 3187 N N . LEU A 1 434 ? -23.490 35.189 -7.919 1.00 32.07 434 LEU A N 1
ATOM 3188 C CA . LEU A 1 434 ? -23.564 35.784 -6.584 1.00 32.18 434 LEU A CA 1
ATOM 3189 C C . LEU A 1 434 ? -22.222 35.737 -5.864 1.00 31.27 434 LEU A C 1
ATOM 3190 O O . LEU A 1 434 ? -22.110 36.215 -4.736 1.00 30.77 434 LEU A O 1
ATOM 3195 N N . ASN A 1 435 ? -21.213 35.181 -6.535 1.00 31.64 435 ASN A N 1
ATOM 3196 C CA . ASN A 1 435 ? -19.884 34.982 -5.958 1.00 31.46 435 ASN A CA 1
ATOM 319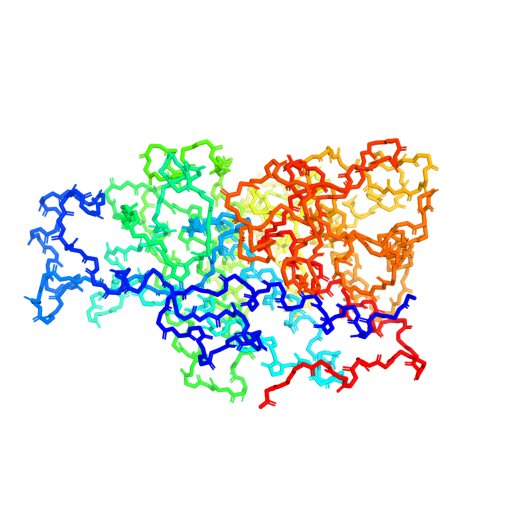7 C C . ASN A 1 435 ? -20.123 34.341 -4.593 1.00 31.20 435 ASN A C 1
ATOM 3198 O O . ASN A 1 435 ? -19.449 34.645 -3.603 1.00 29.44 435 ASN A O 1
ATOM 3203 N N . ARG A 1 436 ? -21.095 33.436 -4.561 1.00 29.94 436 ARG A N 1
ATOM 3204 C CA . ARG A 1 436 ? -21.464 32.773 -3.325 1.00 30.73 436 ARG A CA 1
ATOM 3205 C C . ARG A 1 436 ? -20.967 31.344 -3.193 1.00 29.97 436 ARG A C 1
ATOM 3206 O O . ARG A 1 436 ? -21.134 30.528 -4.101 1.00 27.33 436 ARG A O 1
ATOM 3214 N N . CYS A 1 437 ? -20.342 31.057 -2.054 1.00 28.93 437 CYS A N 1
ATOM 3215 C CA . CYS A 1 437 ? -19.848 29.717 -1.781 1.00 29.33 437 CYS A CA 1
ATOM 3216 C C . CYS A 1 437 ? -20.971 29.007 -1.040 1.00 28.96 437 CYS A C 1
ATOM 3217 O O . CYS A 1 437 ? -21.433 29.474 0.006 1.00 30.52 437 CYS A O 1
ATOM 3220 N N . TYR A 1 438 ? -21.409 27.879 -1.583 1.00 28.33 438 TYR A N 1
ATOM 3221 C CA . TYR A 1 438 ? -22.508 27.129 -0.999 1.00 27.46 438 TYR A CA 1
ATOM 3222 C C . TYR A 1 438 ? -22.125 26.082 0.052 1.00 26.83 438 TYR A C 1
ATOM 3223 O O . TYR A 1 438 ? -22.960 25.294 0.490 1.00 26.89 438 TYR A O 1
ATOM 3232 N N . VAL A 1 439 ? -20.858 26.091 0.450 1.00 26.88 439 VAL A N 1
ATOM 3233 C CA . VAL A 1 439 ? -20.332 25.193 1.474 1.00 26.26 439 VAL A CA 1
ATOM 3234 C C . VAL A 1 439 ? -20.120 26.129 2.665 1.00 28.68 439 VAL A C 1
ATOM 3235 O O . VAL A 1 439 ? -19.256 27.005 2.609 1.00 28.13 439 VAL A O 1
ATOM 3239 N N . VAL A 1 440 ? -20.895 25.981 3.738 1.00 30.03 440 VAL A N 1
ATOM 3240 C CA . VAL A 1 440 ? -20.721 26.923 4.836 1.00 31.41 440 VAL A CA 1
ATOM 3241 C C . VAL A 1 440 ? -19.383 26.840 5.574 1.00 32.65 440 VAL A C 1
ATOM 3242 O O . VAL A 1 440 ? -18.828 25.758 5.781 1.00 32.48 440 VAL A O 1
ATOM 3246 N N . GLY A 1 441 ? -18.860 28.016 5.923 1.00 31.40 441 GLY A N 1
ATOM 3247 C CA . GLY A 1 441 ? -17.601 28.120 6.647 1.00 31.98 441 GLY A CA 1
ATOM 3248 C C . GLY A 1 441 ? -16.333 27.976 5.825 1.00 32.95 441 GLY A C 1
ATOM 3249 O O . GLY A 1 441 ? -15.235 28.192 6.326 1.00 32.69 441 GLY A O 1
ATOM 3250 N N . TYR A 1 442 ? -16.480 27.628 4.553 1.00 33.93 442 TYR A N 1
ATOM 3251 C CA . TYR A 1 442 ? -15.336 27.426 3.673 1.00 33.30 442 TYR A CA 1
ATOM 3252 C C . TYR A 1 442 ? -14.596 28.702 3.299 1.00 34.09 442 TYR A C 1
ATOM 3253 O O . TYR A 1 442 ? -13.371 28.700 3.148 1.00 33.94 442 TYR A O 1
ATOM 3262 N N . SER A 1 443 ? -15.340 29.792 3.156 1.00 34.50 443 SER A N 1
ATOM 3263 C CA . SER A 1 443 ? -14.744 31.047 2.732 1.00 35.45 443 SER A CA 1
ATOM 3264 C C . SER A 1 443 ? -15.525 32.229 3.299 1.00 35.08 443 SER A C 1
ATOM 3265 O O . SER A 1 443 ? -16.607 32.046 3.860 1.00 33.55 443 SER A O 1
ATOM 3268 N N . SER A 1 444 ? -14.990 33.441 3.160 1.00 34.82 444 SER A N 1
ATOM 3269 C CA . SER A 1 444 ? -15.697 34.609 3.676 1.00 35.36 444 SER A CA 1
ATOM 3270 C C . SER A 1 444 ? -16.992 34.824 2.901 1.00 34.94 444 SER A C 1
ATOM 3271 O O . SER A 1 444 ? -17.931 35.429 3.417 1.00 35.33 444 SER A O 1
ATOM 3274 N N . ASN A 1 445 ? -17.052 34.322 1.669 1.00 34.27 445 ASN A N 1
ATOM 3275 C CA . ASN A 1 445 ? -18.258 34.482 0.863 1.00 34.43 445 ASN A CA 1
ATOM 3276 C C . ASN A 1 445 ? -19.209 33.281 0.897 1.00 34.37 445 ASN A C 1
ATOM 3277 O O . ASN A 1 445 ? -20.055 33.142 0.018 1.00 33.87 445 ASN A O 1
ATOM 3282 N N . SER A 1 446 ? -19.078 32.430 1.915 1.00 32.90 446 SER A N 1
ATOM 3283 C CA . SER A 1 446 ? -19.937 31.248 2.062 1.00 32.81 446 SER A CA 1
ATOM 3284 C C . SER A 1 446 ? -21.286 31.598 2.692 1.00 32.39 446 SER A C 1
ATOM 3285 O O . SER A 1 446 ? -21.407 32.608 3.387 1.00 33.51 446 SER A O 1
ATOM 3288 N N . VAL A 1 447 ? -22.300 30.769 2.454 1.00 31.79 447 VAL A N 1
ATOM 3289 C CA . VAL A 1 447 ? -23.600 31.001 3.067 1.00 31.83 447 VAL A CA 1
ATOM 3290 C C . VAL A 1 447 ? -23.359 30.907 4.575 1.00 32.65 447 VAL A C 1
ATOM 3291 O O . VAL A 1 447 ? -22.505 30.134 5.029 1.00 32.66 447 VAL A O 1
ATOM 3295 N N . LYS A 1 448 ? -24.110 31.681 5.353 1.00 32.32 448 LYS A N 1
ATOM 3296 C CA . LYS A 1 448 ? -23.913 31.705 6.797 1.00 33.33 448 LYS A CA 1
ATOM 3297 C C . LYS A 1 448 ? -25.110 31.316 7.647 1.00 32.13 448 LYS A C 1
ATOM 3298 O O . LYS A 1 448 ? -24.982 31.187 8.859 1.00 32.64 448 LYS A O 1
ATOM 3304 N N . TYR A 1 449 ? -26.262 31.104 7.023 1.00 32.03 449 TYR A N 1
ATOM 3305 C CA . TYR A 1 449 ? -27.464 30.762 7.781 1.00 32.96 449 TYR A CA 1
ATOM 3306 C C . TYR A 1 449 ? -28.116 29.428 7.426 1.00 31.83 449 TYR A C 1
ATOM 3307 O O . TYR A 1 449 ? -29.306 29.387 7.094 1.00 29.77 449 TYR A O 1
ATOM 3316 N N . PRO A 1 450 ? -27.360 28.319 7.502 1.00 31.33 450 PRO A N 1
ATOM 3317 C CA . PRO A 1 450 ? -27.989 27.036 7.163 1.00 32.01 450 PRO A CA 1
ATOM 3318 C C . PRO A 1 450 ? -29.199 26.691 8.041 1.00 32.34 450 PRO A C 1
ATOM 3319 O O . PRO A 1 450 ? -29.281 27.098 9.206 1.00 33.58 450 PRO A O 1
ATOM 3323 N N . HIS A 1 451 ? -30.143 25.955 7.464 1.00 32.40 451 HIS A N 1
ATOM 3324 C CA . HIS A 1 451 ? -31.351 25.524 8.170 1.00 32.89 451 HIS A CA 1
ATOM 3325 C C . HIS A 1 451 ? -30.943 24.334 9.039 1.00 32.73 451 HIS A C 1
ATOM 3326 O O . HIS A 1 451 ? -31.140 23.175 8.667 1.00 32.82 451 HIS A O 1
ATOM 3333 N N . HIS A 1 452 ? -30.383 24.632 10.206 1.00 32.72 452 HIS A N 1
ATOM 3334 C CA . HIS A 1 452 ? -29.879 23.595 11.103 1.00 32.07 452 HIS A CA 1
ATOM 3335 C C . HIS A 1 452 ? -30.071 23.976 12.576 1.00 32.25 452 HIS A C 1
ATOM 3336 O O . HIS A 1 452 ? -29.540 24.987 13.043 1.00 29.65 452 HIS A O 1
ATOM 3343 N N . ARG A 1 453 ? -30.823 23.160 13.307 1.00 31.35 453 ARG A N 1
ATOM 3344 C CA . ARG A 1 453 ? -31.078 23.426 14.720 1.00 31.80 453 ARG A CA 1
ATOM 3345 C C . ARG A 1 453 ? -29.838 23.668 15.588 1.00 32.52 453 ARG A C 1
ATOM 3346 O O . ARG A 1 453 ? -29.672 24.764 16.121 1.00 31.80 453 ARG A O 1
ATOM 3354 N N . ALA A 1 454 ? -28.968 22.665 15.719 1.00 32.20 454 ALA A N 1
ATOM 3355 C CA . ALA A 1 454 ? -27.766 22.787 16.554 1.00 32.84 454 ALA A CA 1
ATOM 3356 C C . ALA A 1 454 ? -26.823 23.945 16.224 1.00 33.14 454 ALA A C 1
ATOM 3357 O O . ALA A 1 454 ? -26.418 24.692 17.117 1.00 32.06 454 ALA A O 1
ATOM 3359 N N . ALA A 1 455 ? -26.464 24.097 14.954 1.00 32.58 455 ALA A N 1
ATOM 3360 C CA . ALA A 1 455 ? -25.549 25.169 14.578 1.00 32.43 455 ALA A CA 1
ATOM 3361 C C . ALA A 1 455 ? -26.120 26.563 14.838 1.00 33.01 455 ALA A C 1
ATOM 3362 O O . ALA A 1 455 ? -25.394 27.467 15.249 1.00 32.36 455 ALA A O 1
ATOM 3364 N N . SER A 1 456 ? -27.419 26.728 14.606 1.00 34.11 456 SER A N 1
ATOM 3365 C CA . SER A 1 456 ? -28.073 28.017 14.797 1.00 35.84 456 SER A CA 1
ATOM 3366 C C . SER A 1 456 ? -27.935 28.572 16.216 1.00 38.17 456 SER A C 1
ATOM 3367 O O . SER A 1 456 ? -27.628 29.752 16.399 1.00 38.85 456 SER A O 1
ATOM 3370 N N . GLY A 1 457 ? -28.153 27.728 17.219 1.00 39.68 457 GLY A N 1
ATOM 3371 C CA . GLY A 1 457 ? -28.058 28.193 18.594 1.00 40.77 457 GLY A CA 1
ATOM 3372 C C . GLY A 1 457 ? -29.247 29.083 18.921 1.00 42.47 457 GLY A C 1
ATOM 3373 O O . GLY A 1 457 ? -29.220 29.845 19.891 1.00 42.80 457 GLY A O 1
ATOM 3374 N N . LEU A 1 458 ? -30.297 28.981 18.108 1.00 42.90 458 LEU A N 1
ATOM 3375 C CA . LEU A 1 458 ? -31.509 29.775 18.285 1.00 43.93 458 LEU A CA 1
ATOM 3376 C C . LEU A 1 458 ? -32.668 28.897 18.765 1.00 44.67 458 LEU A C 1
ATOM 3377 O O . LEU A 1 458 ? -32.540 27.672 18.832 1.00 43.99 458 LEU A O 1
ATOM 3382 N N . LYS A 1 459 ? -33.791 29.523 19.107 1.00 45.35 459 LYS A N 1
ATOM 3383 C CA . LYS A 1 459 ? -34.966 28.789 19.581 1.00 47.08 459 LYS A CA 1
ATOM 3384 C C . LYS A 1 459 ? -36.048 28.813 18.513 1.00 46.37 459 LYS A C 1
ATOM 3385 O O . LYS A 1 459 ? -37.136 28.273 18.708 1.00 45.43 459 LYS A O 1
ATOM 3391 N N . ASP A 1 460 ? -35.744 29.432 17.379 1.00 46.92 460 ASP A N 1
ATOM 3392 C CA . ASP A 1 460 ? -36.728 29.570 16.306 1.00 47.74 460 ASP A CA 1
ATOM 3393 C C . ASP A 1 460 ? -35.994 29.777 14.984 1.00 47.40 460 ASP A C 1
ATOM 3394 O O . ASP A 1 460 ? -35.092 30.614 14.903 1.00 47.38 460 ASP A O 1
ATOM 3399 N N . ALA A 1 461 ? -36.377 29.031 13.951 1.00 46.29 461 ALA A N 1
ATOM 3400 C CA . ALA A 1 461 ? -35.735 29.172 12.644 1.00 45.63 461 ALA A CA 1
ATOM 3401 C C . ALA A 1 461 ? -35.984 30.564 12.053 1.00 45.20 461 ALA A C 1
ATOM 3402 O O . ALA A 1 461 ? -35.181 31.071 11.267 1.00 43.11 461 ALA A O 1
ATOM 3404 N N . ASN A 1 462 ? -37.101 31.176 12.437 1.00 45.40 462 ASN A N 1
ATOM 3405 C CA . ASN A 1 462 ? -37.467 32.500 11.930 1.00 45.93 462 ASN A CA 1
ATOM 3406 C C . ASN A 1 462 ? -36.640 33.630 12.520 1.00 45.81 462 ASN A C 1
ATOM 3407 O O . ASN A 1 462 ? -36.659 34.747 12.000 1.00 46.44 462 ASN A O 1
ATOM 3412 N N . ASP A 1 463 ? -35.929 33.346 13.609 1.00 45.15 463 ASP A N 1
ATOM 3413 C CA . ASP A 1 463 ? -35.074 34.341 14.254 1.00 44.58 463 ASP A CA 1
ATOM 3414 C C . ASP A 1 463 ? -33.911 34.593 13.294 1.00 44.74 463 ASP A C 1
ATOM 3415 O O . ASP A 1 463 ? -33.187 33.664 12.927 1.00 43.86 463 ASP A O 1
ATOM 3420 N N . SER A 1 464 ? -33.716 35.849 12.901 1.00 44.12 464 SER A N 1
ATOM 3421 C CA . SER A 1 464 ? -32.671 36.193 11.938 1.00 44.39 464 SER A CA 1
ATOM 3422 C C . SER A 1 464 ? -31.270 36.466 12.464 1.00 43.66 464 SER A C 1
ATOM 3423 O O . SER A 1 464 ? -30.405 36.918 11.712 1.00 43.69 464 SER A O 1
ATOM 3426 N N . SER A 1 465 ? -31.024 36.175 13.735 1.00 42.43 465 SER A N 1
ATOM 3427 C CA . SER A 1 465 ? -29.706 36.421 14.310 1.00 41.84 465 SER A CA 1
ATOM 3428 C C . SER A 1 465 ? -28.635 35.490 13.761 1.00 41.17 465 SER A C 1
ATOM 3429 O O . SER A 1 465 ? -28.946 34.420 13.232 1.00 41.44 465 SER A O 1
ATOM 3432 N N . PRO A 1 466 ? -27.355 35.889 13.887 1.00 40.73 466 PRO A N 1
ATOM 3433 C CA . PRO A 1 466 ? -26.248 35.064 13.405 1.00 40.48 466 PRO A CA 1
ATOM 3434 C C . PRO A 1 466 ? -26.307 33.740 14.158 1.00 41.21 466 PRO A C 1
ATOM 3435 O O . PRO A 1 466 ? -26.835 33.671 15.272 1.00 40.03 466 PRO A O 1
ATOM 3439 N N . HIS A 1 467 ? -25.770 32.687 13.554 1.00 40.89 467 HIS A N 1
ATOM 3440 C CA . HIS A 1 467 ? -25.758 31.389 14.207 1.00 40.16 467 HIS A CA 1
ATOM 3441 C C . HIS A 1 467 ? -24.700 31.426 15.292 1.00 39.48 467 HIS A C 1
ATOM 3442 O O . HIS A 1 467 ? -23.706 32.135 15.173 1.00 39.26 467 HIS A O 1
ATOM 3449 N N . LYS A 1 468 ? -24.917 30.671 16.359 1.00 39.75 468 LYS A N 1
ATOM 3450 C CA . LYS A 1 468 ? -23.960 30.647 17.454 1.00 40.05 468 LYS A CA 1
ATOM 3451 C C . LYS A 1 468 ? -22.720 29.850 17.037 1.00 39.28 468 LYS A C 1
ATOM 3452 O O . LYS A 1 468 ? -21.596 30.138 17.484 1.00 39.11 468 LYS A O 1
ATOM 3458 N N . TYR A 1 469 ? -22.915 28.875 16.148 1.00 38.02 469 TYR A N 1
ATOM 3459 C CA . TYR A 1 469 ? -21.817 28.027 15.682 1.00 37.20 469 TYR A CA 1
ATOM 3460 C C . TYR A 1 469 ? -21.764 27.880 14.166 1.00 35.31 469 TYR A C 1
ATOM 3461 O O . TYR A 1 469 ? -22.791 27.876 13.492 1.00 34.24 469 TYR A O 1
ATOM 3470 N N . VAL A 1 470 ? -20.553 27.746 13.641 1.00 34.26 470 VAL A N 1
ATOM 3471 C CA . VAL A 1 470 ? -20.346 27.596 12.205 1.00 33.68 470 VAL A CA 1
ATOM 3472 C C . VAL A 1 470 ? -20.400 26.122 11.799 1.00 33.66 470 VAL A C 1
ATOM 3473 O O . VAL A 1 470 ? -19.566 25.318 12.225 1.00 32.50 470 VAL A O 1
ATOM 3477 N N . LEU A 1 471 ? -21.391 25.786 10.977 1.00 33.16 471 LEU A N 1
ATOM 3478 C CA . LEU A 1 471 ? -21.595 24.420 10.487 1.00 31.45 471 LEU A CA 1
ATOM 3479 C C . LEU A 1 471 ? -20.626 24.141 9.336 1.00 30.79 471 LEU A C 1
ATOM 3480 O O . LEU A 1 471 ? -21.041 23.975 8.189 1.00 29.74 471 LEU A O 1
ATOM 3485 N N . TYR A 1 472 ? -19.335 24.082 9.652 1.00 30.11 472 TYR A N 1
ATOM 3486 C CA . TYR A 1 472 ? -18.289 23.848 8.654 1.00 29.53 472 TYR A CA 1
ATOM 3487 C C . TYR A 1 472 ? -18.542 22.682 7.709 1.00 30.71 472 TYR A C 1
ATOM 3488 O O . TYR A 1 472 ? -18.910 21.591 8.146 1.00 29.92 472 TYR A O 1
ATOM 3497 N N . GLY A 1 473 ? -18.349 22.931 6.413 1.00 29.84 473 GLY A N 1
ATOM 3498 C CA . GLY A 1 473 ? -18.496 21.890 5.411 1.00 28.24 473 GLY A CA 1
ATOM 3499 C C . GLY A 1 473 ? -19.865 21.491 4.911 1.00 28.37 473 GLY A C 1
ATOM 3500 O O . GLY A 1 473 ? -19.970 20.648 4.020 1.00 27.80 473 GLY A O 1
ATOM 3501 N N . ALA A 1 474 ? -20.917 22.074 5.470 1.00 28.41 474 ALA A N 1
ATOM 3502 C CA . ALA A 1 474 ? -22.263 21.737 5.024 1.00 28.13 474 ALA A CA 1
ATOM 3503 C C . ALA A 1 474 ? -22.524 22.306 3.626 1.00 28.48 474 ALA A C 1
ATOM 3504 O O . ALA A 1 474 ? -22.220 23.470 3.356 1.00 27.87 474 ALA A O 1
ATOM 3506 N N . LEU A 1 475 ? -23.073 21.475 2.743 1.00 27.49 475 LEU A N 1
ATOM 3507 C CA . LEU A 1 475 ? -23.407 21.898 1.384 1.00 27.60 475 LEU A CA 1
ATOM 3508 C C . LEU A 1 475 ? -24.910 22.121 1.398 1.00 27.64 475 LEU A C 1
ATOM 3509 O O . LEU A 1 475 ? -25.679 21.171 1.541 1.00 26.75 475 LEU A O 1
ATOM 3514 N N . VAL A 1 476 ? -25.333 23.374 1.270 1.00 26.92 476 VAL A N 1
ATOM 3515 C CA . VAL A 1 476 ? -26.757 23.676 1.295 1.00 25.59 476 VAL A CA 1
ATOM 3516 C C . VAL A 1 476 ? -27.462 23.298 -0.011 1.00 24.83 476 VAL A C 1
ATOM 3517 O O . VAL A 1 476 ? -26.815 23.017 -1.022 1.00 23.05 476 VAL A O 1
ATOM 3521 N N . GLY A 1 477 ? -28.791 23.283 0.031 1.00 25.05 477 GLY A N 1
ATOM 3522 C CA . GLY A 1 477 ? -29.581 22.939 -1.137 1.00 25.07 477 GLY A CA 1
ATOM 3523 C C . GLY A 1 477 ? -29.024 23.518 -2.422 1.00 26.64 477 GLY A C 1
ATOM 3524 O O . GLY A 1 477 ? -28.958 22.834 -3.443 1.00 26.24 477 GLY A O 1
ATOM 3525 N N . GLY A 1 478 ? -28.632 24.788 -2.379 1.00 26.63 478 GLY A N 1
ATOM 3526 C CA . GLY A 1 478 ? -28.069 25.417 -3.556 1.00 27.20 478 GLY A CA 1
ATOM 3527 C C . GLY A 1 478 ? -28.917 26.532 -4.124 1.00 28.46 478 GLY A C 1
ATOM 3528 O O . GLY A 1 478 ? -29.958 26.876 -3.559 1.00 29.99 478 GLY A O 1
ATOM 3529 N N . PRO A 1 479 ? -28.496 27.113 -5.259 1.00 29.09 479 PRO A N 1
ATOM 3530 C CA . PRO A 1 479 ? -29.229 28.205 -5.902 1.00 30.57 479 PRO A CA 1
ATOM 3531 C C . PRO A 1 479 ? -30.453 27.701 -6.658 1.00 31.99 479 PRO A C 1
ATOM 3532 O O . PRO A 1 479 ? -30.618 26.492 -6.848 1.00 32.90 479 PRO A O 1
ATOM 3536 N N . ASP A 1 480 ? -31.324 28.618 -7.074 1.00 32.95 480 ASP A N 1
ATOM 3537 C CA . ASP A 1 480 ? -32.500 28.211 -7.832 1.00 32.39 480 ASP A CA 1
ATOM 3538 C C . ASP A 1 480 ? -32.140 28.184 -9.314 1.00 31.71 480 ASP A C 1
ATOM 3539 O O . ASP A 1 480 ? -30.972 28.316 -9.668 1.00 31.33 480 ASP A O 1
ATOM 3544 N N . ALA A 1 481 ? -33.132 27.999 -10.178 1.00 31.23 481 ALA A N 1
ATOM 3545 C CA . ALA A 1 481 ? -32.885 27.920 -11.615 1.00 30.18 481 ALA A CA 1
ATOM 3546 C C . ALA A 1 481 ? -32.319 29.193 -12.218 1.00 29.69 481 ALA A C 1
ATOM 3547 O O . ALA A 1 481 ? -31.798 29.180 -13.339 1.00 29.38 481 ALA A O 1
ATOM 3549 N N . SER A 1 482 ? -32.408 30.291 -11.481 1.00 30.22 482 SER A N 1
ATOM 3550 C CA . SER A 1 482 ? -31.920 31.588 -11.975 1.00 30.84 482 SER A CA 1
ATOM 3551 C C . SER A 1 482 ? -30.677 32.051 -11.202 1.00 30.65 482 SER A C 1
ATOM 3552 O O . SER A 1 482 ? -30.385 33.255 -11.142 1.00 28.75 482 SER A O 1
ATOM 3555 N N . ASP A 1 483 ? -29.939 31.076 -10.647 1.00 30.49 483 ASP A N 1
ATOM 3556 C CA . ASP A 1 483 ? -28.735 31.336 -9.835 1.00 31.21 483 ASP A CA 1
ATOM 3557 C C . ASP A 1 483 ? -29.046 32.215 -8.625 1.00 32.78 483 ASP A C 1
ATOM 3558 O O . ASP A 1 483 ? -28.129 32.768 -7.997 1.00 34.23 483 ASP A O 1
ATOM 3563 N N . GLN A 1 484 ? -30.304 32.345 -8.231 1.00 34.20 484 GLN A N 1
ATOM 3564 C CA . GLN A 1 484 ? -30.488 33.157 -7.032 1.00 35.95 484 GLN A CA 1
ATOM 3565 C C . GLN A 1 484 ? -30.580 32.275 -5.771 1.00 36.30 484 GLN A C 1
ATOM 3566 O O . GLN A 1 484 ? -30.816 31.063 -5.837 1.00 35.67 484 GLN A O 1
ATOM 3572 N N . HIS A 1 485 ? -30.365 32.906 -4.617 1.00 36.25 485 HIS A N 1
ATOM 3573 C CA . HIS A 1 485 ? -30.354 32.200 -3.343 1.00 36.55 485 HIS A CA 1
ATOM 3574 C C . HIS A 1 485 ? -30.655 33.111 -2.145 1.00 37.17 485 HIS A C 1
ATOM 3575 O O . HIS A 1 485 ? -30.153 34.234 -2.067 1.00 36.33 485 HIS A O 1
ATOM 3582 N N . VAL A 1 486 ? -31.468 32.627 -1.206 1.00 37.24 486 VAL A N 1
ATOM 3583 C CA . VAL A 1 486 ? -31.779 33.402 -0.005 1.00 38.24 486 VAL A CA 1
ATOM 3584 C C . VAL A 1 486 ? -31.101 32.739 1.186 1.00 37.31 486 VAL A C 1
ATOM 3585 O O . VAL A 1 486 ? -31.468 31.639 1.596 1.00 37.27 486 VAL A O 1
ATOM 3589 N N . ASP A 1 487 ? -30.095 33.418 1.726 1.00 36.99 487 ASP A N 1
ATOM 3590 C CA . ASP A 1 487 ? -29.331 32.894 2.851 1.00 37.32 487 ASP A CA 1
ATOM 3591 C C . ASP A 1 487 ? -29.947 33.241 4.212 1.00 37.27 487 ASP A C 1
ATOM 3592 O O . ASP A 1 487 ? -29.500 34.164 4.891 1.00 37.39 487 ASP A O 1
ATOM 3597 N N . ARG A 1 488 ? -30.978 32.490 4.592 1.00 36.88 488 ARG A N 1
ATOM 3598 C CA . ARG A 1 488 ? -31.669 32.675 5.866 1.00 37.45 488 ARG A CA 1
ATOM 3599 C C . ARG A 1 488 ? -31.910 31.325 6.534 1.00 37.17 488 ARG A C 1
ATOM 3600 O O . ARG A 1 488 ? -32.144 30.320 5.858 1.00 35.85 488 ARG A O 1
ATOM 3608 N N . THR A 1 489 ? -31.864 31.304 7.861 1.00 36.99 489 THR A N 1
ATOM 3609 C CA . THR A 1 489 ? -32.079 30.077 8.609 1.00 37.15 489 THR A CA 1
ATOM 3610 C C . THR A 1 489 ? -33.434 29.439 8.281 1.00 38.24 489 THR A C 1
ATOM 3611 O O . THR A 1 489 ? -33.553 28.211 8.234 1.00 37.50 489 THR A O 1
ATOM 3615 N N . ASN A 1 490 ? -34.457 30.254 8.033 1.00 38.25 490 ASN A N 1
ATOM 3616 C CA . ASN A 1 490 ? -35.767 29.685 7.729 1.00 40.48 490 ASN A CA 1
ATOM 3617 C C . ASN A 1 490 ? -36.016 29.362 6.256 1.00 41.70 490 ASN A C 1
ATOM 3618 O O . ASN A 1 490 ? -37.132 28.980 5.891 1.00 40.97 490 ASN A O 1
ATOM 3623 N N . ASP A 1 491 ? -34.998 29.514 5.406 1.00 42.59 491 ASP A N 1
ATOM 3624 C CA . ASP A 1 491 ? -35.155 29.164 3.992 1.00 43.98 491 ASP A CA 1
ATOM 3625 C C . ASP A 1 491 ? -34.876 27.665 3.959 1.00 44.58 491 ASP A C 1
ATOM 3626 O O . ASP A 1 491 ? -33.736 27.236 3.753 1.00 44.26 491 ASP A O 1
ATOM 3631 N N . TYR A 1 492 ? -35.921 26.867 4.166 1.00 44.96 492 TYR A N 1
ATOM 3632 C CA . TYR A 1 492 ? -35.757 25.423 4.208 1.00 46.84 492 TYR A CA 1
ATOM 3633 C C . TYR A 1 492 ? -35.575 24.708 2.877 1.00 45.37 492 TYR A C 1
ATOM 3634 O O . TYR A 1 492 ? -35.358 23.495 2.856 1.00 45.39 492 TYR A O 1
ATOM 3643 N N . ILE A 1 493 ? -35.672 25.428 1.766 1.00 43.61 493 ILE A N 1
ATOM 3644 C CA . ILE A 1 493 ? -35.476 24.782 0.475 1.00 42.06 493 ILE A CA 1
ATOM 3645 C C . ILE A 1 493 ? -34.038 24.971 0.009 1.00 40.63 493 ILE A C 1
ATOM 3646 O O . ILE A 1 493 ? -33.288 24.006 -0.175 1.00 39.61 493 ILE A O 1
ATOM 3651 N N . TYR A 1 494 ? -33.648 26.227 -0.140 1.00 38.20 494 TYR A N 1
ATOM 3652 C CA . TYR A 1 494 ? -32.321 26.540 -0.614 1.00 36.13 494 TYR A CA 1
ATOM 3653 C C . TYR A 1 494 ? -31.214 26.492 0.431 1.00 34.08 494 TYR A C 1
ATOM 3654 O O . TYR A 1 494 ? -30.042 26.408 0.072 1.00 31.52 494 TYR A O 1
ATOM 3663 N N . ASN A 1 495 ? -31.576 26.507 1.714 1.00 32.89 495 ASN A N 1
ATOM 3664 C CA . ASN A 1 495 ? -30.570 26.437 2.776 1.00 32.55 495 ASN A CA 1
ATOM 3665 C C . ASN A 1 495 ? -30.651 25.155 3.605 1.00 31.28 495 ASN A C 1
ATOM 3666 O O . ASN A 1 495 ? -30.063 25.056 4.687 1.00 30.88 495 ASN A O 1
ATOM 3671 N N . GLU A 1 496 ? -31.390 24.180 3.091 1.00 29.97 496 GLU A N 1
ATOM 3672 C CA . GLU A 1 496 ? -31.524 22.880 3.744 1.00 29.53 496 GLU A CA 1
ATOM 3673 C C . GLU A 1 496 ? -30.153 22.190 3.710 1.00 28.92 496 GLU A C 1
ATOM 3674 O O . GLU A 1 496 ? -29.371 22.385 2.771 1.00 27.48 496 GLU A O 1
ATOM 3680 N N . VAL A 1 497 ? -29.860 21.413 4.750 1.00 27.93 497 VAL A N 1
ATOM 3681 C CA . VAL A 1 497 ? -28.611 20.653 4.852 1.00 26.82 497 VAL A CA 1
ATOM 3682 C C . VAL A 1 497 ? -28.996 19.236 5.295 1.00 26.70 497 VAL A C 1
ATOM 3683 O O . VAL A 1 497 ? -29.987 19.057 6.002 1.00 25.37 497 VAL A O 1
ATOM 3687 N N . ALA A 1 498 ? -28.236 18.229 4.876 1.00 25.14 498 ALA A N 1
ATOM 3688 C CA . ALA A 1 498 ? -28.569 16.857 5.263 1.00 25.32 498 ALA A CA 1
ATOM 3689 C C . ALA A 1 498 ? -27.442 15.871 5.022 1.00 24.52 498 ALA A C 1
ATOM 3690 O O . ALA A 1 498 ? -26.537 16.134 4.231 1.00 23.42 498 ALA A O 1
ATOM 3692 N N . ILE A 1 499 ? -27.504 14.727 5.704 1.00 24.13 499 ILE A N 1
ATOM 3693 C CA . ILE A 1 499 ? -26.473 13.728 5.524 1.00 23.02 499 ILE A CA 1
ATOM 3694 C C . ILE A 1 499 ? -26.442 13.232 4.078 1.00 23.00 499 ILE A C 1
ATOM 3695 O O . ILE A 1 499 ? -25.370 12.942 3.554 1.00 22.19 499 ILE A O 1
ATOM 3700 N N . ASP A 1 500 ? -27.595 13.171 3.412 1.00 24.43 500 ASP A N 1
ATOM 3701 C CA . ASP A 1 500 ? -27.591 12.717 2.021 1.00 24.70 500 ASP A CA 1
ATOM 3702 C C . ASP A 1 500 ? -27.033 13.804 1.104 1.00 24.99 500 ASP A C 1
ATOM 3703 O O . ASP A 1 500 ? -26.439 13.497 0.076 1.00 25.50 500 ASP A O 1
ATOM 3708 N N . TYR A 1 501 ? -27.198 15.066 1.494 1.00 24.90 501 TYR A N 1
ATOM 3709 C CA . TYR A 1 501 ? -26.693 16.196 0.707 1.00 23.73 501 TYR A CA 1
ATOM 3710 C C . TYR A 1 501 ? -25.171 16.212 0.641 1.00 23.84 501 TYR A C 1
ATOM 3711 O O . TYR A 1 501 ? -24.588 16.482 -0.409 1.00 23.97 501 TYR A O 1
ATOM 3720 N N . ASN A 1 502 ? -24.534 15.922 1.772 1.00 23.79 502 ASN A N 1
ATOM 3721 C CA . ASN A 1 502 ? -23.078 15.923 1.856 1.00 24.93 502 ASN A CA 1
ATOM 3722 C C . ASN A 1 502 ? -22.409 14.620 1.425 1.00 23.32 502 ASN A C 1
ATOM 3723 O O . ASN A 1 502 ? -21.206 14.594 1.169 1.00 24.80 502 ASN A O 1
ATOM 3728 N N . ALA A 1 503 ? -23.189 13.552 1.327 1.00 22.77 503 ALA A N 1
ATOM 3729 C CA . ALA A 1 503 ? -22.662 12.236 0.973 1.00 22.01 503 ALA A CA 1
ATOM 3730 C C . ALA A 1 503 ? -21.775 12.126 -0.273 1.00 22.57 503 ALA A C 1
ATOM 3731 O O . ALA A 1 503 ? -20.602 11.752 -0.168 1.00 22.18 503 ALA A O 1
ATOM 3733 N N . ALA A 1 504 ? -22.318 12.433 -1.448 1.00 20.02 504 ALA A N 1
ATOM 3734 C CA . ALA A 1 504 ? -21.517 12.336 -2.667 1.00 20.76 504 ALA A CA 1
ATOM 3735 C C . ALA A 1 504 ? -20.516 13.485 -2.740 1.00 19.73 504 ALA A C 1
ATOM 3736 O O . ALA A 1 504 ? -19.463 13.369 -3.366 1.00 20.81 504 ALA A O 1
ATOM 3738 N N . PHE A 1 505 ? -20.857 14.590 -2.088 1.00 21.97 505 PHE A N 1
ATOM 3739 C CA . PHE A 1 505 ? -20.007 15.778 -2.056 1.00 23.02 505 PHE A CA 1
ATOM 3740 C C . PHE A 1 505 ? -18.621 15.445 -1.492 1.00 24.11 505 PHE A C 1
ATOM 3741 O O . PHE A 1 505 ? -17.608 15.935 -1.994 1.00 24.54 505 PHE A O 1
ATOM 3749 N N . VAL A 1 506 ? -18.571 14.597 -0.471 1.00 22.74 506 VAL A N 1
ATOM 3750 C CA . VAL A 1 506 ? -17.291 14.223 0.117 1.00 23.09 506 VAL A CA 1
ATOM 3751 C C . VAL A 1 506 ? -16.423 13.548 -0.939 1.00 24.17 506 VAL A C 1
ATOM 3752 O O . VAL A 1 506 ? -15.280 13.946 -1.167 1.00 24.73 506 VAL A O 1
ATOM 3756 N N . GLY A 1 507 ? -16.986 12.536 -1.592 1.00 24.37 507 GLY A N 1
ATOM 3757 C CA . GLY A 1 507 ? -16.261 11.806 -2.615 1.00 24.15 507 GLY A CA 1
ATOM 3758 C C . GLY A 1 507 ? -15.832 12.648 -3.804 1.00 24.27 507 GLY A C 1
ATOM 3759 O O . GLY A 1 507 ? -14.750 12.431 -4.363 1.00 22.41 507 GLY A O 1
ATOM 3760 N N . ALA A 1 508 ? -16.679 13.599 -4.199 1.00 23.38 508 ALA A N 1
ATOM 3761 C CA . ALA A 1 508 ? -16.375 14.469 -5.332 1.00 24.00 508 ALA A CA 1
ATOM 3762 C C . ALA A 1 508 ? -15.134 15.313 -5.034 1.00 23.14 508 ALA A C 1
ATOM 3763 O O . ALA A 1 508 ? -14.288 15.509 -5.902 1.00 24.23 508 ALA A O 1
ATOM 3765 N N . CYS A 1 509 ? -15.040 15.819 -3.808 1.00 23.62 509 CYS A N 1
ATOM 3766 C CA . CYS A 1 509 ? -13.888 16.617 -3.401 1.00 24.20 509 CYS A CA 1
ATOM 3767 C C . CYS A 1 509 ? -12.622 15.784 -3.520 1.00 24.86 509 CYS A C 1
ATOM 3768 O O . CYS A 1 509 ? -11.621 16.250 -4.067 1.00 24.84 509 CYS A O 1
ATOM 3771 N N . ALA A 1 510 ? -12.675 14.551 -3.011 1.00 25.11 510 ALA A N 1
ATOM 3772 C CA . ALA A 1 510 ? -11.531 13.646 -3.070 1.00 25.85 510 ALA A CA 1
ATOM 3773 C C . ALA A 1 510 ? -11.167 13.351 -4.517 1.00 26.15 510 ALA A C 1
ATOM 3774 O O . ALA A 1 510 ? -9.990 13.346 -4.880 1.00 26.73 510 ALA A O 1
ATOM 3776 N N . GLY A 1 511 ? -12.188 13.092 -5.331 1.00 25.34 511 GLY A N 1
ATOM 3777 C CA . GLY A 1 511 ? -11.968 12.789 -6.734 1.00 24.46 511 GLY A CA 1
ATOM 3778 C C . GLY A 1 511 ? -11.346 13.950 -7.491 1.00 24.91 511 GLY A C 1
ATOM 3779 O O . GLY A 1 511 ? -10.499 13.745 -8.363 1.00 24.93 511 GLY A O 1
ATOM 3780 N N . LEU A 1 512 ? -11.776 15.167 -7.173 1.00 24.20 512 LEU A N 1
ATOM 3781 C CA . LEU A 1 512 ? -11.235 16.359 -7.825 1.00 26.52 512 LEU A CA 1
ATOM 3782 C C . LEU A 1 512 ? -9.791 16.573 -7.398 1.00 27.11 512 LEU A C 1
ATOM 3783 O O . LEU A 1 512 ? -8.954 17.006 -8.191 1.00 28.30 512 LEU A O 1
ATOM 3788 N N . TYR A 1 513 ? -9.497 16.272 -6.139 1.00 27.90 513 TYR A N 1
ATOM 3789 C CA . TYR A 1 513 ? -8.138 16.433 -5.650 1.00 30.00 513 TYR A CA 1
ATOM 3790 C C . TYR A 1 513 ? -7.250 15.419 -6.361 1.00 29.72 513 TYR A C 1
ATOM 3791 O O . TYR A 1 513 ? -6.087 15.687 -6.670 1.00 30.04 513 TYR A O 1
ATOM 3800 N N . ARG A 1 514 ? -7.814 14.249 -6.628 1.00 29.71 514 ARG A N 1
ATOM 3801 C CA . ARG A 1 514 ? -7.082 13.195 -7.305 1.00 30.01 514 ARG A CA 1
ATOM 3802 C C . ARG A 1 514 ? -6.534 13.631 -8.660 1.00 30.68 514 ARG A C 1
ATOM 3803 O O . ARG A 1 514 ? -5.373 13.378 -8.976 1.00 31.16 514 ARG A O 1
ATOM 3811 N N . PHE A 1 515 ? -7.369 14.290 -9.458 1.00 30.49 515 PHE A N 1
ATOM 3812 C CA . PHE A 1 515 ? -6.960 14.712 -10.795 1.00 31.94 515 PHE A CA 1
ATOM 3813 C C . PHE A 1 515 ? -6.474 16.153 -10.915 1.00 31.60 515 PHE A C 1
ATOM 3814 O O . PHE A 1 515 ? -5.729 16.468 -11.834 1.00 31.49 515 PHE A O 1
ATOM 3822 N N . PHE A 1 516 ? -6.888 17.020 -9.994 1.00 32.68 516 PHE A N 1
ATOM 3823 C CA . PHE A 1 516 ? -6.528 18.434 -10.068 1.00 33.67 516 PHE A CA 1
ATOM 3824 C C . PHE A 1 516 ? -5.784 19.049 -8.881 1.00 35.32 516 PHE A C 1
ATOM 3825 O O . PHE A 1 516 ? -5.511 20.248 -8.888 1.00 34.24 516 PHE A O 1
ATOM 3833 N N . GLY A 1 517 ? -5.446 18.258 -7.867 1.00 37.44 517 GLY A N 1
ATOM 3834 C CA . GLY A 1 517 ? -4.748 18.827 -6.725 1.00 41.89 517 GLY A CA 1
ATOM 3835 C C . GLY A 1 517 ? -3.316 19.271 -7.000 1.00 45.29 517 GLY A C 1
ATOM 3836 O O . GLY A 1 517 ? -2.598 18.572 -7.721 1.00 44.67 517 GLY A O 1
ATOM 3837 N N . ASP A 1 518 ? -2.912 20.438 -6.468 1.00 48.92 518 ASP A N 1
ATOM 3838 C CA . ASP A 1 518 ? -1.525 20.939 -6.614 1.00 51.88 518 ASP A CA 1
ATOM 3839 C C . ASP A 1 518 ? -0.940 20.971 -5.233 1.00 52.85 518 ASP A C 1
ATOM 3840 O O . ASP A 1 518 ? -1.559 20.568 -4.246 1.00 53.24 518 ASP A O 1
ATOM 3845 N N . SER A 1 519 ? 0.249 21.557 -5.179 1.00 53.45 519 SER A N 1
ATOM 3846 C CA . SER A 1 519 ? 0.955 21.741 -3.930 1.00 53.92 519 SER A CA 1
ATOM 3847 C C . SER A 1 519 ? 0.323 22.985 -3.305 1.00 53.24 519 SER A C 1
ATOM 3848 O O . SER A 1 519 ? 0.475 23.241 -2.112 1.00 53.04 519 SER A O 1
ATOM 3851 N N . SER A 1 520 ? -0.401 23.758 -4.113 1.00 52.17 520 SER A N 1
ATOM 3852 C CA . SER A 1 520 ? -1.036 24.961 -3.590 1.00 51.36 520 SER A CA 1
ATOM 3853 C C . SER A 1 520 ? -2.277 24.594 -2.773 1.00 50.00 520 SER A C 1
ATOM 3854 O O . SER A 1 520 ? -2.746 25.388 -1.946 1.00 50.62 520 SER A O 1
ATOM 3857 N N . MET A 1 521 ? -2.800 23.387 -2.981 1.00 46.98 521 MET A N 1
ATOM 3858 C CA . MET A 1 521 ? -3.994 22.952 -2.263 1.00 44.43 521 MET A CA 1
ATOM 3859 C C . MET A 1 521 ? -3.680 22.267 -0.946 1.00 43.01 521 MET A C 1
ATOM 3860 O O . MET A 1 521 ? -3.491 21.051 -0.901 1.00 42.43 521 MET A O 1
ATOM 3865 N N . GLN A 1 522 ? -3.646 23.063 0.121 1.00 42.14 522 GLN A N 1
ATOM 3866 C CA . GLN A 1 522 ? -3.342 22.578 1.464 1.00 41.84 522 GLN A CA 1
ATOM 3867 C C . GLN A 1 522 ? -4.586 22.558 2.341 1.00 40.29 522 GLN A C 1
ATOM 3868 O O . GLN A 1 522 ? -5.467 23.396 2.179 1.00 40.09 522 GLN A O 1
ATOM 3874 N N . ILE A 1 523 ? -4.660 21.605 3.268 1.00 39.27 523 ILE A N 1
ATOM 3875 C CA . ILE A 1 523 ? -5.799 21.556 4.173 1.00 38.64 523 ILE A CA 1
ATOM 3876 C C . ILE A 1 523 ? -5.601 22.698 5.171 1.00 38.83 523 ILE A C 1
ATOM 3877 O O . ILE A 1 523 ? -4.515 23.278 5.252 1.00 37.37 523 ILE A O 1
ATOM 3882 N N . ASP A 1 524 ? -6.663 23.038 5.893 1.00 37.96 524 ASP A N 1
ATOM 3883 C CA . ASP A 1 524 ? -6.640 24.109 6.882 1.00 38.81 524 ASP A CA 1
ATOM 3884 C C . ASP A 1 524 ? -6.086 23.546 8.196 1.00 39.39 524 ASP A C 1
ATOM 3885 O O . ASP A 1 524 ? -6.760 22.779 8.884 1.00 39.80 524 ASP A O 1
ATOM 3890 N N . PRO A 1 525 ? -4.861 23.948 8.578 1.00 39.49 525 PRO A N 1
ATOM 3891 C CA . PRO A 1 525 ? -4.244 23.452 9.811 1.00 39.51 525 PRO A CA 1
ATOM 3892 C C . PRO A 1 525 ? -4.900 23.875 11.121 1.00 39.07 525 PRO A C 1
ATOM 3893 O O . PRO A 1 525 ? -4.622 23.291 12.171 1.00 39.24 525 PRO A O 1
ATOM 3897 N N . SER A 1 526 ? -5.785 24.864 11.070 1.00 38.74 526 SER A N 1
ATOM 3898 C CA . SER A 1 526 ? -6.435 25.324 12.290 1.00 39.60 526 SER A CA 1
ATOM 3899 C C . SER A 1 526 ? -7.718 24.562 12.648 1.00 40.34 526 SER A C 1
ATOM 3900 O O . SER A 1 526 ? -8.323 24.828 13.686 1.00 40.41 526 SER A O 1
ATOM 3903 N N . MET A 1 527 ? -8.141 23.626 11.802 1.00 40.14 527 MET A N 1
ATOM 3904 C CA . MET A 1 527 ? -9.361 22.852 12.077 1.00 40.26 527 MET A CA 1
ATOM 3905 C C . MET A 1 527 ? -9.100 21.729 13.076 1.00 39.73 527 MET A C 1
ATOM 3906 O O . MET A 1 527 ? -8.000 21.175 13.112 1.00 40.67 527 MET A O 1
ATOM 3911 N N . PRO A 1 528 ? -10.110 21.377 13.894 1.00 39.62 528 PRO A N 1
ATOM 3912 C CA . PRO A 1 528 ? -10.003 20.312 14.898 1.00 40.10 528 PRO A CA 1
ATOM 3913 C C . PRO A 1 528 ? -9.505 19.036 14.213 1.00 41.21 528 PRO A C 1
ATOM 3914 O O . PRO A 1 528 ? -9.723 18.856 13.016 1.00 40.48 528 PRO A O 1
ATOM 3918 N N . SER A 1 529 ? -8.856 18.149 14.960 1.00 42.78 529 SER A N 1
ATOM 3919 C CA . SER A 1 529 ? -8.307 16.930 14.364 1.00 44.68 529 SER A CA 1
ATOM 3920 C C . SER A 1 529 ? -8.330 15.754 15.341 1.00 45.63 529 SER A C 1
ATOM 3921 O O . SER A 1 529 ? -8.384 15.959 16.554 1.00 44.99 529 SER A O 1
ATOM 3924 N N . HIS A 1 530 ? -8.292 14.526 14.822 1.00 47.10 530 HIS A N 1
ATOM 3925 C CA . HIS A 1 530 ? -8.289 13.349 15.692 1.00 48.51 530 HIS A CA 1
ATOM 3926 C C . HIS A 1 530 ? -6.856 13.017 16.127 1.00 49.94 530 HIS A C 1
ATOM 3927 O O . HIS A 1 530 ? -5.937 13.226 15.304 1.00 50.15 530 HIS A O 1
ATOM 3934 N N . ASN A 1 531 ? -6.664 12.543 17.276 1.00 52.03 531 ASN A N 1
#

Solvent-accessible surface area: 17338 Å² total

InterPro domains:
  IPR001701 Glycoside hydrolase family 9 [PF00759] (40-509)
  IPR002105 Dockerin type I repeat [PF00404] (547-603)
  IPR002105 Dockerin type I repeat [PS00448] (583-602)
  IPR008928 Six-hairpin glycosidase superfamily [SSF48208] (36-528)
  IPR012341 Six-hairpin glycosidase-like superfamily [G3DSA:1.50.10.10] (38-531)
  IPR016134 Dockerin domain [PS51766] (543-611)
  IPR018221 Glycoside hydrolase family 9, His active site [PS00592] (427-453)
  IPR018247 EF-Hand 1, calcium-binding site [PS00018] (583-595)
  IPR036439 Dockerin domain superfamily [G3DSA:1.10.1330.10] (544-611)
  IPR036439 Dockerin domain superfamily [SSF63446] (544-610)

B-factor: mean 30.29, std 7.01, range [18.06, 72.01]

Sequence (493 aa):
YNYAKALQYSMFFYDANMCGTGVDENSLLSWRGDCHVYDARLPLDSQNTNMSDGFISSNRSVLDPDGDGKVDVSGGFHDAGDHVKFGLPEAYAASTVGWGYYEFKDQFRATGQAVHAEVILRYFNDYFMRCTFRDASGNVVAFCHQVGDGDIDHAFWGAPENDTMFRRGWFITKEKPGTDIISATAASLAINYMNFKDTDPQYAAKSLDYAKALFDFAEKNPKGVVQGEDGPKGYYGSSKWQDDYCWAAAWLYLATQNEHYLDEAFKYYDYYAPPGWIHCWNDVWSGTACILAEINDLYDKDSQNFEDRYKRASNKNQWEQIDFWKPIQDLLDKWSGGGITVTPGGYVFLNQWGSARYNTAAQLIALVYDKHHGDTPSKYANWARSQMDYLLGKNPLNRCYVVGYSSNSVKYPHHRAASGLKDANDSSPHKYVLYGALVGGPDASDQHVDRTNDYIYNEVAIDYNAAFVGACAGLYRFFGDSSMQIDPSMPSH

CATH classification: 1.50.10.10

Foldseek 3Di:
DFLLQLLQLLLLLQLVFKEEQCNVVQRLDPLAHYFPNCLQFQAPDCPLEVDHRVLCVVCVCQQPVPPPRGAGLIFAGQFWLWRKQAQLLLLLLLLLLLLLCLLQVVLCVVFVNNVSSLSSNCRSLVSQVSQFGADPVLATAKGFRIWAACVWRVVFFAARRPDDDRIGTFIDGLVDAALQSLLSSLLSLLSNLSNCCVPPVVSSVVSNSNSVNSLVSSVPGDHDHQALVRGDPPPDDADGNLQSSLSSLLSNCVRPVPVVSLLSNLLRQDLQPLQPAFDFSRGHNVVSLLSVLVVCVVPPVPHCVSVQSSCVNPVHDSPDDDHSCVSLVNNLCLQLVPNAAAAPFGARANAQFLRLLRLLRQLLSLLSSCCVVVHADDSSNVSSVVNQVVCCQSGPQSEHQFWPSDPRYQFAAQHRSQQNDGDQPDFDGRPHTSGSWGFSAAHRHRDDDRGNPPCRRRMTGSSSSRSVSSSSSSNCSHPNDPVNHHDPVRRDD

Secondary structure (P-SEA, 3-state):
ccaaaaaaacaaaaaaacccccccccccccccccccccccccccccccccccaaaaaacccccccccccbbbcccccccccccccccaaaaaaaaaaaaaaaacaaaaaaacaaaaaaaaaaaaaaaaaaaccccccccccccccccccccccccccccccccccbbbbbbbcccccaaaaaaaaaaaaaaaaaacccccaaaaaaaaaaaaaaaaaaaacccccccccccccccccccccaaaaaaaaaaaaaacccaaaaaaaaaccccccccccccccccaaaaaaaaaaaaaaacccccaaaaaaaaaaaccccccccccaaaaaaaaaaaacccccccccccccccccaaaaaaaaaaaaaaaaaaaacccccaaaaaaaaaaaaaaccccccccccccccccccccccccccccccccccccccccccccccccccccccccccccccccccccccccccaaaaaaaaaaacccccccccccccccc

Nearest PDB structures (foldseek):
  2yik-assembly1_A  TM=1.002E+00  e=1.152E-98  Acetivibrio thermocellus
  8ihx-assembly1_A  TM=9.160E-01  e=4.897E-38  Eisenia fetida
  8ihy-assembly1_A  TM=9.177E-01  e=1.143E-37  Eisenia fetida
  8ihw-assembly1_A  TM=9.101E-01  e=1.028E-37  Eisenia fetida
  1ks8-assembly1_A  TM=9.114E-01  e=6.397E-36  Nasutitermes takasagoensis

Radius of gyration: 21.52 Å; Cα contacts (8 Å, |Δi|>4): 1060; chains: 1; bounding box: 48×55×61 Å

Organism: Acetivibrio thermocellus (strain ATCC 27405 / DSM 1237 / JCM 9322 / NBRC 103400 / NCIMB 10682 / NRRL B-4536 / VPI 7372) (NCBI:txid203119)